Protein AF-A0A0P0F645-F1 (afdb_monomer_lite)

Foldseek 3Di:
DDDDDPVRLVVLCVLCVVVVVVLLVPLLVVLLLLLLLLLLLLDDQVQQVVCLPFLSSVCLCVRRVVDPDRSNPDHPVNSVVSNVSSVSNNLVCLLVVSDALLSLLLSLQSLLFFQDPDPVSNVVSNVVSVLSVVSSVVQLVPDDDDDLCPQLVVCLVCLLVVLLLVQADLLLSLLQLLQVLCVSRPQHDRPVSLVSSCSSCVSSPHHQQDWAFLLNNLLSVLVRCVVNPPVSLVVSLQLDPPLRQALVLLRRRGNGLSLNLSSVLVCCVPPVVPVLVVCCVVVVDDSSVSSSVVSVVVSVSSRTRRGRIDRNSSVSSNNNNSSSSSVVVSVVVVVVVVDDDDPPDDDDDDDDDDDDDDDDDDDDDDDDDDDDDDDDPPVVVVVLVVLLVLLQVLQVVLDDFQKAFDPRPPPQLVVLLCVLQVPDPPKAFGMWRAQPLSSNNSFGWTQTSQFIFGDDPPDPDPDRTDGLVLQLVQVVQQDQDPQWGGSDPPDIGHSHNTPDTSRSVSVSSSVSSVSVVVD

Structure (mmCIF, N/CA/C/O backbone):
data_AF-A0A0P0F645-F1
#
_entry.id   AF-A0A0P0F645-F1
#
loop_
_atom_site.group_PDB
_atom_site.id
_atom_site.type_symbol
_atom_site.label_atom_id
_atom_site.label_alt_id
_atom_site.label_comp_id
_atom_site.label_asym_id
_atom_site.label_entity_id
_atom_site.label_seq_id
_atom_site.pdbx_PDB_ins_code
_atom_site.Cartn_x
_atom_site.Cartn_y
_atom_site.Cartn_z
_atom_site.occupancy
_atom_site.B_iso_or_equiv
_atom_site.auth_seq_id
_atom_site.auth_comp_id
_atom_site.auth_asym_id
_atom_site.auth_atom_id
_atom_site.pdbx_PDB_model_num
ATOM 1 N N . MET A 1 1 ? 17.741 1.800 -3.996 1.00 58.31 1 MET A N 1
ATOM 2 C CA . MET A 1 1 ? 17.990 0.996 -2.767 1.00 58.31 1 MET A CA 1
ATOM 3 C C . MET A 1 1 ? 19.167 0.040 -2.944 1.00 58.31 1 MET A C 1
ATOM 5 O O . MET A 1 1 ? 20.043 0.055 -2.097 1.00 58.31 1 MET A O 1
ATOM 9 N N . PHE A 1 2 ? 19.221 -0.751 -4.021 1.00 73.31 2 PHE A N 1
ATOM 10 C CA . PHE A 1 2 ? 20.375 -1.598 -4.345 1.00 73.31 2 PHE A CA 1
ATOM 11 C C . PHE A 1 2 ? 20.928 -1.229 -5.722 1.00 73.31 2 PHE A C 1
ATOM 13 O O . PHE A 1 2 ? 20.145 -1.059 -6.659 1.00 73.31 2 PHE A O 1
ATOM 20 N N . ASP A 1 3 ? 22.250 -1.121 -5.836 1.00 69.31 3 ASP A N 1
ATOM 21 C CA . ASP A 1 3 ? 22.939 -0.997 -7.119 1.00 69.31 3 ASP A CA 1
ATOM 22 C C . ASP A 1 3 ? 23.279 -2.399 -7.621 1.00 69.31 3 ASP A C 1
ATOM 24 O O . ASP A 1 3 ? 24.102 -3.100 -7.034 1.00 69.31 3 ASP A O 1
ATOM 28 N N . PHE A 1 4 ? 22.610 -2.825 -8.691 1.00 76.19 4 PHE A N 1
ATOM 29 C CA . PHE A 1 4 ? 22.810 -4.148 -9.271 1.00 76.19 4 PHE A CA 1
ATOM 30 C C . PHE A 1 4 ? 23.891 -4.107 -10.346 1.00 76.19 4 PHE A C 1
ATOM 32 O O . PHE A 1 4 ? 23.826 -3.298 -11.277 1.00 76.19 4 PHE A O 1
ATOM 39 N N . ALA A 1 5 ? 24.837 -5.044 -10.292 1.00 78.81 5 ALA A N 1
ATOM 40 C CA . ALA A 1 5 ? 25.633 -5.348 -11.475 1.00 78.81 5 ALA A CA 1
ATOM 41 C C . ALA A 1 5 ? 24.724 -5.952 -12.562 1.00 78.81 5 ALA A C 1
ATOM 43 O O . ALA A 1 5 ? 23.806 -6.712 -12.256 1.00 78.81 5 ALA A O 1
ATOM 44 N N . ALA A 1 6 ? 24.986 -5.677 -13.845 1.00 72.62 6 ALA A N 1
ATOM 45 C CA . ALA A 1 6 ? 24.138 -6.170 -14.942 1.00 72.62 6 ALA A CA 1
ATOM 46 C C . ALA A 1 6 ? 23.947 -7.703 -14.915 1.00 72.62 6 ALA A C 1
ATOM 48 O O . ALA A 1 6 ? 22.848 -8.205 -15.130 1.00 72.62 6 ALA A O 1
ATOM 49 N N . THR A 1 7 ? 25.004 -8.442 -14.572 1.00 78.50 7 THR A N 1
ATOM 50 C CA . THR A 1 7 ? 24.984 -9.907 -14.431 1.00 78.50 7 THR A CA 1
ATOM 51 C C . THR A 1 7 ? 24.202 -10.392 -13.210 1.00 78.50 7 THR A C 1
ATOM 53 O O . THR A 1 7 ? 23.656 -11.490 -13.218 1.00 78.50 7 THR A O 1
ATOM 56 N N . GLU A 1 8 ? 24.168 -9.598 -12.141 1.00 81.75 8 GLU A N 1
ATOM 57 C CA . GLU A 1 8 ? 23.414 -9.903 -10.923 1.00 81.75 8 GLU A CA 1
ATOM 58 C C . GLU A 1 8 ? 21.918 -9.687 -11.153 1.00 81.75 8 GLU A C 1
ATOM 60 O O . GLU A 1 8 ? 21.120 -10.558 -10.821 1.00 81.75 8 GLU A O 1
ATOM 65 N N . LEU A 1 9 ? 21.550 -8.577 -11.801 1.00 83.44 9 LEU A N 1
ATOM 66 C CA . LEU A 1 9 ? 20.165 -8.289 -12.166 1.00 83.44 9 LEU A CA 1
ATOM 67 C C . LEU A 1 9 ? 19.586 -9.387 -13.062 1.00 83.44 9 LEU A C 1
ATOM 69 O O . LEU A 1 9 ? 18.495 -9.877 -12.793 1.00 83.44 9 LEU A O 1
ATOM 73 N N . GLN A 1 10 ? 20.346 -9.820 -14.073 1.00 84.25 10 GLN A N 1
ATOM 74 C CA . GLN A 1 10 ? 19.930 -10.905 -14.959 1.00 84.25 10 GLN A CA 1
ATOM 75 C C . GLN A 1 10 ? 19.678 -12.210 -14.188 1.00 84.25 10 GLN A C 1
ATOM 77 O O . GLN A 1 10 ? 18.662 -12.863 -14.406 1.00 84.25 10 GLN A O 1
ATOM 82 N N . ARG A 1 11 ? 20.557 -12.567 -13.242 1.00 85.56 11 ARG A N 1
ATOM 83 C CA . ARG A 1 11 ? 20.382 -13.763 -12.405 1.00 85.56 11 ARG A CA 1
ATOM 84 C C . ARG A 1 11 ? 19.127 -13.672 -11.533 1.00 85.56 11 ARG A C 1
ATOM 86 O O . ARG A 1 11 ? 18.408 -14.658 -11.394 1.00 85.56 11 ARG A O 1
ATOM 93 N N . ILE A 1 12 ? 18.878 -12.511 -10.927 1.00 86.12 12 ILE A N 1
ATOM 94 C CA . ILE A 1 12 ? 17.677 -12.290 -10.112 1.00 86.12 12 ILE A CA 1
ATOM 95 C C . ILE A 1 12 ? 16.428 -12.409 -10.993 1.00 86.12 12 ILE A C 1
ATOM 97 O O . ILE A 1 12 ? 15.485 -13.100 -10.613 1.00 86.12 12 ILE A O 1
ATOM 101 N N . ASP A 1 13 ? 16.435 -11.805 -12.181 1.00 87.00 13 ASP A N 1
ATOM 102 C CA . ASP A 1 13 ? 15.313 -11.872 -13.119 1.00 87.00 13 ASP A CA 1
ATOM 103 C C . ASP A 1 13 ? 15.030 -13.321 -13.550 1.00 87.00 13 ASP A C 1
ATOM 105 O O . ASP A 1 13 ? 13.885 -13.758 -13.471 1.00 87.00 13 ASP A O 1
ATOM 109 N N . GLU A 1 14 ? 16.057 -14.117 -13.871 1.00 86.94 14 GLU A N 1
ATOM 110 C CA . GLU A 1 14 ? 15.920 -15.550 -14.192 1.00 86.94 14 GLU A CA 1
ATOM 111 C C . GLU A 1 14 ? 15.243 -16.354 -13.065 1.00 86.94 14 GLU A C 1
ATOM 113 O O . GLU A 1 14 ? 14.412 -17.226 -13.328 1.00 86.94 14 GLU A O 1
ATOM 118 N N . VAL A 1 15 ? 15.545 -16.039 -11.800 1.00 85.94 15 VAL A N 1
ATOM 119 C CA . VAL A 1 15 ? 14.908 -16.664 -10.628 1.00 85.94 15 VAL A CA 1
ATOM 120 C C . VAL A 1 15 ? 13.458 -16.197 -10.447 1.00 85.94 15 VAL A C 1
ATOM 122 O O . VAL A 1 15 ? 12.618 -16.955 -9.947 1.00 85.94 15 VAL A O 1
ATOM 125 N N . LEU A 1 16 ? 13.146 -14.953 -10.812 1.00 88.56 16 LEU A N 1
ATOM 126 C CA . LEU A 1 16 ? 11.822 -14.356 -10.630 1.00 88.56 16 LEU A CA 1
ATOM 127 C C . LEU A 1 16 ? 10.855 -14.659 -11.783 1.00 88.56 16 LEU A C 1
ATOM 129 O O . LEU A 1 16 ? 9.653 -14.728 -11.530 1.00 88.56 16 LEU A O 1
ATOM 133 N N . GLU A 1 17 ? 11.327 -14.896 -13.010 1.00 87.94 17 GLU A N 1
ATOM 134 C CA . GLU A 1 17 ? 10.466 -15.147 -14.179 1.00 87.94 17 GLU A CA 1
ATOM 135 C C . GLU A 1 17 ? 9.429 -16.263 -13.960 1.00 87.94 17 GLU A C 1
ATOM 137 O O . GLU A 1 17 ? 8.233 -16.008 -14.155 1.00 87.94 17 GLU A O 1
ATOM 142 N N . PRO A 1 18 ? 9.804 -17.469 -13.480 1.00 86.19 18 PRO A N 1
ATOM 143 C CA . PRO A 1 18 ? 8.824 -18.522 -13.219 1.00 86.19 18 PRO A CA 1
ATOM 144 C C . PRO A 1 18 ? 7.793 -18.111 -12.160 1.00 86.19 18 PRO A C 1
ATOM 146 O O . PRO A 1 18 ? 6.628 -18.499 -12.230 1.00 86.19 18 PRO A O 1
ATOM 149 N N . LYS A 1 19 ? 8.202 -17.289 -11.186 1.00 85.69 19 LYS A N 1
ATOM 150 C CA . LYS A 1 19 ? 7.345 -16.818 -10.087 1.00 85.69 19 LYS A CA 1
ATOM 151 C C . LYS A 1 19 ? 6.356 -15.768 -10.574 1.00 85.69 19 LYS A C 1
ATOM 153 O O . LYS A 1 19 ? 5.204 -15.786 -10.159 1.00 85.69 19 LYS A O 1
ATOM 158 N N . LEU A 1 20 ? 6.770 -14.901 -11.496 1.00 85.19 20 LEU A N 1
ATOM 159 C CA . LEU A 1 20 ? 5.894 -13.928 -12.151 1.00 85.19 20 LEU A CA 1
ATOM 160 C C . LEU A 1 20 ? 4.876 -14.615 -13.068 1.00 85.19 20 LEU A C 1
ATOM 162 O O . LEU A 1 20 ? 3.718 -14.204 -13.111 1.00 85.19 20 LEU A O 1
ATOM 166 N N . ALA A 1 21 ? 5.281 -15.678 -13.768 1.00 84.44 21 ALA A N 1
ATOM 167 C CA . ALA A 1 21 ? 4.356 -16.508 -14.536 1.00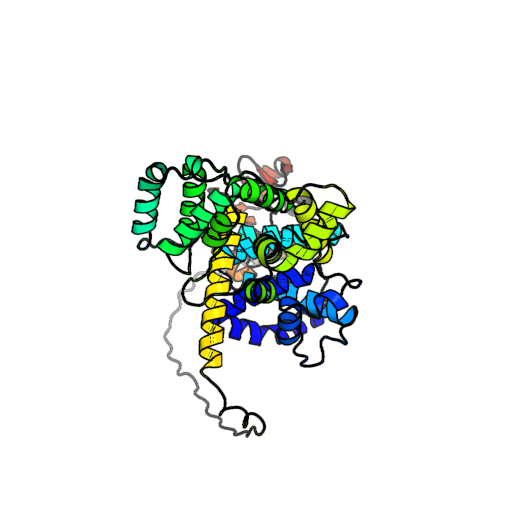 84.44 21 ALA A CA 1
ATOM 168 C C . ALA A 1 21 ? 3.319 -17.179 -13.619 1.00 84.44 21 ALA A C 1
ATOM 170 O O . ALA A 1 21 ? 2.123 -17.101 -13.880 1.00 84.44 21 ALA A O 1
ATOM 171 N N . TRP A 1 22 ? 3.760 -17.747 -12.494 1.00 83.44 22 TRP A N 1
ATOM 172 C CA . TRP A 1 22 ? 2.874 -18.331 -11.484 1.00 83.44 22 TRP A CA 1
ATOM 173 C C . TRP A 1 22 ? 1.929 -17.298 -10.845 1.00 83.44 22 TRP A C 1
ATOM 175 O O . TRP A 1 22 ? 0.756 -17.590 -10.609 1.00 83.44 22 TRP A O 1
ATOM 185 N N . ALA A 1 23 ? 2.423 -16.081 -10.601 1.00 81.12 23 ALA A N 1
ATOM 186 C CA . ALA A 1 23 ? 1.668 -14.973 -10.022 1.00 81.12 23 ALA A CA 1
ATOM 187 C C . ALA A 1 23 ? 0.514 -14.503 -10.924 1.00 81.12 23 ALA A C 1
ATOM 189 O O . ALA A 1 23 ? -0.552 -14.169 -10.407 1.00 81.12 23 ALA A O 1
ATOM 190 N N . ARG A 1 24 ? 0.682 -14.551 -12.256 1.00 79.00 24 ARG A N 1
ATOM 191 C CA . ARG A 1 24 ? -0.381 -14.227 -13.231 1.00 79.00 24 ARG A CA 1
ATOM 192 C C . ARG A 1 24 ? -1.623 -15.097 -13.072 1.00 79.00 24 ARG A C 1
ATOM 194 O O . ARG A 1 24 ? -2.733 -14.615 -13.251 1.00 79.00 24 ARG A O 1
ATOM 201 N N . GLU A 1 25 ? -1.438 -16.367 -12.734 1.00 82.19 25 GLU A N 1
ATOM 202 C CA . GLU A 1 25 ? -2.535 -17.330 -12.590 1.00 82.19 25 GLU A CA 1
ATOM 203 C C . GLU A 1 25 ? -3.118 -17.355 -11.168 1.00 82.19 25 GLU A C 1
ATOM 205 O O . GLU A 1 25 ? -4.172 -17.945 -10.933 1.00 82.19 25 GLU A O 1
ATOM 210 N N . ARG A 1 26 ? -2.430 -16.743 -10.194 1.00 86.25 26 ARG A N 1
ATOM 211 C CA . ARG A 1 26 ? -2.758 -16.823 -8.762 1.00 86.25 26 ARG A CA 1
ATOM 212 C C . ARG A 1 26 ? -2.704 -15.455 -8.098 1.00 86.25 26 ARG A C 1
ATOM 214 O O . ARG A 1 26 ? -1.874 -15.191 -7.228 1.00 86.25 26 ARG A O 1
ATOM 221 N N . GLN A 1 27 ? -3.668 -14.621 -8.459 1.00 84.69 27 GLN A N 1
ATOM 222 C CA . GLN A 1 27 ? -3.787 -13.241 -7.993 1.00 84.69 27 GLN A CA 1
ATOM 223 C C . GLN A 1 27 ? -3.729 -13.091 -6.462 1.00 84.69 27 GLN A C 1
ATOM 225 O O . GLN A 1 27 ? -2.959 -12.282 -5.960 1.00 84.69 27 GLN A O 1
ATOM 230 N N . THR A 1 28 ? -4.451 -13.922 -5.702 1.00 88.00 28 THR A N 1
ATOM 231 C CA . THR A 1 28 ? -4.440 -13.877 -4.225 1.00 88.00 28 THR A CA 1
ATOM 232 C C . THR A 1 28 ? -3.042 -14.068 -3.633 1.00 88.00 28 THR A C 1
ATOM 234 O O . THR A 1 28 ? -2.638 -13.333 -2.737 1.00 88.00 28 THR A O 1
ATOM 237 N N . HIS A 1 29 ? -2.270 -15.022 -4.152 1.00 88.94 29 HIS A N 1
ATOM 238 C CA . HIS A 1 29 ? -0.915 -15.267 -3.658 1.00 88.94 29 HIS A CA 1
ATOM 239 C C . HIS A 1 29 ? 0.080 -14.225 -4.178 1.00 88.94 29 HIS A C 1
ATOM 241 O O . HIS A 1 29 ? 1.023 -13.881 -3.472 1.00 88.94 29 HIS A O 1
ATOM 247 N N . CYS A 1 30 ? -0.138 -13.697 -5.386 1.00 89.56 30 CYS A N 1
ATOM 248 C CA . CYS A 1 30 ? 0.625 -12.569 -5.914 1.00 89.56 30 CYS A CA 1
ATOM 249 C C . CYS A 1 30 ? 0.508 -11.347 -4.994 1.00 89.56 30 CYS A C 1
ATOM 251 O O . CYS A 1 30 ? 1.521 -10.763 -4.613 1.00 89.56 30 CYS A O 1
ATOM 253 N N . GLU A 1 31 ? -0.717 -11.001 -4.594 1.00 90.19 31 GLU A N 1
ATOM 254 C CA . GLU A 1 31 ? -0.992 -9.898 -3.673 1.00 90.19 31 GLU A CA 1
ATOM 255 C C . GLU A 1 31 ? -0.357 -10.138 -2.300 1.00 90.19 31 GLU A C 1
ATOM 257 O O . GLU A 1 31 ? 0.356 -9.264 -1.812 1.00 90.19 31 GLU A O 1
ATOM 262 N N . GLN A 1 32 ? -0.525 -11.330 -1.712 1.00 93.62 32 GLN A N 1
ATOM 263 C CA . GLN A 1 32 ? 0.118 -11.682 -0.440 1.00 93.62 32 GLN A CA 1
ATOM 264 C C . GLN A 1 32 ? 1.644 -11.540 -0.515 1.00 93.62 32 GLN A C 1
ATOM 266 O O . GLN A 1 32 ? 2.247 -10.879 0.328 1.00 93.62 32 GLN A O 1
ATOM 271 N N . MET A 1 33 ? 2.262 -12.092 -1.561 1.00 92.19 33 MET A N 1
ATOM 272 C CA . MET A 1 33 ? 3.709 -12.025 -1.756 1.00 92.19 33 MET A CA 1
ATOM 273 C C . MET A 1 33 ? 4.196 -10.589 -1.973 1.00 92.19 33 MET A C 1
ATOM 275 O O . MET A 1 33 ? 5.294 -10.249 -1.548 1.00 92.19 33 MET A O 1
ATOM 279 N N . ALA A 1 34 ? 3.401 -9.724 -2.608 1.00 91.81 34 ALA A N 1
ATOM 280 C CA . ALA A 1 34 ? 3.742 -8.311 -2.761 1.00 91.81 34 ALA A CA 1
ATOM 281 C C . ALA A 1 34 ? 3.764 -7.581 -1.409 1.00 91.81 34 ALA A C 1
ATOM 283 O O . ALA A 1 34 ? 4.684 -6.800 -1.147 1.00 91.81 34 ALA A O 1
ATOM 284 N N . LEU A 1 35 ? 2.798 -7.872 -0.530 1.00 92.00 35 LEU A N 1
ATOM 285 C CA . LEU A 1 35 ? 2.789 -7.338 0.833 1.00 92.00 35 LEU A CA 1
ATOM 286 C C . LEU A 1 35 ? 3.983 -7.865 1.636 1.00 92.00 35 LEU A C 1
ATOM 288 O O . LEU A 1 35 ? 4.727 -7.071 2.211 1.00 92.00 35 LEU A O 1
ATOM 292 N N . ASP A 1 36 ? 4.228 -9.175 1.602 1.00 92.19 36 ASP A N 1
ATOM 293 C CA . ASP A 1 36 ? 5.347 -9.802 2.309 1.00 92.19 36 ASP A CA 1
ATOM 294 C C . ASP A 1 36 ? 6.704 -9.255 1.830 1.00 92.19 36 ASP A C 1
ATOM 296 O O . ASP A 1 36 ? 7.570 -8.917 2.643 1.00 92.19 36 ASP A O 1
ATOM 300 N N . ALA A 1 37 ? 6.882 -9.105 0.513 1.00 91.19 37 ALA A N 1
ATOM 301 C CA . ALA A 1 37 ? 8.085 -8.537 -0.087 1.00 91.19 37 ALA A CA 1
ATOM 302 C C . ALA A 1 37 ? 8.285 -7.078 0.339 1.00 91.19 37 ALA A C 1
ATOM 304 O O . ALA A 1 37 ? 9.403 -6.687 0.669 1.00 91.19 37 ALA A O 1
ATOM 305 N N . SER A 1 38 ? 7.212 -6.276 0.388 1.00 89.25 38 SER A N 1
ATOM 306 C CA . SER A 1 38 ? 7.302 -4.880 0.840 1.00 89.25 38 SER A CA 1
ATOM 307 C C . SER A 1 38 ? 7.729 -4.788 2.304 1.00 89.25 38 SER A C 1
ATOM 309 O O . SER A 1 38 ? 8.501 -3.906 2.675 1.00 89.25 38 SER A O 1
ATOM 311 N N . ARG A 1 39 ? 7.288 -5.746 3.128 1.00 86.19 39 ARG A N 1
ATOM 312 C CA . ARG A 1 39 ? 7.628 -5.818 4.544 1.00 86.19 39 ARG A CA 1
ATOM 313 C C . ARG A 1 39 ? 9.070 -6.249 4.779 1.00 86.19 39 ARG A C 1
ATOM 315 O O . ARG A 1 39 ? 9.744 -5.672 5.628 1.00 86.19 39 ARG A O 1
ATOM 322 N N . LEU A 1 40 ? 9.553 -7.208 3.996 1.00 88.12 40 LEU A N 1
ATOM 323 C CA . LEU A 1 40 ? 10.930 -7.697 4.048 1.00 88.12 40 LEU A CA 1
ATOM 324 C C . LEU A 1 40 ? 11.968 -6.579 3.844 1.00 88.12 40 LEU A C 1
ATOM 326 O O . LEU A 1 40 ? 13.050 -6.630 4.429 1.00 88.12 40 LEU A O 1
ATOM 330 N N . LEU A 1 41 ? 11.632 -5.535 3.079 1.00 84.56 41 LEU A N 1
ATOM 331 C CA . LEU A 1 41 ? 12.501 -4.371 2.872 1.00 84.56 41 LEU A CA 1
ATOM 332 C C . LEU A 1 41 ? 12.739 -3.530 4.142 1.00 84.56 41 LEU A C 1
ATOM 334 O O . LEU A 1 41 ? 13.701 -2.769 4.172 1.00 84.56 41 LEU A O 1
ATOM 338 N N . ALA A 1 42 ? 11.908 -3.662 5.186 1.00 77.38 42 ALA A N 1
ATOM 339 C CA . ALA A 1 42 ? 12.132 -3.020 6.491 1.00 77.38 42 ALA A CA 1
ATOM 340 C C . ALA A 1 42 ? 12.939 -3.865 7.478 1.00 77.38 42 ALA A C 1
ATOM 342 O O . ALA A 1 42 ? 13.273 -3.377 8.558 1.00 77.38 42 ALA A O 1
ATOM 343 N N . CYS A 1 43 ? 13.210 -5.132 7.167 1.00 80.38 43 CYS A N 1
ATOM 344 C CA . CYS A 1 43 ? 13.926 -5.993 8.094 1.00 80.38 43 CYS A CA 1
ATOM 345 C C . CYS A 1 43 ? 15.360 -5.487 8.303 1.00 80.38 43 CYS A C 1
ATOM 347 O O . CYS A 1 43 ? 16.077 -5.179 7.350 1.00 80.38 43 CYS A O 1
ATOM 349 N N . VAL A 1 44 ? 15.773 -5.436 9.566 1.00 78.56 44 VAL A N 1
ATOM 350 C CA . VAL A 1 44 ? 17.142 -5.122 9.991 1.00 78.56 44 VAL A CA 1
ATOM 351 C C . VAL A 1 44 ? 17.833 -6.381 10.502 1.00 78.56 44 VAL A C 1
ATOM 353 O O . VAL A 1 44 ? 17.173 -7.278 11.029 1.00 78.56 44 VAL A O 1
ATOM 356 N N . GLU A 1 45 ? 19.155 -6.432 10.364 1.00 78.56 45 GLU A N 1
ATOM 357 C CA . GLU A 1 45 ? 19.979 -7.578 10.769 1.00 78.56 45 GLU A CA 1
ATOM 358 C C . GLU A 1 45 ? 19.801 -7.933 12.252 1.00 78.56 45 GLU A C 1
ATOM 360 O O . GLU A 1 45 ? 19.571 -9.095 12.578 1.00 78.56 45 GLU A O 1
ATOM 365 N N . ASP A 1 46 ? 19.791 -6.928 13.133 1.00 78.62 46 ASP A N 1
ATOM 366 C CA . ASP A 1 46 ? 19.725 -7.103 14.593 1.00 78.62 46 ASP A CA 1
ATOM 367 C C . ASP A 1 46 ? 18.473 -7.846 15.092 1.00 78.62 46 ASP A C 1
ATOM 369 O O . ASP A 1 46 ? 18.431 -8.284 16.239 1.00 78.62 46 ASP A O 1
ATOM 373 N N . ARG A 1 47 ? 17.439 -7.974 14.252 1.00 76.12 47 ARG A N 1
ATOM 374 C CA . ARG A 1 47 ? 16.146 -8.595 14.593 1.00 76.12 47 ARG A CA 1
ATOM 375 C C . ARG A 1 47 ? 15.800 -9.796 13.724 1.00 76.12 47 ARG A C 1
ATOM 377 O O . ARG A 1 47 ? 14.646 -10.213 13.649 1.00 76.12 47 ARG A O 1
ATOM 384 N N . LEU A 1 48 ? 16.790 -10.364 13.042 1.00 80.75 48 LEU A N 1
ATOM 385 C CA . LEU A 1 48 ? 16.580 -11.483 12.129 1.00 80.75 48 LEU A CA 1
ATOM 386 C C . LEU A 1 48 ? 15.894 -12.685 12.805 1.00 80.75 48 LEU A C 1
ATOM 388 O O . LEU A 1 48 ? 15.011 -13.299 12.207 1.00 80.75 48 LEU A O 1
ATOM 392 N N . SER A 1 49 ? 16.255 -12.982 14.059 1.00 79.00 49 SER A N 1
ATOM 393 C CA . SER A 1 49 ? 15.639 -14.049 14.862 1.00 79.00 49 SER A CA 1
ATOM 394 C C . SER A 1 49 ? 14.138 -13.850 15.052 1.00 79.00 49 SER A C 1
ATOM 396 O O . SER A 1 49 ? 13.371 -14.811 15.004 1.00 79.00 49 SER A O 1
ATOM 398 N N . ASP A 1 50 ? 13.716 -12.600 15.221 1.00 79.75 50 ASP A N 1
ATOM 399 C CA . ASP A 1 50 ? 12.329 -12.247 15.503 1.00 79.75 50 ASP A CA 1
ATOM 400 C C . ASP A 1 50 ? 11.488 -12.391 14.232 1.00 79.75 50 ASP A C 1
ATOM 402 O O . ASP A 1 50 ? 10.348 -12.859 14.275 1.00 79.75 50 ASP A O 1
ATOM 406 N N . TYR A 1 51 ? 12.070 -12.052 13.075 1.00 81.50 51 TYR A N 1
ATOM 407 C CA . TYR A 1 51 ? 11.420 -12.194 11.773 1.00 81.50 51 TYR A CA 1
ATOM 408 C C . TYR A 1 51 ? 11.339 -13.645 11.303 1.00 81.50 51 TYR A C 1
ATOM 410 O O . TYR A 1 51 ? 10.351 -14.004 10.669 1.00 81.50 51 TYR A O 1
ATOM 418 N N . ALA A 1 52 ? 12.323 -14.490 11.626 1.00 80.44 52 ALA A N 1
ATOM 419 C CA . ALA A 1 52 ? 12.405 -15.876 11.151 1.00 80.44 52 ALA A CA 1
ATOM 420 C C . ALA A 1 52 ? 11.140 -16.707 11.442 1.00 80.44 52 ALA A C 1
ATOM 422 O O . ALA A 1 52 ? 10.755 -17.571 10.650 1.00 80.44 52 ALA A O 1
ATOM 423 N N . SER A 1 53 ? 10.467 -16.419 12.559 1.00 79.75 53 SER A N 1
ATOM 424 C CA . SER A 1 53 ? 9.223 -17.085 12.960 1.00 79.75 53 SER A CA 1
ATOM 425 C C . SER A 1 53 ? 7.973 -16.571 12.226 1.00 79.75 53 SER A C 1
ATOM 427 O O . SER A 1 53 ? 6.956 -17.266 12.172 1.00 79.75 53 SER A O 1
ATOM 429 N N . GLN A 1 54 ? 8.035 -15.385 11.618 1.00 84.44 54 GLN A N 1
ATOM 430 C CA . GLN A 1 54 ? 6.873 -14.700 11.054 1.00 84.44 54 GLN A CA 1
ATOM 431 C C . GLN A 1 54 ? 6.496 -15.253 9.675 1.00 84.44 54 GLN A C 1
ATOM 433 O O . GLN A 1 54 ? 7.353 -15.576 8.846 1.00 84.44 54 GLN A O 1
ATOM 438 N N . GLY A 1 55 ? 5.191 -15.338 9.403 1.00 87.62 55 GLY A N 1
ATOM 439 C CA . GLY A 1 55 ? 4.655 -15.871 8.150 1.00 87.62 55 GLY A CA 1
ATOM 440 C C . GLY A 1 55 ? 5.211 -15.184 6.904 1.00 87.62 55 GLY A C 1
ATOM 441 O O . GLY A 1 55 ? 5.656 -15.872 5.985 1.00 87.62 55 GLY A O 1
ATOM 442 N N . PHE A 1 56 ? 5.269 -13.846 6.898 1.00 89.56 56 PHE A N 1
ATOM 443 C CA . PHE A 1 56 ? 5.782 -13.079 5.755 1.00 89.56 56 PHE A CA 1
ATOM 444 C C . PHE A 1 56 ? 7.231 -13.455 5.421 1.00 89.56 56 PHE A C 1
ATOM 446 O O . PHE A 1 56 ? 7.581 -13.640 4.256 1.00 89.56 56 PHE A O 1
ATOM 453 N N . PHE A 1 57 ? 8.073 -13.628 6.446 1.00 88.75 57 PHE A N 1
ATOM 454 C CA . PHE A 1 57 ? 9.485 -13.933 6.268 1.00 88.75 57 PHE A CA 1
ATOM 455 C C . PHE A 1 57 ? 9.666 -15.355 5.742 1.00 88.75 57 PHE A C 1
ATOM 457 O O . PHE A 1 57 ? 10.390 -15.557 4.773 1.00 88.75 57 PHE A O 1
ATOM 464 N N . ARG A 1 58 ? 8.943 -16.335 6.304 1.00 87.75 58 ARG A N 1
ATOM 465 C CA . ARG A 1 58 ? 8.964 -17.733 5.837 1.00 87.75 58 ARG A CA 1
ATOM 466 C C . ARG A 1 58 ? 8.458 -17.871 4.398 1.00 87.75 58 ARG A C 1
ATOM 468 O O . ARG A 1 58 ? 9.041 -18.619 3.605 1.00 87.75 58 ARG A O 1
ATOM 475 N N . ARG A 1 59 ? 7.399 -17.141 4.031 1.00 89.88 59 ARG A N 1
ATOM 476 C CA . ARG A 1 59 ? 6.860 -17.116 2.660 1.00 89.88 59 ARG A CA 1
ATOM 477 C C . ARG A 1 59 ? 7.832 -16.465 1.683 1.00 89.88 59 ARG A C 1
ATOM 479 O O . ARG A 1 59 ? 8.122 -17.067 0.650 1.00 89.88 59 ARG A O 1
ATOM 486 N N . CYS A 1 60 ? 8.406 -15.313 2.025 1.00 89.06 60 CYS A N 1
ATOM 487 C CA . CYS A 1 60 ? 9.453 -14.682 1.221 1.00 89.06 60 CYS A CA 1
ATOM 488 C C . CYS A 1 60 ? 10.695 -15.569 1.100 1.00 89.06 60 CYS A C 1
ATOM 490 O O . CYS A 1 60 ? 11.241 -15.699 0.010 1.00 89.06 60 CYS A O 1
ATOM 492 N N . TRP A 1 61 ? 11.128 -16.216 2.181 1.00 86.25 61 TRP A N 1
ATOM 493 C CA . TRP A 1 61 ? 12.293 -17.098 2.178 1.00 86.25 61 TRP A CA 1
ATOM 494 C C . TRP A 1 61 ? 12.079 -18.274 1.229 1.00 86.25 61 TRP A C 1
ATOM 496 O O . TRP A 1 61 ? 12.846 -18.458 0.286 1.00 86.25 61 TRP A O 1
ATOM 506 N N . SER A 1 62 ? 10.992 -19.023 1.418 1.00 83.31 62 SER A N 1
ATOM 507 C CA . SER A 1 62 ? 10.659 -20.176 0.573 1.00 83.31 62 SER A CA 1
ATOM 508 C C . SER A 1 62 ? 10.414 -19.789 -0.886 1.00 83.31 62 SER A C 1
ATOM 510 O O . SER A 1 62 ? 10.863 -20.489 -1.793 1.00 83.31 62 SER A O 1
ATOM 512 N N . THR A 1 63 ? 9.745 -18.658 -1.124 1.00 82.19 63 THR A N 1
ATOM 513 C CA . THR A 1 63 ? 9.333 -18.260 -2.471 1.00 82.19 63 THR A CA 1
ATOM 514 C C . THR A 1 63 ? 10.435 -17.533 -3.213 1.00 82.19 63 THR A C 1
ATOM 516 O O . THR A 1 63 ? 10.687 -17.869 -4.359 1.00 82.19 63 THR A O 1
ATOM 519 N N . LEU A 1 64 ? 11.112 -16.548 -2.618 1.00 79.38 64 LEU A N 1
ATOM 520 C CA . LEU A 1 64 ? 12.067 -15.678 -3.313 1.00 79.38 64 LEU A CA 1
ATOM 521 C C . LEU A 1 64 ? 13.479 -16.266 -3.364 1.00 79.38 64 LEU A C 1
ATOM 523 O O . LEU A 1 64 ? 14.103 -16.169 -4.417 1.00 79.38 64 LEU A O 1
ATOM 527 N N . SER A 1 65 ? 13.947 -16.939 -2.308 1.00 71.06 65 SER A N 1
ATOM 528 C CA . SER A 1 65 ? 15.316 -17.482 -2.283 1.00 71.06 65 SER A CA 1
ATOM 529 C C . SER A 1 65 ? 15.473 -18.795 -3.061 1.00 71.06 65 SER A C 1
ATOM 531 O O . SER A 1 65 ? 16.580 -19.149 -3.456 1.00 71.06 65 SER A O 1
ATOM 533 N N . GLY A 1 66 ? 14.382 -19.552 -3.253 1.00 61.97 66 GLY A N 1
ATOM 534 C CA . GLY A 1 66 ? 14.423 -20.904 -3.827 1.00 61.97 66 GLY A CA 1
ATOM 535 C C . GLY A 1 66 ? 15.127 -21.948 -2.944 1.00 61.97 66 GLY A C 1
ATOM 536 O O . GLY A 1 66 ? 15.140 -23.127 -3.295 1.00 61.97 66 GLY A O 1
ATOM 537 N N . LYS A 1 67 ? 15.687 -21.548 -1.792 1.00 65.19 67 LYS A N 1
ATOM 538 C CA . LYS A 1 67 ? 16.299 -22.438 -0.804 1.00 65.19 67 LYS A CA 1
ATOM 539 C C . LYS A 1 67 ? 15.208 -22.948 0.142 1.00 65.19 67 LYS A C 1
ATOM 541 O O . LYS A 1 67 ? 14.624 -22.187 0.906 1.00 65.19 67 LYS A O 1
ATOM 546 N N . SER A 1 68 ? 14.975 -24.255 0.150 1.00 52.09 68 SER A N 1
ATOM 547 C CA . SER A 1 68 ? 14.067 -24.946 1.081 1.00 52.09 68 SER A CA 1
ATOM 548 C C . SER A 1 68 ? 14.739 -25.342 2.412 1.00 52.09 68 SER A C 1
ATOM 550 O O . SER A 1 68 ? 14.299 -26.274 3.080 1.00 52.09 68 SER A O 1
ATOM 552 N N . GLY A 1 69 ? 15.814 -24.642 2.801 1.00 57.59 69 GLY A N 1
ATOM 553 C CA . GLY A 1 69 ? 16.534 -24.852 4.064 1.00 57.59 69 GLY A CA 1
ATOM 554 C C . GLY A 1 69 ? 15.931 -24.096 5.255 1.00 57.59 69 GLY A C 1
ATOM 555 O O . GLY A 1 69 ? 15.173 -23.145 5.071 1.00 57.59 69 GLY A O 1
ATOM 556 N N . GLU A 1 70 ? 16.293 -24.527 6.469 1.00 62.38 70 GLU A N 1
ATOM 557 C CA . GLU A 1 70 ? 15.852 -23.963 7.755 1.00 62.38 70 GLU A CA 1
ATOM 558 C C . GLU A 1 70 ? 16.097 -22.446 7.822 1.00 62.38 70 GLU A C 1
ATOM 560 O O . GLU A 1 70 ? 17.241 -21.992 7.881 1.00 62.38 70 GLU A O 1
ATOM 565 N N . VAL A 1 71 ? 15.006 -21.672 7.862 1.00 67.62 71 VAL A N 1
ATOM 566 C CA . VAL A 1 71 ? 14.982 -20.208 8.069 1.00 67.62 71 VAL A CA 1
ATOM 567 C C . VAL A 1 71 ? 15.804 -19.793 9.303 1.00 67.62 71 VAL A C 1
ATOM 569 O O . VAL A 1 71 ? 16.350 -18.697 9.353 1.00 67.62 71 VAL A O 1
ATOM 572 N N . GLU A 1 72 ? 15.964 -20.709 10.263 1.00 63.75 72 GLU A N 1
ATOM 573 C CA . GLU A 1 72 ? 16.747 -20.566 11.497 1.00 63.75 72 GLU A CA 1
ATOM 574 C C . GLU A 1 72 ? 18.249 -20.316 11.276 1.00 63.75 72 GLU A C 1
ATOM 576 O O . GLU A 1 72 ? 18.924 -19.845 12.188 1.00 63.75 72 GLU A O 1
ATOM 581 N N . ARG A 1 73 ? 18.788 -20.597 10.079 1.00 66.50 73 ARG A N 1
ATOM 582 C CA . ARG A 1 73 ? 20.199 -20.326 9.733 1.00 66.50 73 ARG A CA 1
ATOM 583 C C . ARG A 1 73 ? 20.393 -19.083 8.869 1.00 66.50 73 ARG A C 1
ATOM 585 O O . ARG A 1 73 ? 21.492 -18.881 8.348 1.00 66.50 73 ARG A O 1
ATOM 592 N N . ALA A 1 74 ? 19.344 -18.283 8.675 1.00 72.06 74 ALA A N 1
ATOM 593 C CA . ALA A 1 74 ? 19.464 -17.024 7.960 1.00 72.06 74 ALA A CA 1
ATOM 594 C C . ALA A 1 74 ? 20.537 -16.145 8.624 1.00 72.06 74 ALA A C 1
ATOM 596 O O . ALA A 1 74 ? 20.681 -16.116 9.845 1.00 72.06 74 ALA A O 1
ATOM 597 N N . ASN A 1 75 ? 21.295 -15.422 7.809 1.00 80.50 75 ASN A N 1
ATOM 598 C CA . ASN A 1 75 ? 22.279 -14.442 8.257 1.00 80.50 75 ASN A CA 1
ATOM 599 C C . ASN A 1 75 ? 22.062 -13.115 7.511 1.00 80.50 75 ASN A C 1
ATOM 601 O O . ASN A 1 75 ? 21.211 -13.013 6.625 1.00 80.50 75 ASN A O 1
ATOM 605 N N . ALA A 1 76 ? 22.854 -12.101 7.854 1.00 81.00 76 ALA A N 1
ATOM 606 C CA . ALA A 1 76 ? 22.796 -10.775 7.244 1.00 81.00 76 ALA A CA 1
ATOM 607 C C . ALA A 1 76 ? 22.935 -10.790 5.716 1.00 81.00 76 ALA A C 1
ATOM 609 O O . ALA A 1 76 ? 22.244 -10.057 5.011 1.00 81.00 76 ALA A O 1
ATOM 610 N N . HIS A 1 77 ? 23.815 -11.647 5.193 1.00 82.81 77 HIS A N 1
ATOM 611 C CA . HIS A 1 77 ? 24.041 -11.756 3.759 1.00 82.81 77 HIS A CA 1
ATOM 612 C C . HIS A 1 77 ? 22.813 -12.333 3.047 1.00 82.81 77 HIS A C 1
ATOM 614 O O . HIS A 1 77 ? 22.358 -11.757 2.060 1.00 82.81 77 HIS A O 1
ATOM 620 N N . ASP A 1 78 ? 22.226 -13.410 3.577 1.00 83.50 78 ASP A N 1
ATOM 621 C CA . ASP A 1 78 ? 20.991 -13.974 3.026 1.00 83.50 78 ASP A CA 1
ATOM 622 C C . ASP A 1 78 ? 19.814 -12.981 3.121 1.00 83.50 78 ASP A C 1
ATOM 624 O O . ASP A 1 78 ? 19.003 -12.909 2.197 1.00 83.50 78 ASP A O 1
ATOM 628 N N . LEU A 1 79 ? 19.739 -12.175 4.191 1.00 85.12 79 LEU A N 1
ATOM 629 C CA . LEU A 1 79 ? 18.735 -11.114 4.323 1.00 85.12 79 LEU A CA 1
ATOM 630 C C . LEU A 1 79 ? 18.865 -10.071 3.206 1.00 85.12 79 LEU A C 1
ATOM 632 O O . LEU A 1 79 ? 17.871 -9.747 2.558 1.00 85.12 79 LEU A O 1
ATOM 636 N N . ILE A 1 80 ? 20.079 -9.569 2.959 1.00 85.25 80 ILE A N 1
ATOM 637 C CA . ILE A 1 80 ? 20.342 -8.582 1.901 1.00 85.25 80 ILE A CA 1
ATOM 638 C C . ILE A 1 80 ? 19.989 -9.162 0.530 1.00 85.25 80 ILE A C 1
ATOM 640 O O . ILE A 1 80 ? 19.318 -8.505 -0.268 1.00 85.25 80 ILE A O 1
ATOM 644 N N . GLU A 1 81 ? 20.391 -10.403 0.253 1.00 86.00 81 GLU A N 1
ATOM 645 C CA . GLU A 1 81 ? 20.047 -11.076 -1.000 1.00 86.00 81 GLU A CA 1
ATOM 646 C C . GLU A 1 81 ? 18.529 -11.218 -1.156 1.00 86.00 81 GLU A C 1
ATOM 648 O O . GLU A 1 81 ? 17.977 -10.913 -2.213 1.00 86.00 81 GLU A O 1
ATOM 653 N N . MET A 1 82 ? 17.808 -11.590 -0.102 1.00 88.00 82 MET A N 1
ATOM 654 C CA . MET A 1 82 ? 16.349 -11.636 -0.148 1.00 88.00 82 MET A CA 1
ATOM 655 C C . MET A 1 82 ? 15.709 -10.266 -0.362 1.00 88.00 82 MET A C 1
ATOM 657 O O . MET A 1 82 ? 14.755 -10.160 -1.133 1.00 88.00 82 MET A O 1
ATOM 661 N N . GLN A 1 83 ? 16.227 -9.214 0.268 1.00 87.81 83 GLN A N 1
ATOM 662 C CA . GLN A 1 83 ? 15.742 -7.850 0.067 1.00 87.81 83 GLN A CA 1
ATOM 663 C C . GLN A 1 83 ? 15.973 -7.369 -1.368 1.00 87.81 83 GLN A C 1
ATOM 665 O O . GLN A 1 83 ? 15.094 -6.725 -1.939 1.00 87.81 83 GLN A O 1
ATOM 670 N N . LYS A 1 84 ? 17.093 -7.743 -1.996 1.00 88.06 84 LYS A N 1
ATOM 671 C CA . LYS A 1 84 ? 17.342 -7.511 -3.427 1.00 88.06 84 LYS A CA 1
ATOM 672 C C . LYS A 1 84 ? 16.295 -8.190 -4.311 1.00 88.06 84 LYS A C 1
ATOM 674 O O . LYS A 1 84 ? 15.729 -7.543 -5.194 1.00 88.06 84 LYS A O 1
ATOM 679 N N . HIS A 1 85 ? 15.993 -9.464 -4.046 1.00 89.50 85 HIS A N 1
ATOM 680 C CA . HIS A 1 85 ? 14.958 -10.201 -4.777 1.00 89.50 85 HIS A CA 1
ATOM 681 C C . HIS A 1 85 ? 13.573 -9.583 -4.559 1.00 89.50 85 HIS A C 1
ATOM 683 O O . HIS A 1 85 ? 12.838 -9.392 -5.521 1.00 89.50 85 HIS A O 1
ATOM 689 N N . ALA A 1 86 ? 13.228 -9.222 -3.321 1.00 90.00 86 ALA A N 1
ATOM 690 C CA . ALA A 1 86 ? 11.965 -8.573 -2.980 1.00 90.00 86 ALA A CA 1
ATOM 691 C C . ALA A 1 86 ? 11.816 -7.214 -3.673 1.00 90.00 86 ALA A C 1
ATOM 693 O O . ALA A 1 86 ? 10.779 -6.931 -4.271 1.00 90.00 86 ALA A O 1
ATOM 694 N N . TRP A 1 87 ? 12.878 -6.403 -3.662 1.00 87.06 87 TRP A N 1
ATOM 695 C CA . TRP A 1 87 ? 12.925 -5.126 -4.362 1.00 87.06 87 TRP A CA 1
ATOM 696 C C . TRP A 1 87 ? 12.673 -5.318 -5.856 1.00 87.06 87 TRP A C 1
ATOM 698 O O . TRP A 1 87 ? 11.774 -4.688 -6.418 1.00 87.06 87 TRP A O 1
ATOM 708 N N . ARG A 1 88 ? 13.425 -6.210 -6.512 1.00 88.88 88 ARG A N 1
ATOM 709 C CA . ARG A 1 88 ? 13.261 -6.460 -7.948 1.00 88.88 88 ARG A CA 1
ATOM 710 C C . ARG A 1 88 ? 11.889 -7.050 -8.272 1.00 88.88 88 ARG A C 1
ATOM 712 O O . ARG A 1 88 ? 11.271 -6.618 -9.239 1.00 88.88 88 ARG A O 1
ATOM 719 N N . TYR A 1 89 ? 11.374 -7.942 -7.430 1.00 90.56 89 TYR A N 1
ATOM 720 C CA . TYR A 1 89 ? 10.048 -8.538 -7.574 1.00 90.56 89 TYR A CA 1
ATOM 721 C C . TYR A 1 89 ? 8.929 -7.491 -7.540 1.00 90.56 89 TYR A C 1
ATOM 723 O O . TYR A 1 89 ? 8.096 -7.487 -8.441 1.00 90.56 89 TYR A O 1
ATOM 731 N N . ILE A 1 90 ? 8.935 -6.558 -6.578 1.00 88.12 90 ILE A N 1
ATOM 732 C CA . ILE A 1 90 ? 7.938 -5.472 -6.521 1.00 88.12 90 ILE A CA 1
ATOM 733 C C . ILE A 1 90 ? 8.004 -4.601 -7.780 1.00 88.12 90 ILE A C 1
ATOM 735 O O . ILE A 1 90 ? 6.958 -4.281 -8.343 1.00 88.12 90 ILE A O 1
ATOM 739 N N . ASN A 1 91 ? 9.211 -4.256 -8.253 1.00 83.31 91 ASN A N 1
ATOM 740 C CA . ASN A 1 91 ? 9.365 -3.496 -9.500 1.00 83.31 91 ASN A CA 1
ATOM 741 C C . ASN A 1 91 ? 8.797 -4.289 -10.693 1.00 83.31 91 ASN A C 1
ATOM 743 O O . ASN A 1 91 ? 8.008 -3.741 -11.448 1.00 83.31 91 ASN A O 1
ATOM 747 N N . LEU A 1 92 ? 9.094 -5.587 -10.825 1.00 86.69 92 LEU A N 1
ATOM 748 C CA . LEU A 1 92 ? 8.592 -6.422 -11.927 1.00 86.69 92 LEU A CA 1
ATOM 749 C C . LEU A 1 92 ? 7.071 -6.633 -11.892 1.00 86.69 92 LEU A C 1
ATOM 751 O O . LEU A 1 92 ? 6.424 -6.608 -12.939 1.00 86.69 92 LEU A O 1
ATOM 755 N N . LEU A 1 93 ? 6.484 -6.835 -10.707 1.00 85.12 93 LEU A N 1
ATOM 756 C CA . LEU A 1 93 ? 5.029 -6.921 -10.543 1.00 85.12 93 LEU A CA 1
ATOM 757 C C . LEU A 1 93 ? 4.341 -5.650 -11.035 1.00 85.12 93 LEU A C 1
ATOM 759 O O . LEU A 1 93 ? 3.301 -5.705 -11.693 1.00 85.12 93 LEU A O 1
ATOM 763 N N . GLN A 1 94 ? 4.947 -4.512 -10.720 1.00 73.62 94 GLN A N 1
ATOM 764 C CA . GLN A 1 94 ? 4.450 -3.208 -11.098 1.00 73.62 94 GLN A CA 1
ATOM 765 C C . GLN A 1 94 ? 4.708 -2.911 -12.592 1.00 73.62 94 GLN A C 1
ATOM 767 O O . GLN A 1 94 ? 3.813 -2.383 -13.249 1.00 73.62 94 GLN A O 1
ATOM 772 N N . GLU A 1 95 ? 5.861 -3.289 -13.155 1.00 75.88 95 GLU A N 1
ATOM 773 C CA . GLU A 1 95 ? 6.195 -3.164 -14.589 1.00 75.88 95 GLU A CA 1
ATOM 774 C C . GLU A 1 95 ? 5.251 -3.991 -15.483 1.00 75.88 95 GLU A C 1
ATOM 776 O O . GLU A 1 95 ? 5.013 -3.638 -16.637 1.00 75.88 95 GLU A O 1
ATOM 781 N N . ARG A 1 96 ? 4.705 -5.096 -14.956 1.00 79.31 96 ARG A N 1
ATOM 782 C CA . ARG A 1 96 ? 3.860 -6.055 -15.692 1.00 79.31 96 ARG A CA 1
ATOM 783 C C . ARG A 1 96 ? 2.363 -5.937 -15.409 1.00 79.31 96 ARG A C 1
ATOM 785 O O . ARG A 1 96 ? 1.620 -6.814 -15.847 1.00 79.31 96 ARG A O 1
ATOM 792 N N . ASP A 1 97 ? 1.936 -4.912 -14.672 1.00 74.62 97 ASP A N 1
ATOM 793 C CA . ASP A 1 97 ? 0.535 -4.693 -14.277 1.00 74.62 97 ASP A CA 1
ATOM 794 C C . ASP A 1 97 ? -0.107 -5.900 -13.571 1.00 74.62 97 ASP A C 1
ATOM 796 O O . ASP A 1 97 ? -1.267 -6.237 -13.797 1.00 74.62 97 ASP A O 1
ATOM 800 N N . LEU A 1 98 ? 0.656 -6.575 -12.705 1.00 80.38 98 LEU A N 1
ATOM 801 C CA . LEU A 1 98 ? 0.189 -7.765 -11.982 1.00 80.38 98 LEU A CA 1
ATOM 802 C C . LEU A 1 98 ? -0.503 -7.442 -10.651 1.00 80.38 98 LEU A C 1
ATOM 804 O O . LEU A 1 98 ? -1.031 -8.344 -10.003 1.00 80.38 98 LEU A O 1
ATOM 808 N N . LEU A 1 99 ? -0.500 -6.174 -10.230 1.00 78.56 99 LEU A N 1
ATOM 809 C CA . LEU A 1 99 ? -1.132 -5.723 -8.992 1.00 78.56 99 LEU A CA 1
ATOM 810 C C . LEU A 1 99 ? -2.416 -4.948 -9.263 1.00 78.56 99 LEU A C 1
ATOM 812 O O . LEU A 1 99 ? -2.466 -4.066 -10.118 1.00 78.56 99 LEU A O 1
ATOM 816 N N . MET A 1 100 ? -3.436 -5.232 -8.455 1.00 77.12 100 MET A N 1
ATOM 817 C CA . MET A 1 100 ? -4.672 -4.460 -8.455 1.00 77.12 100 MET A CA 1
ATOM 818 C C . MET A 1 100 ? -4.470 -3.101 -7.794 1.00 77.12 100 MET A C 1
ATOM 820 O O . MET A 1 100 ? -3.602 -2.913 -6.942 1.00 77.12 100 MET A O 1
ATOM 824 N N . ALA A 1 101 ? -5.358 -2.169 -8.130 1.00 73.25 101 ALA A N 1
ATOM 825 C CA . ALA A 1 101 ? -5.335 -0.794 -7.646 1.00 73.25 101 ALA A CA 1
ATOM 826 C C . ALA A 1 101 ? -5.233 -0.683 -6.108 1.00 73.25 101 ALA A C 1
ATOM 828 O O . ALA A 1 101 ? -4.433 0.090 -5.584 1.00 73.25 101 ALA A O 1
ATOM 829 N N . HIS A 1 102 ? -5.997 -1.499 -5.377 1.00 77.81 102 HIS A N 1
ATOM 830 C CA . HIS A 1 102 ? -5.950 -1.522 -3.915 1.00 77.81 102 HIS A CA 1
ATOM 831 C C . HIS A 1 102 ? -4.630 -2.105 -3.379 1.00 77.81 102 HIS A C 1
ATOM 833 O O . HIS A 1 102 ? -4.078 -1.571 -2.423 1.00 77.81 102 HIS A O 1
ATOM 839 N N . SER A 1 103 ? -4.079 -3.145 -4.018 1.00 84.19 103 SER A N 1
ATOM 840 C CA . SER A 1 103 ? -2.817 -3.781 -3.615 1.00 84.19 103 SER A CA 1
ATOM 841 C C . SER A 1 103 ? -1.631 -2.836 -3.804 1.00 84.19 103 SER A C 1
ATOM 843 O O . SER A 1 103 ? -0.748 -2.776 -2.955 1.00 84.19 103 SER A O 1
ATOM 845 N N . VAL A 1 104 ? -1.639 -2.051 -4.884 1.00 80.06 104 VAL A N 1
ATOM 846 C CA . VAL A 1 104 ? -0.667 -0.979 -5.148 1.00 80.06 104 VAL A CA 1
ATOM 847 C C . VAL A 1 104 ? -0.680 0.054 -4.013 1.00 80.06 104 VAL A C 1
ATOM 849 O O . VAL A 1 104 ? 0.374 0.412 -3.487 1.00 80.06 104 VAL A O 1
ATOM 852 N N . ILE A 1 105 ? -1.867 0.484 -3.570 1.00 78.94 105 ILE A N 1
ATOM 853 C CA . ILE A 1 105 ? -2.011 1.420 -2.444 1.00 78.94 105 ILE A CA 1
ATOM 854 C C . ILE A 1 105 ? -1.512 0.799 -1.131 1.00 78.94 105 ILE A C 1
ATOM 856 O O . ILE A 1 105 ? -0.780 1.461 -0.397 1.00 78.94 105 ILE A O 1
ATOM 860 N N . THR A 1 106 ? -1.829 -0.467 -0.851 1.00 87.06 106 THR A N 1
ATOM 861 C CA . THR A 1 106 ? -1.318 -1.150 0.347 1.00 87.06 106 THR A CA 1
ATOM 862 C C . THR A 1 106 ? 0.206 -1.273 0.324 1.00 87.06 106 THR A C 1
ATOM 864 O O . THR A 1 106 ? 0.859 -0.939 1.306 1.00 87.06 106 THR A O 1
ATOM 867 N N . VAL A 1 107 ? 0.804 -1.679 -0.803 1.00 86.44 107 VAL A N 1
ATOM 868 C CA . VAL A 1 107 ? 2.269 -1.754 -0.945 1.00 86.44 107 VAL A CA 1
ATOM 869 C C . VAL A 1 107 ? 2.901 -0.380 -0.722 1.00 86.44 107 VAL A C 1
ATOM 871 O O . VAL A 1 107 ? 3.883 -0.271 0.008 1.00 86.44 107 VAL A O 1
ATOM 874 N N . LYS A 1 108 ? 2.321 0.687 -1.283 1.00 84.44 108 LYS A N 1
ATOM 875 C CA . LYS A 1 108 ? 2.771 2.063 -1.031 1.00 84.44 108 LYS A CA 1
ATOM 876 C C . LYS A 1 108 ? 2.746 2.400 0.461 1.00 84.44 108 LYS A C 1
ATOM 878 O O . LYS A 1 108 ? 3.734 2.910 0.983 1.00 84.44 108 LYS A O 1
ATOM 883 N N . ASN A 1 109 ? 1.629 2.151 1.138 1.00 84.44 109 ASN A N 1
ATOM 884 C CA . ASN A 1 109 ? 1.477 2.455 2.559 1.00 84.44 109 ASN A CA 1
ATOM 885 C C . ASN A 1 109 ? 2.477 1.670 3.416 1.00 84.44 109 ASN A C 1
ATOM 887 O O . ASN A 1 109 ? 3.114 2.247 4.301 1.00 84.44 109 ASN A O 1
ATOM 891 N N . ASN A 1 110 ? 2.675 0.385 3.109 1.00 86.69 110 ASN A N 1
ATOM 892 C CA . ASN A 1 110 ? 3.691 -0.451 3.739 1.00 86.69 110 ASN A CA 1
ATOM 893 C C . ASN A 1 110 ? 5.078 0.174 3.586 1.00 86.69 110 ASN A C 1
ATOM 895 O O . ASN A 1 110 ? 5.764 0.375 4.581 1.00 86.69 110 ASN A O 1
ATOM 899 N N . LEU A 1 111 ? 5.462 0.539 2.358 1.00 83.00 111 LEU A N 1
ATOM 900 C CA . LEU A 1 111 ? 6.748 1.171 2.059 1.00 83.00 111 LEU A CA 1
ATOM 901 C C . LEU A 1 111 ? 6.929 2.495 2.825 1.00 83.00 111 LEU A C 1
ATOM 903 O O . LEU A 1 111 ? 7.983 2.733 3.410 1.00 83.00 111 LEU A O 1
ATOM 907 N N . LEU A 1 112 ? 5.898 3.340 2.889 1.00 80.06 112 LEU A N 1
ATOM 908 C CA . LEU A 1 112 ? 5.954 4.610 3.625 1.00 80.06 112 LEU A CA 1
ATOM 909 C C . LEU A 1 112 ? 6.066 4.433 5.143 1.00 80.06 112 LEU A C 1
ATOM 911 O O . LEU A 1 112 ? 6.596 5.314 5.816 1.00 80.06 112 LEU A O 1
ATOM 915 N N . THR A 1 113 ? 5.571 3.317 5.679 1.00 78.44 113 THR A N 1
ATOM 916 C CA . THR A 1 113 ? 5.581 3.010 7.117 1.00 78.44 113 THR A CA 1
ATOM 917 C C . THR A 1 113 ? 6.779 2.172 7.549 1.00 78.44 113 THR A C 1
ATOM 919 O O . THR A 1 113 ? 6.864 1.793 8.716 1.00 78.44 113 THR A O 1
ATOM 922 N N . LEU A 1 114 ? 7.739 1.898 6.664 1.00 76.62 114 LEU A N 1
ATOM 923 C CA . LEU A 1 114 ? 8.967 1.198 7.036 1.00 76.62 114 LEU A CA 1
ATOM 924 C C . LEU A 1 114 ? 9.833 2.073 7.959 1.00 76.62 114 LEU A C 1
ATOM 926 O O . LEU A 1 114 ? 10.090 3.248 7.685 1.00 76.62 114 LEU A O 1
ATOM 930 N N . SER A 1 115 ? 10.312 1.492 9.063 1.00 61.75 115 SER A N 1
ATOM 931 C CA . SER A 1 115 ? 11.284 2.144 9.944 1.00 61.75 115 SER A CA 1
ATOM 932 C C . SER A 1 115 ? 12.693 1.970 9.384 1.00 61.75 115 SER A C 1
ATOM 934 O O . SER A 1 115 ? 13.343 0.951 9.598 1.00 61.75 115 SER A O 1
ATOM 936 N N . VAL A 1 116 ? 13.156 2.957 8.616 1.00 64.56 116 VAL A N 1
ATOM 937 C CA . VAL A 1 116 ? 14.457 2.918 7.936 1.00 64.56 116 VAL A CA 1
ATOM 938 C C . VAL A 1 116 ? 15.381 3.949 8.568 1.00 64.56 116 VAL A C 1
ATOM 940 O O . VAL A 1 116 ? 15.115 5.150 8.510 1.00 64.56 116 VAL A O 1
ATOM 943 N N . GLN A 1 117 ? 16.477 3.476 9.165 1.00 59.59 117 GLN A N 1
ATOM 944 C CA . GLN A 1 117 ? 17.431 4.325 9.888 1.00 59.59 117 GLN A CA 1
ATOM 945 C C . GLN A 1 117 ? 18.297 5.187 8.950 1.00 59.59 117 GLN A C 1
ATOM 947 O O . GLN A 1 117 ? 18.711 6.282 9.321 1.00 59.59 117 GLN A O 1
ATOM 952 N N . GLN A 1 118 ? 18.563 4.717 7.727 1.00 61.94 118 GLN A N 1
ATOM 953 C CA . GLN A 1 118 ? 19.404 5.413 6.748 1.00 61.94 118 GLN A CA 1
ATOM 954 C C . GLN A 1 118 ? 18.581 6.338 5.840 1.00 61.94 118 GLN A C 1
ATOM 956 O O . GLN A 1 118 ? 17.655 5.899 5.155 1.00 61.94 118 GLN A O 1
ATOM 961 N N . ASN A 1 119 ? 18.957 7.620 5.777 1.00 60.75 119 ASN A N 1
ATOM 962 C CA . ASN A 1 119 ? 18.236 8.631 4.990 1.00 60.75 119 ASN A CA 1
ATOM 963 C C . ASN A 1 119 ? 18.203 8.337 3.478 1.00 60.75 119 ASN A C 1
ATOM 965 O O . ASN A 1 119 ? 17.187 8.592 2.833 1.00 60.75 119 ASN A O 1
ATOM 969 N N . GLU A 1 120 ? 19.276 7.783 2.908 1.00 59.56 120 GLU A N 1
ATOM 970 C CA . GLU A 1 120 ? 19.346 7.446 1.477 1.00 59.56 120 GLU A CA 1
ATOM 971 C C . GLU A 1 120 ? 18.378 6.312 1.130 1.00 59.56 120 GLU A C 1
ATOM 973 O O . GLU A 1 120 ? 17.531 6.461 0.248 1.00 59.56 120 GLU A O 1
ATOM 978 N N . THR A 1 121 ? 18.407 5.229 1.908 1.00 65.06 121 THR A N 1
ATOM 979 C CA . THR A 1 121 ? 17.483 4.093 1.799 1.00 65.06 121 THR A CA 1
ATOM 980 C C . THR A 1 121 ? 16.028 4.538 1.949 1.00 65.06 121 THR A C 1
ATOM 982 O O . THR A 1 121 ? 15.165 4.122 1.177 1.00 65.06 121 THR A O 1
ATOM 985 N N . ARG A 1 122 ? 15.758 5.463 2.878 1.00 66.44 122 ARG A N 1
ATOM 986 C CA . ARG A 1 122 ? 14.432 6.066 3.049 1.00 66.44 122 ARG A CA 1
ATOM 987 C C . ARG A 1 122 ? 13.990 6.851 1.814 1.00 66.44 122 ARG A C 1
ATOM 989 O O . ARG A 1 122 ? 12.847 6.708 1.399 1.00 66.44 122 ARG A O 1
ATOM 996 N N . SER A 1 123 ? 14.875 7.643 1.206 1.00 69.31 123 SER A N 1
ATOM 997 C CA . SER A 1 123 ? 14.544 8.414 -0.001 1.00 69.31 123 SER A CA 1
ATOM 998 C C . SER A 1 123 ? 14.201 7.510 -1.189 1.00 69.31 123 SER A C 1
ATOM 1000 O O . SER A 1 123 ? 13.275 7.794 -1.941 1.00 69.31 123 SER A O 1
ATOM 1002 N N . GLU A 1 124 ? 14.886 6.374 -1.306 1.00 68.75 124 GLU A N 1
ATOM 1003 C CA . GLU A 1 124 ? 14.641 5.369 -2.337 1.00 68.75 124 GLU A CA 1
ATOM 1004 C C . GLU A 1 124 ? 13.316 4.629 -2.127 1.00 68.75 124 GLU A C 1
ATOM 1006 O O . GLU A 1 124 ? 12.588 4.381 -3.088 1.00 68.75 124 GLU A O 1
ATOM 1011 N N . ILE A 1 125 ? 12.974 4.316 -0.877 1.00 69.12 125 ILE A N 1
ATOM 1012 C CA . ILE A 1 125 ? 11.680 3.726 -0.516 1.00 69.12 125 ILE A CA 1
ATOM 1013 C C . ILE A 1 125 ? 10.544 4.718 -0.774 1.00 69.12 125 ILE A C 1
ATOM 1015 O O . ILE A 1 125 ? 9.532 4.328 -1.354 1.00 69.12 125 ILE A O 1
ATOM 1019 N N . THR A 1 126 ? 10.721 5.999 -0.432 1.00 71.50 126 THR A N 1
ATOM 1020 C CA . THR A 1 126 ? 9.752 7.052 -0.765 1.00 71.50 126 THR A CA 1
ATOM 1021 C C . THR A 1 126 ? 9.570 7.162 -2.270 1.00 71.50 126 THR A C 1
ATOM 1023 O O . THR A 1 126 ? 8.434 7.130 -2.733 1.00 71.50 126 THR A O 1
ATOM 1026 N N . ARG A 1 127 ? 10.667 7.197 -3.040 1.00 73.94 127 ARG A N 1
ATOM 1027 C CA . ARG A 1 127 ? 10.603 7.191 -4.505 1.00 73.94 127 ARG A CA 1
ATOM 1028 C C . ARG A 1 127 ? 9.819 5.989 -4.990 1.00 73.94 127 ARG A C 1
ATOM 1030 O O . ARG A 1 127 ? 8.870 6.177 -5.724 1.00 73.94 127 ARG A O 1
ATOM 1037 N N . LEU A 1 128 ? 10.152 4.765 -4.568 1.00 71.00 128 LEU A N 1
ATOM 1038 C CA . LEU A 1 128 ? 9.405 3.564 -4.962 1.00 71.00 128 LEU A CA 1
ATOM 1039 C C . LEU A 1 128 ? 7.915 3.658 -4.599 1.00 71.00 128 LEU A C 1
ATOM 1041 O O . LEU A 1 128 ? 7.085 3.284 -5.418 1.00 71.00 128 LEU A O 1
ATOM 1045 N N . ALA A 1 129 ? 7.570 4.166 -3.418 1.00 67.00 129 ALA A N 1
ATOM 1046 C CA . ALA A 1 129 ? 6.185 4.344 -2.993 1.00 67.00 129 ALA A CA 1
ATOM 1047 C C . ALA A 1 129 ? 5.438 5.366 -3.869 1.00 67.00 129 ALA A C 1
ATOM 1049 O O . ALA A 1 129 ? 4.307 5.111 -4.288 1.00 67.00 129 ALA A O 1
ATOM 1050 N N . GLU A 1 130 ? 6.073 6.495 -4.191 1.00 73.19 130 GLU A N 1
ATOM 1051 C CA . GLU A 1 130 ? 5.593 7.435 -5.210 1.00 73.19 130 GLU A CA 1
ATOM 1052 C C . GLU A 1 130 ? 5.458 6.716 -6.551 1.00 73.19 130 GLU A C 1
ATOM 1054 O O . GLU A 1 130 ? 4.434 6.870 -7.213 1.00 73.19 130 GLU A O 1
ATOM 1059 N N . ARG A 1 131 ? 6.395 5.813 -6.892 1.00 69.31 131 ARG A N 1
ATOM 1060 C CA . ARG A 1 131 ? 6.332 5.112 -8.171 1.00 69.31 131 ARG A CA 1
ATOM 1061 C C . ARG A 1 131 ? 5.164 4.172 -8.344 1.00 69.31 131 ARG A C 1
ATOM 1063 O O . ARG A 1 131 ? 4.453 4.175 -9.348 1.00 69.31 131 ARG A O 1
ATOM 1070 N N . VAL A 1 132 ? 4.959 3.382 -7.313 1.00 67.06 132 VAL A N 1
ATOM 1071 C CA . VAL A 1 132 ? 3.812 2.503 -7.173 1.00 67.06 132 VAL A CA 1
ATOM 1072 C C . VAL A 1 132 ? 2.523 3.338 -7.254 1.00 67.06 132 VAL A C 1
ATOM 1074 O O . VAL A 1 132 ? 1.590 2.961 -7.958 1.00 67.06 132 VAL A O 1
ATOM 1077 N N . TYR A 1 133 ? 2.489 4.524 -6.639 1.00 65.12 133 TYR A N 1
ATOM 1078 C CA . TYR A 1 133 ? 1.325 5.409 -6.676 1.00 65.12 133 TYR A CA 1
ATOM 1079 C C . TYR A 1 133 ? 1.043 6.054 -8.038 1.00 65.12 133 TYR A C 1
ATOM 1081 O O . TYR A 1 133 ? -0.102 6.038 -8.480 1.00 65.12 133 TYR A O 1
ATOM 1089 N N . ASP A 1 134 ? 2.041 6.606 -8.724 1.00 68.25 134 ASP A N 1
ATOM 1090 C CA . ASP A 1 134 ? 1.802 7.267 -10.013 1.00 68.25 134 ASP A CA 1
ATOM 1091 C C . ASP A 1 134 ? 1.314 6.254 -11.061 1.00 68.25 134 ASP A C 1
ATOM 1093 O O . ASP A 1 134 ? 0.496 6.587 -11.918 1.00 68.25 134 ASP A O 1
ATOM 1097 N N . ARG A 1 135 ? 1.701 4.972 -10.940 1.00 65.25 135 ARG A N 1
ATOM 1098 C CA . ARG A 1 135 ? 1.111 3.892 -11.751 1.00 65.25 135 ARG A CA 1
ATOM 1099 C C . ARG A 1 135 ? -0.375 3.692 -11.466 1.00 65.25 135 ARG A C 1
ATOM 1101 O O . ARG A 1 135 ? -1.128 3.461 -12.408 1.00 65.25 135 ARG A O 1
ATOM 1108 N N . PHE A 1 136 ? -0.806 3.791 -10.208 1.00 64.81 136 PHE A N 1
ATOM 1109 C CA . PHE A 1 136 ? -2.233 3.777 -9.876 1.00 64.81 136 PHE A CA 1
ATOM 1110 C C . PHE A 1 136 ? -2.969 4.927 -10.579 1.00 64.81 136 PHE A C 1
ATOM 1112 O O . PHE A 1 136 ? -3.992 4.680 -11.216 1.00 64.81 136 PHE A O 1
ATOM 1119 N N . VAL A 1 137 ? -2.413 6.143 -10.550 1.00 62.91 137 VAL A N 1
ATOM 1120 C CA . VAL A 1 137 ? -2.991 7.310 -11.244 1.00 62.91 137 VAL A CA 1
ATOM 1121 C C . VAL A 1 137 ? -3.024 7.092 -12.764 1.00 62.91 137 VAL A C 1
ATOM 1123 O O . VAL A 1 137 ? -4.008 7.410 -13.426 1.00 62.91 137 VAL A O 1
ATOM 1126 N N . ALA A 1 138 ? -1.990 6.478 -13.343 1.00 62.44 138 ALA A N 1
ATOM 1127 C CA . ALA A 1 138 ? -1.965 6.154 -14.769 1.00 62.44 138 ALA A CA 1
ATOM 1128 C C . ALA A 1 138 ? -3.010 5.085 -15.153 1.00 62.44 138 ALA A C 1
ATOM 1130 O O . ALA A 1 138 ? -3.665 5.208 -16.191 1.00 62.44 138 ALA A O 1
ATOM 1131 N N . LEU A 1 139 ? -3.204 4.058 -14.318 1.00 55.09 139 LEU A N 1
ATOM 1132 C CA . LEU A 1 139 ? -4.233 3.023 -14.500 1.00 55.09 139 LEU A CA 1
ATOM 1133 C C . LEU A 1 139 ? -5.659 3.591 -14.384 1.00 55.09 139 LEU A C 1
ATOM 1135 O O . LEU A 1 139 ? -6.548 3.142 -15.106 1.00 55.09 139 LEU A O 1
ATOM 1139 N N . GLU A 1 140 ? -5.865 4.610 -13.543 1.00 53.09 140 GLU A N 1
ATOM 1140 C CA . GLU A 1 140 ? -7.130 5.349 -13.391 1.00 53.09 140 GLU A CA 1
ATOM 1141 C C . GLU A 1 140 ? -7.619 5.970 -14.712 1.00 53.09 140 GLU A C 1
ATOM 1143 O O . GLU A 1 140 ? -8.819 6.054 -14.950 1.00 53.09 140 GLU A O 1
ATOM 1148 N N . SER A 1 141 ? -6.703 6.359 -15.605 1.00 47.84 141 SER A N 1
ATOM 1149 C CA . SER A 1 141 ? -7.047 7.033 -16.866 1.00 47.84 141 SER A CA 1
ATOM 1150 C C . SER A 1 141 ? -7.571 6.109 -17.977 1.00 47.84 141 SER A C 1
ATOM 1152 O O . SER A 1 141 ? -7.985 6.597 -19.029 1.00 47.84 141 SER A O 1
ATOM 1154 N N . ARG A 1 142 ? -7.533 4.778 -17.790 1.00 49.19 142 ARG A N 1
ATOM 1155 C CA . ARG A 1 142 ? -7.656 3.807 -18.897 1.00 49.19 142 ARG A CA 1
ATOM 1156 C C . ARG A 1 142 ? -8.852 2.851 -18.855 1.00 49.19 142 ARG A C 1
ATOM 1158 O O . ARG A 1 142 ? -8.901 1.970 -19.712 1.00 49.19 142 ARG A O 1
ATOM 1165 N N . VAL A 1 143 ? -9.813 2.982 -17.939 1.00 48.09 143 VAL A N 1
ATOM 1166 C CA . VAL A 1 143 ? -10.908 1.995 -17.834 1.00 48.09 143 VAL A CA 1
ATOM 1167 C C . VAL A 1 143 ? -12.280 2.652 -17.689 1.00 48.09 143 VAL A C 1
ATOM 1169 O O . VAL A 1 143 ? -12.688 3.001 -16.591 1.00 48.09 143 VAL A O 1
ATOM 1172 N N . ASP A 1 144 ? -13.022 2.709 -18.797 1.00 44.56 144 ASP A N 1
ATOM 1173 C CA . ASP A 1 144 ? -14.487 2.749 -18.795 1.00 44.56 144 ASP A CA 1
ATOM 1174 C C . ASP A 1 144 ? -15.000 1.309 -18.890 1.00 44.56 144 ASP A C 1
ATOM 1176 O O . ASP A 1 144 ? -14.688 0.653 -19.880 1.00 44.56 144 ASP A O 1
ATOM 1180 N N . GLN A 1 145 ? -15.792 0.841 -17.915 1.00 51.47 145 GLN A N 1
ATOM 1181 C CA . GLN A 1 145 ? -17.030 0.066 -18.133 1.00 51.47 145 GLN A CA 1
ATOM 1182 C C . GLN A 1 145 ? -17.913 0.099 -16.870 1.00 51.47 145 GLN A C 1
ATOM 1184 O O . GLN A 1 145 ? -17.492 -0.213 -15.755 1.00 51.47 145 GLN A O 1
ATOM 1189 N N . ILE A 1 146 ? -19.163 0.504 -17.093 1.00 54.41 146 ILE A N 1
ATOM 1190 C CA . ILE A 1 146 ? -20.239 0.749 -16.134 1.00 54.41 146 ILE A CA 1
ATOM 1191 C C . ILE A 1 146 ? -21.081 -0.522 -16.047 1.00 54.41 146 ILE A C 1
ATOM 1193 O O . ILE A 1 146 ? -21.760 -0.816 -17.020 1.00 54.41 146 ILE A O 1
ATOM 1197 N N . GLU A 1 147 ? -21.090 -1.238 -14.913 1.00 51.06 147 GLU A N 1
ATOM 1198 C CA . GLU A 1 147 ? -22.268 -2.062 -14.546 1.00 51.06 147 GLU A CA 1
ATOM 1199 C C . GLU A 1 147 ? -22.353 -2.553 -13.081 1.00 51.06 147 GLU A C 1
ATOM 1201 O O . GLU A 1 147 ? -23.406 -3.023 -12.664 1.00 51.06 147 GLU A O 1
ATOM 1206 N N . VAL A 1 148 ? -21.347 -2.336 -12.219 1.00 51.88 148 VAL A N 1
ATOM 1207 C CA . VAL A 1 148 ? -21.439 -2.660 -10.765 1.00 51.88 148 VAL A CA 1
ATOM 1208 C C . VAL A 1 148 ? -21.800 -1.438 -9.889 1.00 51.88 148 VAL A C 1
ATOM 1210 O O . VAL A 1 148 ? -21.997 -1.524 -8.676 1.00 51.88 148 VAL A O 1
ATOM 1213 N N . ALA A 1 149 ? -21.984 -0.274 -10.513 1.00 59.50 149 ALA A N 1
ATOM 1214 C CA . ALA A 1 149 ? -22.186 1.006 -9.840 1.00 59.50 149 ALA A CA 1
ATOM 1215 C C . ALA A 1 149 ? -23.516 1.132 -9.064 1.00 59.50 149 ALA A C 1
ATOM 1217 O O . ALA A 1 149 ? -23.607 1.991 -8.191 1.00 59.50 149 ALA A O 1
ATOM 1218 N N . SER A 1 150 ? -24.537 0.306 -9.336 1.00 67.69 150 SER A N 1
ATOM 1219 C CA . SER A 1 150 ? -25.913 0.544 -8.852 1.00 67.69 150 SER A CA 1
ATOM 1220 C C . SER A 1 150 ? -26.097 0.350 -7.336 1.00 67.69 150 SER A C 1
ATOM 1222 O O . SER A 1 150 ? -26.681 1.208 -6.673 1.00 67.69 150 SER A O 1
ATOM 1224 N N . ASN A 1 151 ? -25.536 -0.715 -6.745 1.00 77.44 151 ASN A N 1
ATOM 1225 C CA . ASN A 1 151 ? -25.638 -0.957 -5.294 1.00 77.44 151 ASN A CA 1
ATOM 1226 C C . ASN A 1 151 ? -24.839 0.071 -4.486 1.00 77.44 151 ASN A C 1
ATOM 1228 O O . ASN A 1 151 ? -25.333 0.593 -3.487 1.00 77.44 151 ASN A O 1
ATOM 1232 N N . ILE A 1 152 ? -23.630 0.399 -4.953 1.00 81.81 152 ILE A N 1
ATOM 1233 C CA . ILE A 1 152 ? -22.784 1.427 -4.341 1.00 81.81 152 ILE A CA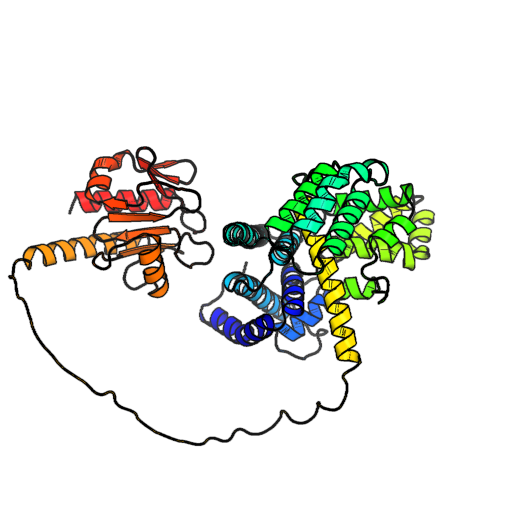 1
ATOM 1234 C C . ILE A 1 152 ? -23.458 2.800 -4.463 1.00 81.81 152 ILE A C 1
ATOM 1236 O O . ILE A 1 152 ? -23.513 3.530 -3.480 1.00 81.81 152 ILE A O 1
ATOM 1240 N N . HIS A 1 153 ? -24.043 3.135 -5.620 1.00 82.12 153 HIS A N 1
ATOM 1241 C CA . HIS A 1 153 ? -24.800 4.378 -5.789 1.00 82.12 153 HIS A CA 1
ATOM 1242 C C . HIS A 1 153 ? -26.006 4.444 -4.861 1.00 82.12 153 HIS A C 1
ATOM 1244 O O . HIS A 1 153 ? -26.210 5.464 -4.210 1.00 82.12 153 HIS A O 1
ATOM 1250 N N . ARG A 1 154 ? -26.797 3.371 -4.756 1.00 83.62 154 ARG A N 1
ATOM 1251 C CA . ARG A 1 154 ? -27.949 3.338 -3.847 1.00 83.62 154 ARG A CA 1
ATOM 1252 C C . ARG A 1 154 ? -27.523 3.498 -2.389 1.00 83.62 154 ARG A C 1
ATOM 1254 O O . ARG A 1 154 ? -28.183 4.213 -1.636 1.00 83.62 154 ARG A O 1
ATOM 1261 N N . TRP A 1 155 ? -26.431 2.850 -1.992 1.00 90.06 155 TRP A N 1
ATOM 1262 C CA . TRP A 1 155 ? -25.864 3.023 -0.659 1.00 90.06 155 TRP A CA 1
ATOM 1263 C C . TRP A 1 155 ? -25.396 4.461 -0.432 1.00 90.06 155 TRP A C 1
ATOM 1265 O O . TRP A 1 155 ? -25.806 5.059 0.553 1.00 90.06 155 TRP A O 1
ATOM 1275 N N . LEU A 1 156 ? -24.659 5.057 -1.373 1.00 88.50 156 LEU A N 1
ATOM 1276 C CA . LEU A 1 156 ? -24.241 6.461 -1.307 1.00 88.50 156 LEU A CA 1
ATOM 1277 C C . LEU A 1 156 ? -25.427 7.430 -1.217 1.00 88.50 156 LEU A C 1
ATOM 1279 O O . LEU A 1 156 ? -25.366 8.391 -0.466 1.00 88.50 156 LEU A O 1
ATOM 1283 N N . LEU A 1 157 ? -26.516 7.180 -1.947 1.00 87.81 157 LEU A N 1
ATOM 1284 C CA . LEU A 1 157 ? -27.732 8.002 -1.887 1.00 87.81 157 LEU A CA 1
ATOM 1285 C C . LEU A 1 157 ? -28.461 7.904 -0.539 1.00 87.81 157 LEU A C 1
ATOM 1287 O O . LEU A 1 157 ? -29.263 8.771 -0.216 1.00 87.81 157 LEU A O 1
ATOM 1291 N N . THR A 1 158 ? -28.215 6.842 0.228 1.00 88.81 158 THR A N 1
ATOM 1292 C CA . THR A 1 158 ? -28.856 6.596 1.529 1.00 88.81 158 THR A CA 1
ATOM 1293 C C . THR A 1 158 ? -27.869 6.670 2.691 1.00 88.81 158 THR A C 1
ATOM 1295 O O . THR A 1 158 ? -28.240 6.366 3.822 1.00 88.81 158 THR A O 1
ATOM 1298 N N . ILE A 1 159 ? -26.619 7.073 2.448 1.00 88.44 159 ILE A N 1
ATOM 1299 C CA . ILE A 1 159 ? -25.549 6.992 3.446 1.00 88.44 159 ILE A CA 1
ATOM 1300 C C . ILE A 1 159 ? -25.794 7.943 4.621 1.00 88.44 159 ILE A C 1
ATOM 1302 O O . ILE A 1 159 ? -25.625 7.541 5.769 1.00 88.44 159 ILE A O 1
ATOM 1306 N N . GLU A 1 160 ? -26.294 9.148 4.339 1.00 83.12 160 GLU A N 1
ATOM 1307 C CA . GLU A 1 160 ? -26.647 10.159 5.342 1.00 83.12 160 GLU A CA 1
ATOM 1308 C C . GLU A 1 160 ? -27.760 9.651 6.270 1.00 83.12 160 GLU A C 1
ATOM 1310 O O . GLU A 1 160 ? -27.691 9.813 7.482 1.00 83.12 160 GLU A O 1
ATOM 1315 N N . THR A 1 161 ? -28.735 8.910 5.727 1.00 84.25 161 THR A N 1
ATOM 1316 C CA . THR A 1 161 ? -29.852 8.342 6.512 1.00 84.25 161 THR A CA 1
ATOM 1317 C C . THR A 1 161 ? -29.431 7.239 7.486 1.00 84.25 161 THR A C 1
ATOM 1319 O O . THR A 1 161 ? -30.244 6.759 8.272 1.00 84.25 161 THR A O 1
ATOM 1322 N N . ARG A 1 162 ? -28.173 6.786 7.422 1.00 85.25 162 ARG A N 1
ATOM 1323 C CA . ARG A 1 162 ? -27.643 5.760 8.327 1.00 85.25 162 ARG A CA 1
ATOM 1324 C C . ARG A 1 162 ? -27.039 6.346 9.600 1.00 85.25 162 ARG A C 1
ATOM 1326 O O . ARG A 1 162 ? -26.827 5.567 10.532 1.00 85.25 162 ARG A O 1
ATOM 1333 N N . GLU A 1 163 ? -26.812 7.662 9.658 1.00 86.94 163 GLU A N 1
ATOM 1334 C CA . GLU A 1 163 ? -26.306 8.387 10.840 1.00 86.94 163 GLU A CA 1
ATOM 1335 C C . GLU A 1 163 ? -25.019 7.745 11.389 1.00 86.94 163 GLU A C 1
ATOM 1337 O O . GLU A 1 163 ? -24.863 7.495 12.587 1.00 86.94 163 GLU A O 1
ATOM 1342 N N . TYR A 1 164 ? -24.101 7.376 10.487 1.00 88.88 164 TYR A N 1
ATOM 1343 C CA . TYR A 1 164 ? -22.818 6.782 10.879 1.00 88.88 164 TYR A CA 1
ATOM 1344 C C . TYR A 1 164 ? -22.032 7.695 11.814 1.00 88.88 164 TYR A C 1
ATOM 1346 O O . TYR A 1 164 ? -21.260 7.219 12.645 1.00 88.88 164 TYR A O 1
ATOM 1354 N N . ASP A 1 165 ? -22.213 8.998 11.647 1.00 85.88 165 ASP A N 1
ATOM 1355 C CA . ASP A 1 165 ? -21.547 10.028 12.405 1.00 85.88 165 ASP A CA 1
ATOM 1356 C C . ASP A 1 165 ? -22.063 10.211 13.826 1.00 85.88 165 ASP A C 1
ATOM 1358 O O . ASP A 1 165 ? -21.273 10.530 14.715 1.00 85.88 165 ASP A O 1
ATOM 1362 N N . GLU A 1 166 ? -23.336 9.913 14.051 1.00 86.69 166 GLU A N 1
ATOM 1363 C CA . GLU A 1 166 ? -23.933 9.889 15.383 1.00 86.69 166 GLU A CA 1
ATOM 1364 C C . GLU A 1 166 ? -23.656 8.565 16.108 1.00 86.69 166 GLU A C 1
ATOM 1366 O O . GLU A 1 166 ? -23.468 8.541 17.324 1.00 86.69 166 GLU A O 1
ATOM 1371 N N . LYS A 1 167 ? -23.613 7.450 15.364 1.00 87.56 167 LYS A N 1
ATOM 1372 C CA . LYS A 1 167 ? -23.502 6.092 15.930 1.00 87.56 167 LYS A CA 1
ATOM 1373 C C . LYS A 1 167 ? -22.077 5.657 16.239 1.00 87.56 167 LYS A C 1
ATOM 1375 O O . LYS A 1 167 ? -21.885 4.786 17.086 1.00 87.56 167 LYS A O 1
ATOM 1380 N N . TYR A 1 168 ? -21.095 6.201 15.525 1.00 91.31 168 TYR A N 1
ATOM 1381 C CA . TYR A 1 168 ? -19.710 5.758 15.623 1.00 91.31 168 TYR A CA 1
ATOM 1382 C C . TYR A 1 168 ? -18.740 6.936 15.694 1.00 91.31 168 TYR A C 1
ATOM 1384 O O . TYR A 1 168 ? -18.781 7.870 14.881 1.00 91.31 168 TYR A O 1
ATOM 1392 N N . ALA A 1 169 ? -17.796 6.831 16.627 1.00 93.38 169 ALA A N 1
ATOM 1393 C CA . ALA A 1 169 ? -16.610 7.673 16.663 1.00 93.38 169 ALA A CA 1
ATOM 1394 C C . ALA A 1 169 ? -15.698 7.432 15.434 1.00 93.38 169 ALA A C 1
ATOM 1396 O O . ALA A 1 169 ? -15.879 6.438 14.726 1.00 93.38 169 ALA A O 1
ATOM 1397 N N . PRO A 1 170 ? -14.778 8.358 15.102 1.00 93.25 170 PRO A N 1
ATOM 1398 C CA . PRO A 1 170 ? -14.103 8.395 13.801 1.00 93.25 170 PRO A CA 1
ATOM 1399 C C . PRO A 1 170 ? -13.409 7.100 13.341 1.00 93.25 170 PRO A C 1
ATOM 1401 O O . PRO A 1 170 ? -13.542 6.734 12.169 1.00 93.25 170 PRO A O 1
ATOM 1404 N N . CYS A 1 171 ? -12.697 6.387 14.215 1.00 93.62 171 CYS A N 1
ATOM 1405 C CA . CYS A 1 171 ? -11.992 5.151 13.863 1.00 93.62 171 CYS A CA 1
ATOM 1406 C C . CYS A 1 171 ? -12.970 3.986 13.657 1.00 93.62 171 CYS A C 1
ATOM 1408 O O . CYS A 1 171 ? -12.880 3.266 12.662 1.00 93.62 171 CYS A O 1
ATOM 1410 N N . LEU A 1 172 ? -13.952 3.818 14.546 1.00 94.62 172 LEU A N 1
ATOM 1411 C CA . LEU A 1 172 ? -15.014 2.816 14.394 1.00 94.62 172 LEU A CA 1
ATOM 1412 C C . LEU A 1 172 ? -15.887 3.107 13.165 1.00 94.62 172 LEU A C 1
ATOM 1414 O O . LEU A 1 172 ? -16.293 2.189 12.450 1.00 94.62 172 LEU A O 1
ATOM 1418 N N . ARG A 1 173 ? -16.120 4.388 12.866 1.00 95.31 173 ARG A N 1
ATOM 1419 C CA . ARG A 1 173 ? -16.840 4.855 11.677 1.00 95.31 173 ARG A CA 1
ATOM 1420 C C . ARG A 1 173 ? -16.100 4.485 10.398 1.00 95.31 173 ARG A C 1
ATOM 1422 O O . ARG A 1 173 ? -16.728 3.989 9.466 1.00 95.31 173 ARG A O 1
ATOM 1429 N N . LEU A 1 174 ? -14.776 4.665 10.365 1.00 95.25 174 LEU A N 1
ATOM 1430 C CA . LEU A 1 174 ? -13.933 4.216 9.256 1.00 95.25 174 LEU A CA 1
ATOM 1431 C C . LEU A 1 174 ? -14.103 2.709 9.013 1.00 95.25 174 LEU A C 1
ATOM 1433 O O . LEU A 1 174 ? -14.394 2.307 7.886 1.00 95.25 174 LEU A O 1
ATOM 1437 N N . LEU A 1 175 ? -13.979 1.887 10.064 1.00 94.94 175 LEU A N 1
ATOM 1438 C CA . LEU A 1 175 ? -14.147 0.431 9.964 1.00 94.94 175 LEU A CA 1
ATOM 1439 C C . LEU A 1 175 ? -15.538 0.057 9.451 1.00 94.94 175 LEU A C 1
ATOM 1441 O O . LEU A 1 175 ? -15.670 -0.798 8.576 1.00 94.94 175 LEU A O 1
ATOM 1445 N N . ARG A 1 176 ? -16.575 0.736 9.950 1.00 94.56 176 ARG A N 1
ATOM 1446 C CA . ARG A 1 176 ? -17.956 0.501 9.534 1.00 94.56 176 ARG A CA 1
ATOM 1447 C C . ARG A 1 176 ? -18.176 0.804 8.053 1.00 94.56 176 ARG A C 1
ATOM 1449 O O . ARG A 1 176 ? -18.776 -0.014 7.360 1.00 94.56 176 ARG A O 1
ATOM 1456 N N . VAL A 1 177 ? -17.695 1.948 7.568 1.00 93.81 177 VAL A N 1
ATOM 1457 C CA . VAL A 1 177 ? -17.835 2.345 6.158 1.00 93.81 177 VAL A CA 1
ATOM 1458 C C . VAL A 1 177 ? -17.077 1.388 5.242 1.00 93.81 177 VAL A C 1
ATOM 1460 O O . VAL A 1 177 ? -17.625 0.962 4.227 1.00 93.81 177 VAL A O 1
ATOM 1463 N N . VAL A 1 178 ? -15.849 1.009 5.610 1.00 92.81 178 VAL A N 1
ATOM 1464 C CA . VAL A 1 178 ? -15.043 0.038 4.852 1.00 92.81 178 VAL A CA 1
ATOM 1465 C C . VAL A 1 178 ? -15.725 -1.333 4.809 1.00 92.81 178 VAL A C 1
ATOM 1467 O O . VAL A 1 178 ? -15.840 -1.921 3.733 1.00 92.81 178 VAL A O 1
ATOM 1470 N N . GLY A 1 179 ? -16.225 -1.819 5.949 1.00 90.31 179 GLY A N 1
ATOM 1471 C CA . GLY A 1 179 ? -16.936 -3.093 6.040 1.00 90.31 179 GLY A CA 1
ATOM 1472 C C . GLY A 1 179 ? -18.222 -3.108 5.211 1.00 90.31 179 GLY A C 1
ATOM 1473 O O . GLY A 1 179 ? -18.431 -4.020 4.412 1.00 90.31 179 GLY A O 1
ATOM 1474 N N . ASP A 1 180 ? -19.054 -2.068 5.319 1.00 90.69 180 ASP A N 1
ATOM 1475 C CA . ASP A 1 180 ? -20.273 -1.956 4.511 1.00 90.69 180 ASP A CA 1
ATOM 1476 C C . ASP A 1 180 ? -19.940 -1.898 3.012 1.00 90.69 180 ASP A C 1
ATOM 1478 O O . ASP A 1 180 ? -20.547 -2.621 2.221 1.00 90.69 180 ASP A O 1
ATOM 1482 N N . PHE A 1 181 ? -18.921 -1.130 2.613 1.00 89.94 181 PHE A N 1
ATOM 1483 C CA . PHE A 1 181 ? -18.468 -1.073 1.222 1.00 89.94 181 PHE A CA 1
ATOM 1484 C C . PHE A 1 181 ? -18.009 -2.442 0.691 1.00 89.94 181 PHE A C 1
ATOM 1486 O O . PHE A 1 181 ? -18.379 -2.826 -0.421 1.00 89.94 181 PHE A O 1
ATOM 1493 N N . HIS A 1 182 ? -17.263 -3.209 1.493 1.00 88.06 182 HIS A N 1
ATOM 1494 C CA . HIS A 1 182 ? -16.850 -4.573 1.152 1.00 88.06 182 HIS A CA 1
ATOM 1495 C C . HIS A 1 182 ? -18.063 -5.483 0.896 1.00 88.06 182 HIS A C 1
ATOM 1497 O O . HIS A 1 182 ? -18.130 -6.158 -0.134 1.00 88.06 182 HIS A O 1
ATOM 1503 N N . THR A 1 183 ? -19.067 -5.454 1.782 1.00 85.56 183 THR A N 1
ATOM 1504 C CA . THR A 1 183 ? -20.268 -6.305 1.654 1.00 85.56 183 THR A CA 1
ATOM 1505 C C . THR A 1 183 ? -21.110 -6.008 0.413 1.00 85.56 183 THR A C 1
ATOM 1507 O O . THR A 1 183 ? -21.779 -6.903 -0.099 1.00 85.56 183 THR A O 1
ATOM 1510 N N . LEU A 1 184 ? -21.072 -4.775 -0.099 1.00 82.19 184 LEU A N 1
ATOM 1511 C CA . LEU A 1 184 ? -21.869 -4.365 -1.258 1.00 82.19 184 LEU A CA 1
ATOM 1512 C C . LEU A 1 184 ? -21.331 -4.893 -2.588 1.00 82.19 184 LEU A C 1
ATOM 1514 O O . LEU A 1 184 ? -22.108 -5.011 -3.539 1.00 82.19 184 LEU A O 1
ATOM 1518 N N . LYS A 1 185 ? -20.021 -5.158 -2.677 1.00 71.69 185 LYS A N 1
ATOM 1519 C CA . LYS A 1 185 ? -19.355 -5.438 -3.956 1.00 71.69 185 LYS A CA 1
ATOM 1520 C C . LYS A 1 185 ? -18.564 -6.749 -4.013 1.00 71.69 185 LYS A C 1
ATOM 1522 O O . LYS A 1 185 ? -18.380 -7.279 -5.106 1.00 71.69 185 LYS A O 1
ATOM 1527 N N . GLY A 1 186 ? -18.098 -7.282 -2.884 1.00 70.94 186 GLY A N 1
ATOM 1528 C CA . GLY A 1 186 ? -17.236 -8.467 -2.864 1.00 70.94 186 GLY A CA 1
ATOM 1529 C C . GLY A 1 186 ? -15.751 -8.112 -2.981 1.00 70.94 186 GLY A C 1
ATOM 1530 O O . GLY A 1 186 ? -15.289 -7.214 -2.293 1.00 70.94 186 GLY A O 1
ATOM 1531 N N . GLU A 1 187 ? -14.989 -8.829 -3.814 1.00 68.56 187 GLU A N 1
ATOM 1532 C CA . GLU A 1 187 ? -13.534 -8.986 -3.607 1.00 68.56 187 GLU A CA 1
ATOM 1533 C C . GLU A 1 187 ? -12.622 -8.228 -4.591 1.00 68.56 187 GLU A C 1
ATOM 1535 O O . GLU A 1 187 ? -11.408 -8.204 -4.384 1.00 68.56 187 GLU A O 1
ATOM 1540 N N . SER A 1 188 ? -13.171 -7.594 -5.635 1.00 66.25 188 SER A N 1
ATOM 1541 C CA . SER A 1 188 ? -12.392 -6.885 -6.665 1.00 66.25 188 SER A CA 1
ATOM 1542 C C . SER A 1 188 ? -12.936 -5.483 -6.941 1.00 66.25 188 SER A C 1
ATOM 1544 O O . SER A 1 188 ? -14.109 -5.348 -7.292 1.00 66.25 188 SER A O 1
ATOM 1546 N N . TRP A 1 189 ? -12.083 -4.456 -6.870 1.00 75.50 189 TRP A N 1
ATOM 1547 C CA . TRP A 1 189 ? -12.455 -3.048 -7.080 1.00 75.50 189 TRP A CA 1
ATOM 1548 C C . TRP A 1 189 ? -11.571 -2.368 -8.123 1.00 75.50 189 TRP A C 1
ATOM 1550 O O . TRP A 1 189 ? -10.352 -2.561 -8.128 1.00 75.50 189 TRP A O 1
ATOM 1560 N N . ASN A 1 190 ? -12.188 -1.553 -8.975 1.00 68.62 190 ASN A N 1
ATOM 1561 C CA . ASN A 1 190 ? -11.494 -0.647 -9.884 1.00 68.62 190 ASN A CA 1
ATOM 1562 C C . ASN A 1 190 ? -11.273 0.729 -9.224 1.00 68.62 190 ASN A C 1
ATOM 1564 O O . ASN A 1 190 ? -11.771 1.002 -8.131 1.00 68.62 190 ASN A O 1
ATOM 1568 N N . ALA A 1 191 ? -10.510 1.603 -9.880 1.00 67.94 191 ALA A N 1
ATOM 1569 C CA . ALA A 1 191 ? -10.144 2.904 -9.324 1.00 67.94 191 ALA A CA 1
ATOM 1570 C C . ALA A 1 191 ? -11.355 3.825 -9.067 1.00 67.94 191 ALA A C 1
ATOM 1572 O O . ALA A 1 191 ? -11.405 4.481 -8.026 1.00 67.94 191 ALA A O 1
ATOM 1573 N N . ASP A 1 192 ? -12.354 3.845 -9.954 1.00 69.44 192 ASP A N 1
ATOM 1574 C CA . ASP A 1 192 ? -13.554 4.676 -9.783 1.00 69.44 192 ASP A CA 1
ATOM 1575 C C . ASP A 1 192 ? -14.418 4.227 -8.606 1.00 69.44 192 ASP A C 1
ATOM 1577 O O . ASP A 1 192 ? -14.981 5.042 -7.876 1.00 69.44 192 ASP A O 1
ATOM 1581 N N . GLU A 1 193 ? -14.461 2.931 -8.339 1.00 76.06 193 GLU A N 1
ATOM 1582 C CA . GLU A 1 193 ? -15.153 2.407 -7.169 1.00 76.06 193 GLU A CA 1
ATOM 1583 C C . GLU A 1 193 ? -14.452 2.791 -5.873 1.00 76.06 193 GLU A C 1
ATOM 1585 O O . GLU A 1 193 ? -15.112 3.127 -4.888 1.00 76.06 193 GLU A O 1
ATOM 1590 N N . LEU A 1 194 ? -13.120 2.843 -5.876 1.00 78.81 194 LEU A N 1
ATOM 1591 C CA . LEU A 1 194 ? -12.381 3.390 -4.741 1.00 78.81 194 LEU A CA 1
ATOM 1592 C C . LEU A 1 194 ? -12.670 4.893 -4.551 1.00 78.81 194 LEU A C 1
ATOM 1594 O O . LEU A 1 194 ? -12.651 5.370 -3.414 1.00 78.81 194 LEU A O 1
ATOM 1598 N N . LYS A 1 195 ? -13.034 5.646 -5.604 1.00 78.06 195 LYS A N 1
ATOM 1599 C CA . LYS A 1 195 ? -13.542 7.027 -5.453 1.00 78.06 195 LYS A CA 1
ATOM 1600 C C . LYS A 1 195 ? -14.912 7.067 -4.783 1.00 78.06 195 LYS A C 1
ATOM 1602 O O . LYS A 1 195 ? -15.179 8.003 -4.029 1.00 78.06 195 LYS A O 1
ATOM 1607 N N . TYR A 1 196 ? -15.772 6.071 -5.003 1.00 83.75 196 TYR A N 1
ATOM 1608 C CA . TYR A 1 196 ? -17.033 5.966 -4.263 1.00 83.75 196 TYR A CA 1
ATOM 1609 C C . TYR A 1 196 ? -16.796 5.729 -2.774 1.00 83.75 196 TYR A C 1
ATOM 1611 O O . TYR A 1 196 ? -17.477 6.353 -1.964 1.00 83.75 196 TYR A O 1
ATOM 1619 N N . LEU A 1 197 ? -15.788 4.934 -2.401 1.00 86.75 197 LEU A N 1
ATOM 1620 C CA . LEU A 1 197 ? -15.367 4.823 -1.002 1.00 86.75 197 LEU A CA 1
ATOM 1621 C C . LEU A 1 197 ? -14.890 6.178 -0.454 1.00 86.75 197 LEU A C 1
ATOM 1623 O O . LEU A 1 197 ? -15.318 6.593 0.617 1.00 86.75 197 LEU A O 1
ATOM 1627 N N . GLN A 1 198 ? -14.069 6.923 -1.202 1.00 84.38 198 GLN A N 1
ATOM 1628 C CA . GLN A 1 198 ? -13.638 8.268 -0.789 1.00 84.38 198 GLN A CA 1
ATOM 1629 C C . GLN A 1 198 ? -14.805 9.244 -0.623 1.00 84.38 198 GLN A C 1
ATOM 1631 O O . GLN A 1 198 ? -14.777 10.096 0.266 1.00 84.38 198 GLN A O 1
ATOM 1636 N N . LYS A 1 199 ? -15.815 9.152 -1.494 1.00 83.94 199 LYS A N 1
ATOM 1637 C CA . LYS A 1 199 ? -17.039 9.938 -1.369 1.00 83.94 199 LYS A CA 1
ATOM 1638 C C . LYS A 1 199 ? -17.797 9.540 -0.103 1.00 83.94 199 LYS A C 1
ATOM 1640 O O . LYS A 1 199 ? -18.095 10.418 0.691 1.00 83.94 199 LYS A O 1
ATOM 1645 N N . ALA A 1 200 ? -18.002 8.244 0.127 1.00 88.69 200 ALA A N 1
ATOM 1646 C CA . ALA A 1 200 ? -18.663 7.740 1.325 1.00 88.69 200 ALA A CA 1
ATOM 1647 C C . ALA A 1 200 ? -17.991 8.233 2.613 1.00 88.69 200 ALA A C 1
ATOM 1649 O O . ALA A 1 200 ? -18.680 8.668 3.525 1.00 88.69 200 ALA A O 1
ATOM 1650 N N . LEU A 1 201 ? -16.653 8.237 2.665 1.00 89.31 201 LEU A N 1
ATOM 1651 C CA . LEU A 1 201 ? -15.907 8.793 3.798 1.00 89.31 201 LEU A CA 1
ATOM 1652 C C . LEU A 1 201 ? -16.263 10.269 4.049 1.00 89.31 201 LEU A C 1
ATOM 1654 O O . LEU A 1 201 ? -16.519 10.633 5.194 1.00 89.31 201 LEU A O 1
ATOM 1658 N N . ARG A 1 202 ? -16.338 11.100 2.998 1.00 89.06 202 ARG A N 1
ATOM 1659 C CA . ARG A 1 202 ? -16.766 12.508 3.132 1.00 89.06 202 ARG A CA 1
ATOM 1660 C C . ARG A 1 202 ? -18.194 12.627 3.634 1.00 89.06 202 ARG A C 1
ATOM 1662 O O . ARG A 1 202 ? -18.440 13.418 4.538 1.00 89.06 202 ARG A O 1
ATOM 1669 N N . ASP A 1 203 ? -19.096 11.845 3.053 1.00 88.75 203 ASP A N 1
ATOM 1670 C CA . ASP A 1 203 ? -20.528 11.909 3.344 1.00 88.75 203 ASP A CA 1
ATOM 1671 C C . ASP A 1 203 ? -20.822 11.482 4.802 1.00 88.75 203 ASP A C 1
ATOM 1673 O O . ASP A 1 203 ? -21.800 11.932 5.385 1.00 88.75 203 ASP A O 1
ATOM 1677 N N . VAL A 1 204 ? -19.941 10.693 5.440 1.00 91.62 204 VAL A N 1
ATOM 1678 C CA . VAL A 1 204 ? -20.020 10.357 6.880 1.00 91.62 204 VAL A CA 1
ATOM 1679 C C . VAL A 1 204 ? -19.190 11.276 7.790 1.00 91.62 204 VAL A C 1
ATOM 1681 O O . VAL A 1 204 ? -18.901 10.930 8.938 1.00 91.62 204 VAL A O 1
ATOM 1684 N N . GLY A 1 205 ? -18.726 12.422 7.291 1.00 88.00 205 GLY A N 1
ATOM 1685 C CA . GLY A 1 205 ? -17.978 13.407 8.079 1.00 88.00 205 GLY A CA 1
ATOM 1686 C C . GLY A 1 205 ? -16.507 13.061 8.345 1.00 88.00 205 GLY A C 1
ATOM 1687 O O . GLY A 1 205 ? -15.887 13.677 9.209 1.00 88.00 205 GLY A O 1
ATOM 1688 N N . LEU A 1 206 ? -15.923 12.100 7.622 1.00 90.38 206 LEU A N 1
ATOM 1689 C CA . LEU A 1 206 ? -14.482 11.835 7.645 1.00 90.38 206 LEU A CA 1
ATOM 1690 C C . LEU A 1 206 ? -13.790 12.595 6.508 1.00 90.38 206 LEU A C 1
ATOM 1692 O O . LEU A 1 206 ? -14.292 12.658 5.389 1.00 90.38 206 LEU A O 1
ATOM 1696 N N . ASN A 1 207 ? -12.603 13.152 6.754 1.00 87.81 207 ASN A N 1
ATOM 1697 C CA . ASN A 1 207 ? -11.839 13.844 5.714 1.00 87.81 207 ASN A CA 1
ATOM 1698 C C . ASN A 1 207 ? -10.860 12.873 5.021 1.00 87.81 207 ASN A C 1
ATOM 1700 O O . ASN A 1 207 ? -9.828 12.546 5.606 1.00 87.81 207 ASN A O 1
ATOM 1704 N N . PRO A 1 208 ? -11.088 12.461 3.755 1.00 80.31 208 PRO A N 1
ATOM 1705 C CA . PRO A 1 208 ? -10.244 11.464 3.093 1.00 80.31 208 PRO A CA 1
ATOM 1706 C C . PRO A 1 208 ? -8.803 11.940 2.865 1.00 80.31 208 PRO A C 1
ATOM 1708 O O . PRO A 1 208 ? -7.897 11.118 2.740 1.00 80.31 208 PRO A O 1
ATOM 1711 N N . LYS A 1 209 ? -8.585 13.262 2.806 1.00 79.69 209 LYS A N 1
ATOM 1712 C CA . LYS A 1 209 ? -7.261 13.874 2.619 1.00 79.69 209 LYS A CA 1
ATOM 1713 C C . LYS A 1 209 ? -6.519 14.103 3.932 1.00 79.69 209 LYS A C 1
ATOM 1715 O O . LYS A 1 209 ? -5.340 14.444 3.895 1.00 79.69 209 LYS A O 1
ATOM 1720 N N . GLN A 1 210 ? -7.194 13.966 5.074 1.00 86.75 210 GLN A N 1
ATOM 1721 C CA . GLN A 1 210 ? -6.542 14.093 6.368 1.00 86.75 210 GLN A CA 1
ATOM 1722 C C . GLN A 1 210 ? -5.511 12.980 6.508 1.00 86.75 210 GLN A C 1
ATOM 1724 O O . GLN A 1 210 ? -5.797 11.818 6.228 1.00 86.75 210 GLN A O 1
ATOM 1729 N N . ALA A 1 211 ? -4.307 13.355 6.910 1.00 86.25 211 ALA A N 1
ATOM 1730 C CA . ALA A 1 211 ? -3.213 12.424 7.067 1.00 86.25 211 ALA A CA 1
ATOM 1731 C C . ALA A 1 211 ? -3.206 11.907 8.512 1.00 86.25 211 ALA A C 1
ATOM 1733 O O . ALA A 1 211 ? -3.254 12.701 9.450 1.00 86.25 211 ALA A O 1
ATOM 1734 N N . TRP A 1 212 ? -3.230 10.588 8.675 1.00 86.25 212 TRP A N 1
ATOM 1735 C CA . TRP A 1 212 ? -3.209 9.893 9.960 1.00 86.25 212 TRP A CA 1
ATOM 1736 C C . TRP A 1 212 ? -1.902 9.130 10.087 1.00 86.25 212 TRP A C 1
ATOM 1738 O O . TRP A 1 212 ? -1.410 8.552 9.116 1.00 86.25 212 TRP A O 1
ATOM 1748 N N . THR A 1 213 ? -1.336 9.122 11.282 1.00 89.06 213 THR A N 1
ATOM 1749 C CA . THR A 1 213 ? -0.254 8.207 11.625 1.00 89.06 213 THR A CA 1
ATOM 1750 C C . THR A 1 213 ? -0.820 6.880 12.121 1.00 89.06 213 THR A C 1
ATOM 1752 O O . THR A 1 213 ? -1.992 6.781 12.495 1.00 89.06 213 THR A O 1
ATOM 1755 N N . LEU A 1 214 ? 0.008 5.834 12.148 1.00 85.69 214 LEU A N 1
ATOM 1756 C CA . LEU A 1 214 ? -0.418 4.565 12.739 1.00 85.69 214 LEU A CA 1
ATOM 1757 C C . LEU A 1 214 ? -0.708 4.724 14.240 1.00 85.69 214 LEU A C 1
ATOM 1759 O O . LEU A 1 214 ? -1.630 4.093 14.750 1.00 85.69 214 LEU A O 1
ATOM 1763 N N . ASN A 1 215 ? 0.026 5.605 14.929 1.00 86.69 215 ASN A N 1
ATOM 1764 C CA . ASN A 1 215 ? -0.264 5.961 16.318 1.00 86.69 215 ASN A CA 1
ATOM 1765 C C . ASN A 1 215 ? -1.642 6.607 16.472 1.00 86.69 215 ASN A C 1
ATOM 1767 O O . ASN A 1 215 ? -2.357 6.254 17.404 1.00 86.69 215 ASN A O 1
ATOM 1771 N N . ASP A 1 216 ? -2.030 7.512 15.569 1.00 90.12 216 ASP A N 1
ATOM 1772 C CA . ASP A 1 216 ? -3.354 8.144 15.623 1.00 90.12 216 ASP A CA 1
ATOM 1773 C C . ASP A 1 216 ? -4.461 7.094 15.497 1.00 90.12 216 ASP A C 1
ATOM 1775 O O . ASP A 1 216 ? -5.412 7.104 16.277 1.00 90.12 216 ASP A O 1
ATOM 1779 N N . LEU A 1 217 ? -4.297 6.137 14.575 1.00 88.94 217 LEU A N 1
ATOM 1780 C CA . LEU A 1 217 ? -5.243 5.035 14.400 1.00 88.94 217 LEU A CA 1
ATOM 1781 C C . LEU A 1 217 ? -5.310 4.135 15.640 1.00 88.94 217 LEU A C 1
ATOM 1783 O O . LEU A 1 217 ? -6.399 3.838 16.118 1.00 88.94 217 LEU A O 1
ATOM 1787 N N . VAL A 1 218 ? -4.165 3.683 16.158 1.00 88.38 218 VAL A N 1
ATOM 1788 C CA . VAL A 1 218 ? -4.117 2.753 17.298 1.00 88.38 218 VAL A CA 1
ATOM 1789 C C . VAL A 1 218 ? -4.646 3.414 18.567 1.00 88.38 218 VAL A C 1
ATOM 1791 O O . VAL A 1 218 ? -5.504 2.844 19.239 1.00 88.38 218 VAL A O 1
ATOM 1794 N N . ASN A 1 219 ? -4.173 4.620 18.881 1.00 90.38 219 ASN A N 1
ATOM 1795 C CA . ASN A 1 219 ? -4.607 5.347 20.068 1.00 90.38 219 ASN A CA 1
ATOM 1796 C C . ASN A 1 219 ? -6.092 5.703 19.976 1.00 90.38 219 ASN A C 1
ATOM 1798 O O . ASN A 1 219 ? -6.821 5.462 20.935 1.00 90.38 219 ASN A O 1
ATOM 1802 N N . GLY A 1 220 ? -6.536 6.197 18.815 1.00 91.62 220 GLY A N 1
ATOM 1803 C CA . GLY A 1 220 ? -7.938 6.508 18.561 1.00 91.62 220 GLY A CA 1
ATOM 1804 C C . GLY A 1 220 ? -8.834 5.280 18.702 1.00 91.62 220 GLY A C 1
ATOM 1805 O O . GLY A 1 220 ? -9.847 5.347 19.386 1.00 91.62 220 GLY A O 1
ATOM 1806 N N . LEU A 1 221 ? -8.436 4.127 18.153 1.00 92.12 221 LEU A N 1
ATOM 1807 C CA . LEU A 1 221 ? -9.189 2.881 18.316 1.00 92.12 221 LEU A CA 1
ATOM 1808 C C . LEU A 1 221 ? -9.309 2.460 19.780 1.00 92.12 221 LEU A C 1
ATOM 1810 O O . LEU A 1 221 ? -10.400 2.101 20.206 1.00 92.12 221 LEU A O 1
ATOM 1814 N N . ILE A 1 222 ? -8.218 2.503 20.547 1.00 90.94 222 ILE A N 1
ATOM 1815 C CA . ILE A 1 222 ? -8.238 2.140 21.972 1.00 90.94 222 ILE A CA 1
ATOM 1816 C C . ILE A 1 222 ? -9.189 3.065 22.736 1.00 90.94 222 ILE A C 1
ATOM 1818 O O . ILE A 1 222 ? -10.063 2.581 23.450 1.00 90.94 222 ILE A O 1
ATOM 1822 N N . ASP A 1 223 ? -9.073 4.378 22.536 1.00 92.19 223 ASP A N 1
ATOM 1823 C CA . ASP A 1 223 ? -9.921 5.361 23.216 1.00 92.19 223 ASP A CA 1
ATOM 1824 C C . ASP A 1 223 ? -11.403 5.193 22.837 1.00 92.19 223 ASP A C 1
ATOM 1826 O O . ASP A 1 223 ? -12.289 5.240 23.693 1.00 92.19 223 ASP A O 1
ATOM 1830 N N . GLU A 1 224 ? -11.691 4.928 21.561 1.00 94.00 224 GLU A N 1
ATOM 1831 C CA . GLU A 1 224 ? -13.051 4.693 21.080 1.00 94.00 224 GLU A CA 1
ATOM 1832 C C . GLU A 1 224 ? -13.641 3.367 21.581 1.00 94.00 224 GLU A C 1
ATOM 1834 O O . GLU A 1 224 ? -14.841 3.319 21.867 1.00 94.00 224 GLU A O 1
ATOM 1839 N N . ILE A 1 225 ? -12.823 2.316 21.733 1.00 92.19 225 ILE A N 1
ATOM 1840 C CA . ILE A 1 225 ? -13.222 1.021 22.311 1.00 92.19 225 ILE A CA 1
ATOM 1841 C C . ILE A 1 225 ? -13.621 1.180 23.778 1.00 92.19 225 ILE A C 1
ATOM 1843 O O . ILE A 1 225 ? -14.631 0.610 24.188 1.00 92.19 225 ILE A O 1
ATOM 1847 N N . GLU A 1 226 ? -12.881 1.963 24.565 1.00 88.56 226 GLU A N 1
ATOM 1848 C CA . GLU A 1 226 ? -13.254 2.225 25.962 1.00 88.56 226 GLU A CA 1
ATOM 1849 C C . GLU A 1 226 ? -14.603 2.961 26.065 1.00 88.56 226 GLU A C 1
ATOM 1851 O O . GLU A 1 226 ? -15.362 2.731 27.006 1.00 88.56 226 GLU A O 1
ATOM 1856 N N . GLY A 1 227 ? -14.939 3.803 25.080 1.00 88.12 227 GLY A N 1
ATOM 1857 C CA . GLY A 1 227 ? -16.221 4.515 25.026 1.00 88.12 227 GLY A CA 1
ATOM 1858 C C . GLY A 1 227 ? -17.403 3.700 24.477 1.00 88.12 227 GLY A C 1
ATOM 1859 O O . GLY A 1 227 ? -18.518 3.840 24.974 1.00 88.12 227 GLY A O 1
ATOM 1860 N N . HIS A 1 228 ? -17.186 2.862 23.456 1.00 88.00 228 HIS A N 1
ATOM 1861 C CA . HIS A 1 228 ? -18.253 2.162 22.707 1.00 88.00 228 HIS A CA 1
ATOM 1862 C C . HIS A 1 228 ? -18.322 0.652 22.978 1.00 88.00 228 HIS A C 1
ATOM 1864 O O . HIS A 1 228 ? -19.204 -0.039 22.456 1.00 88.00 228 HIS A O 1
ATOM 1870 N N . GLY A 1 229 ? -17.394 0.132 23.777 1.00 88.12 229 GLY A N 1
ATOM 1871 C CA . GLY A 1 229 ? -17.277 -1.278 24.115 1.00 88.12 229 GLY A CA 1
ATOM 1872 C C . GLY A 1 229 ? -16.522 -2.102 23.069 1.00 88.12 229 GLY A C 1
ATOM 1873 O O . GLY A 1 229 ? -16.627 -1.899 21.856 1.00 88.12 229 GLY A O 1
ATOM 1874 N N . PHE A 1 230 ? -15.790 -3.104 23.561 1.00 89.50 230 PHE A N 1
ATOM 1875 C CA . PHE A 1 230 ? -15.024 -4.032 22.728 1.00 89.50 230 PHE A CA 1
ATOM 1876 C C . PHE A 1 230 ? -15.904 -4.848 21.772 1.00 89.50 230 PHE A C 1
ATOM 1878 O O . PHE A 1 230 ? -15.489 -5.103 20.645 1.00 89.50 230 PHE A O 1
ATOM 1885 N N . ASP A 1 231 ? -17.127 -5.208 22.169 1.00 90.06 231 ASP A N 1
ATOM 1886 C CA . ASP A 1 231 ? -18.030 -6.010 21.332 1.00 90.06 231 ASP A CA 1
ATOM 1887 C C . ASP A 1 231 ? -18.395 -5.295 20.023 1.00 90.06 231 ASP A C 1
ATOM 1889 O O . ASP A 1 231 ? -18.438 -5.918 18.959 1.00 90.06 231 ASP A O 1
ATOM 1893 N N . THR A 1 232 ? -18.577 -3.971 20.074 1.00 91.50 232 THR A N 1
ATOM 1894 C CA . THR A 1 232 ? -18.810 -3.136 18.888 1.00 91.50 232 THR A CA 1
ATOM 1895 C C . THR A 1 232 ? -17.628 -3.232 17.929 1.00 91.50 232 THR A C 1
ATOM 1897 O O . THR A 1 232 ? -17.797 -3.502 16.741 1.00 91.50 232 THR A O 1
ATOM 1900 N N . PHE A 1 233 ? -16.411 -3.072 18.445 1.00 92.81 233 PHE A N 1
ATOM 1901 C CA . PHE A 1 233 ? -15.185 -3.183 17.660 1.00 92.81 233 PHE A CA 1
ATOM 1902 C C . PHE A 1 233 ? -14.962 -4.599 17.105 1.00 92.81 233 PHE A C 1
ATOM 1904 O O . PHE A 1 233 ? -14.611 -4.769 15.934 1.00 92.81 233 PHE A O 1
ATOM 1911 N N . ALA A 1 234 ? -15.205 -5.633 17.912 1.00 90.31 234 ALA A N 1
ATOM 1912 C CA . ALA A 1 234 ? -15.076 -7.024 17.501 1.00 90.31 234 ALA A CA 1
ATOM 1913 C C . ALA A 1 234 ? -16.028 -7.359 16.342 1.00 90.31 234 ALA A C 1
ATOM 1915 O O . ALA A 1 234 ? -15.604 -8.005 15.381 1.00 90.31 234 ALA A O 1
ATOM 1916 N N . ALA A 1 235 ? -17.269 -6.858 16.391 1.00 90.50 235 ALA A N 1
ATOM 1917 C CA . ALA A 1 235 ? -18.255 -7.019 15.325 1.00 90.50 235 ALA A CA 1
ATOM 1918 C C . ALA A 1 235 ? -17.872 -6.267 14.037 1.00 90.50 235 ALA A C 1
ATOM 1920 O O . ALA A 1 235 ? -18.128 -6.757 12.939 1.00 90.50 235 ALA A O 1
ATOM 1921 N N . LEU A 1 236 ? -17.244 -5.090 14.153 1.00 91.31 236 LEU A N 1
ATOM 1922 C CA . LEU A 1 236 ? -16.776 -4.293 13.009 1.00 91.31 236 LEU A CA 1
ATOM 1923 C C . LEU A 1 236 ? -15.496 -4.829 12.355 1.00 91.31 236 LEU A C 1
ATOM 1925 O O . LEU A 1 236 ? -15.121 -4.351 11.291 1.00 91.31 236 LEU A O 1
ATOM 1929 N N . THR A 1 237 ? -14.819 -5.793 12.977 1.00 90.44 237 THR A N 1
ATOM 1930 C CA . THR A 1 237 ? -13.567 -6.401 12.488 1.00 90.44 237 THR A CA 1
ATOM 1931 C C . THR A 1 237 ? -13.727 -7.893 12.193 1.00 90.44 237 THR A C 1
ATOM 1933 O O . THR A 1 237 ? -12.754 -8.645 12.154 1.00 90.44 237 THR A O 1
ATOM 1936 N N . GLU A 1 238 ? -14.960 -8.377 12.085 1.00 87.62 238 GLU A N 1
ATOM 1937 C CA . GLU A 1 238 ? -15.256 -9.779 11.805 1.00 87.62 238 GLU A CA 1
ATOM 1938 C C . GLU A 1 238 ? -15.220 -10.035 10.293 1.00 87.62 238 GLU A C 1
ATOM 1940 O O . GLU A 1 238 ? -16.115 -9.597 9.577 1.00 87.62 238 GLU A O 1
ATOM 1945 N N . ILE A 1 239 ? -14.185 -10.733 9.806 1.00 83.19 239 ILE A N 1
ATOM 1946 C CA . ILE A 1 239 ? -13.953 -10.906 8.360 1.00 83.19 239 ILE A CA 1
ATOM 1947 C C . ILE A 1 239 ? -15.042 -11.745 7.700 1.00 83.19 239 ILE A C 1
ATOM 1949 O O . ILE A 1 239 ? -15.559 -11.376 6.644 1.00 83.19 239 ILE A O 1
ATOM 1953 N N . ASP A 1 240 ? -15.347 -12.883 8.317 1.00 76.25 240 ASP A N 1
ATOM 1954 C CA . ASP A 1 240 ? -16.341 -13.834 7.851 1.00 76.25 240 ASP A CA 1
ATOM 1955 C C . ASP A 1 240 ? -16.963 -14.543 9.063 1.00 76.25 240 ASP A C 1
ATOM 1957 O O . ASP A 1 240 ? -16.262 -15.167 9.868 1.00 76.25 240 ASP A O 1
ATOM 1961 N N . ARG A 1 241 ? -18.286 -14.413 9.203 1.00 67.69 241 ARG A N 1
ATOM 1962 C CA . ARG A 1 241 ? -19.063 -14.994 10.309 1.00 67.69 241 ARG A CA 1
ATOM 1963 C C . ARG A 1 241 ? -19.141 -16.512 10.240 1.00 67.69 241 ARG A C 1
ATOM 1965 O O . ARG A 1 241 ? -19.334 -17.155 11.270 1.00 67.69 241 ARG A O 1
ATOM 1972 N N . GLU A 1 242 ? -19.016 -17.078 9.045 1.00 68.88 242 GLU A N 1
ATOM 1973 C CA . GLU A 1 242 ? -19.178 -18.510 8.814 1.00 68.88 242 GLU A CA 1
ATOM 1974 C C . GLU A 1 242 ? -17.863 -19.254 9.047 1.00 68.88 242 GLU A C 1
ATOM 1976 O O . GLU A 1 242 ? -17.856 -20.289 9.711 1.00 68.88 242 GLU A O 1
ATOM 1981 N N . GLN A 1 243 ? -16.741 -18.705 8.570 1.00 67.12 243 GLN A N 1
ATOM 1982 C CA . GLN A 1 243 ? -15.431 -19.366 8.662 1.00 67.12 243 GLN A CA 1
ATOM 1983 C C . GLN A 1 243 ? -14.642 -19.070 9.944 1.00 67.12 243 GLN A C 1
ATOM 1985 O O . GLN A 1 243 ? -13.628 -19.720 10.180 1.00 67.12 243 GLN A O 1
ATOM 1990 N N . ARG A 1 244 ? -15.091 -18.127 10.791 1.00 68.69 244 ARG A N 1
ATOM 1991 C CA . ARG A 1 244 ? -14.417 -17.743 12.052 1.00 68.69 244 ARG A CA 1
ATOM 1992 C C . ARG A 1 244 ? -12.894 -17.616 11.891 1.00 68.69 244 ARG A C 1
ATOM 1994 O O . ARG A 1 244 ? -12.121 -18.296 12.561 1.00 68.69 244 ARG A O 1
ATOM 2001 N N . ILE A 1 245 ? -12.479 -16.721 10.998 1.00 82.62 245 ILE A N 1
ATOM 2002 C CA . ILE A 1 245 ? -11.065 -16.406 10.771 1.00 82.62 245 ILE A CA 1
ATOM 2003 C C . ILE A 1 245 ? -10.488 -15.768 12.044 1.00 82.62 245 ILE A C 1
ATOM 2005 O O . ILE A 1 245 ? -10.954 -14.711 12.479 1.00 82.62 245 ILE A O 1
ATOM 2009 N N . ASP A 1 246 ? -9.493 -16.416 12.654 1.00 84.38 246 ASP A N 1
ATOM 2010 C CA . ASP A 1 246 ? -8.891 -15.956 13.904 1.00 84.38 246 ASP A CA 1
ATOM 2011 C C . ASP A 1 246 ? -7.839 -14.853 13.679 1.00 84.38 246 ASP A C 1
ATOM 2013 O O . ASP A 1 246 ? -7.234 -14.734 12.611 1.00 84.38 246 ASP A O 1
ATOM 2017 N N . SER A 1 247 ? -7.606 -14.028 14.705 1.00 86.06 247 SER A N 1
ATOM 2018 C CA . SER A 1 247 ? -6.643 -12.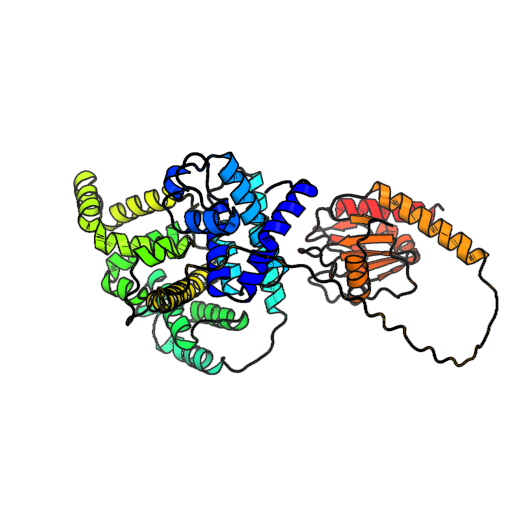922 14.625 1.00 86.06 247 SER A CA 1
ATOM 2019 C C . SER A 1 247 ? -5.210 -13.399 14.367 1.00 86.06 247 SER A C 1
ATOM 2021 O O . SER A 1 247 ? -4.464 -12.713 13.679 1.00 86.06 247 SER A O 1
ATOM 2023 N N . GLY A 1 248 ? -4.818 -14.561 14.891 1.00 86.00 248 GLY A N 1
ATOM 2024 C CA . GLY A 1 248 ? -3.507 -15.166 14.670 1.00 86.00 248 GLY A CA 1
ATOM 2025 C C . GLY A 1 248 ? -3.283 -15.547 13.209 1.00 86.00 248 GLY A C 1
ATOM 2026 O O . GLY A 1 248 ? -2.227 -15.222 12.666 1.00 86.00 248 GLY A O 1
ATOM 2027 N N . PHE A 1 249 ? -4.284 -16.132 12.539 1.00 90.12 249 PHE A N 1
ATOM 2028 C CA . PHE A 1 249 ? -4.229 -16.346 11.089 1.00 90.12 249 PHE A CA 1
ATOM 2029 C C . PHE A 1 249 ? -3.999 -15.033 10.339 1.00 90.12 249 PHE A C 1
ATOM 2031 O O . PHE A 1 249 ? -3.109 -14.961 9.496 1.00 90.12 249 PHE A O 1
ATOM 2038 N N . VAL A 1 250 ? -4.765 -13.982 10.652 1.00 90.44 250 VAL A N 1
ATOM 2039 C CA . VAL A 1 250 ? -4.639 -12.684 9.968 1.00 90.44 250 VAL A CA 1
ATOM 2040 C C . VAL A 1 250 ? -3.237 -12.100 10.135 1.00 90.44 250 VAL A C 1
ATOM 2042 O O . VAL A 1 250 ? -2.646 -11.635 9.161 1.00 90.44 250 VAL A O 1
ATOM 2045 N N . LEU A 1 251 ? -2.697 -12.159 11.352 1.00 87.75 251 LEU A N 1
ATOM 2046 C CA . LEU A 1 251 ? -1.370 -11.644 11.682 1.00 87.75 251 LEU A CA 1
ATOM 2047 C C . LEU A 1 251 ? -0.239 -12.433 11.008 1.00 87.75 251 LEU A C 1
ATOM 2049 O O . LEU A 1 251 ? 0.778 -11.840 10.655 1.00 87.75 251 LEU A O 1
ATOM 2053 N N . ASP A 1 252 ? -0.406 -13.741 10.792 1.00 88.88 252 ASP A N 1
ATOM 2054 C CA . ASP A 1 252 ? 0.558 -14.541 10.027 1.00 88.88 252 ASP A CA 1
ATOM 2055 C C . ASP A 1 252 ? 0.405 -14.319 8.512 1.00 88.88 252 ASP A C 1
ATOM 2057 O O . ASP A 1 252 ? 1.401 -14.254 7.786 1.00 88.88 252 ASP A O 1
ATOM 2061 N N . ALA A 1 253 ? -0.827 -14.176 8.019 1.00 89.88 253 ALA A N 1
ATOM 2062 C CA . ALA A 1 253 ? -1.148 -14.160 6.595 1.00 89.88 253 ALA A CA 1
ATOM 2063 C C . ALA A 1 253 ? -0.990 -12.788 5.921 1.00 89.88 253 ALA A C 1
ATOM 2065 O O . ALA A 1 253 ? -0.680 -12.755 4.729 1.00 89.88 253 ALA A O 1
ATOM 2066 N N . ILE A 1 254 ? -1.205 -11.678 6.635 1.00 92.44 254 ILE A N 1
ATOM 2067 C CA . ILE A 1 254 ? -1.268 -10.330 6.051 1.00 92.44 254 ILE A CA 1
ATOM 2068 C C . ILE A 1 254 ? -0.150 -9.435 6.587 1.00 92.44 254 ILE A C 1
ATOM 2070 O O . ILE A 1 254 ? -0.191 -8.950 7.716 1.00 92.44 254 ILE A O 1
ATOM 2074 N N . ALA A 1 255 ? 0.821 -9.128 5.728 1.00 89.88 255 ALA A N 1
ATOM 2075 C CA . ALA A 1 255 ? 1.927 -8.230 6.043 1.00 89.88 255 ALA A CA 1
ATOM 2076 C C . ALA A 1 255 ? 1.598 -6.757 5.726 1.00 89.88 255 ALA A C 1
ATOM 2078 O O . ALA A 1 255 ? 2.254 -6.141 4.890 1.00 89.88 255 ALA A O 1
ATOM 2079 N N . ALA A 1 256 ? 0.582 -6.182 6.376 1.00 89.75 256 ALA A N 1
ATOM 2080 C CA . ALA A 1 256 ? 0.223 -4.762 6.248 1.00 89.75 256 ALA A CA 1
ATOM 2081 C C . ALA A 1 256 ? 0.177 -4.090 7.632 1.00 89.75 256 ALA A C 1
ATOM 2083 O O . ALA A 1 256 ? -0.572 -4.564 8.486 1.00 89.75 256 ALA A O 1
ATOM 2084 N N . PRO A 1 257 ? 0.958 -3.026 7.911 1.00 86.38 257 PRO A N 1
ATOM 2085 C CA . PRO A 1 257 ? 1.087 -2.488 9.262 1.00 86.38 257 PRO A CA 1
ATOM 2086 C C . PRO A 1 257 ? -0.205 -1.971 9.892 1.00 86.38 257 PRO A C 1
ATOM 2088 O O . PRO A 1 257 ? -0.434 -2.253 11.068 1.00 86.38 257 PRO A O 1
ATOM 2091 N N . ALA A 1 258 ? -1.061 -1.250 9.158 1.00 88.69 258 ALA A N 1
ATOM 2092 C CA . ALA A 1 258 ? -2.275 -0.704 9.762 1.00 88.69 258 ALA A CA 1
ATOM 2093 C C . ALA A 1 258 ? -3.312 -1.797 10.031 1.00 88.69 258 ALA A C 1
ATOM 2095 O O . ALA A 1 258 ? -3.925 -1.833 11.101 1.00 88.69 258 ALA A O 1
ATOM 2096 N N . PHE A 1 259 ? -3.448 -2.742 9.098 1.00 91.19 259 PHE A N 1
ATOM 2097 C CA . PHE A 1 259 ? -4.297 -3.915 9.291 1.00 91.19 259 PHE A CA 1
ATOM 2098 C C . PHE A 1 259 ? -3.758 -4.834 10.399 1.00 91.19 259 PHE A C 1
ATOM 2100 O O . PHE A 1 259 ? -4.508 -5.274 11.261 1.00 91.19 259 PHE A O 1
ATOM 2107 N N . GLY A 1 260 ? -2.448 -5.071 10.450 1.00 89.12 260 GLY A N 1
ATOM 2108 C CA . GLY A 1 260 ? -1.811 -5.843 11.515 1.00 89.12 260 GLY A CA 1
ATOM 2109 C C . GLY A 1 260 ? -2.033 -5.213 12.890 1.00 89.12 260 GLY A C 1
ATOM 2110 O O . GLY A 1 260 ? -2.444 -5.903 13.820 1.00 89.12 260 GLY A O 1
ATOM 2111 N N . ALA A 1 261 ? -1.856 -3.895 13.018 1.00 87.19 261 ALA A N 1
ATOM 2112 C CA . ALA A 1 261 ? -2.109 -3.179 14.268 1.00 87.19 261 ALA A CA 1
ATOM 2113 C C . ALA A 1 261 ? -3.571 -3.309 14.732 1.00 87.19 261 ALA A C 1
ATOM 2115 O O . ALA A 1 261 ? -3.818 -3.564 15.910 1.00 87.19 261 ALA A O 1
ATOM 2116 N N . LEU A 1 262 ? -4.534 -3.223 13.807 1.00 90.44 262 LEU A N 1
ATOM 2117 C CA . LEU A 1 262 ? -5.956 -3.444 14.088 1.00 90.44 262 LEU A CA 1
ATOM 2118 C C . LEU A 1 262 ? -6.212 -4.826 14.720 1.00 90.44 262 LEU A C 1
ATOM 2120 O O . LEU A 1 262 ? -6.905 -4.934 15.735 1.00 90.44 262 LEU A O 1
ATOM 2124 N N . TYR A 1 263 ? -5.628 -5.889 14.161 1.00 90.06 263 TYR A N 1
ATOM 2125 C CA . TYR A 1 263 ? -5.806 -7.246 14.692 1.00 90.06 263 TYR A CA 1
ATOM 2126 C C . TYR A 1 263 ? -4.975 -7.518 15.944 1.00 90.06 263 TYR A C 1
ATOM 2128 O O . TYR A 1 263 ? -5.371 -8.353 16.756 1.00 90.06 263 TYR A O 1
ATOM 2136 N N . GLN A 1 264 ? -3.891 -6.777 16.169 1.00 86.06 264 GLN A N 1
ATOM 2137 C CA . GLN A 1 264 ? -3.186 -6.802 17.448 1.00 86.06 264 GLN A CA 1
ATOM 2138 C C . GLN A 1 264 ? -3.991 -6.157 18.567 1.00 86.06 264 GLN A C 1
ATOM 2140 O O . GLN A 1 264 ? -4.028 -6.707 19.668 1.00 86.06 264 GLN A O 1
ATOM 2145 N N . VAL A 1 265 ? -4.681 -5.042 18.304 1.00 88.06 265 VAL A N 1
ATOM 2146 C CA . VAL A 1 265 ? -5.648 -4.473 19.257 1.00 88.06 265 VAL A CA 1
ATOM 2147 C C . VAL A 1 265 ? -6.678 -5.547 19.607 1.00 88.06 265 VAL A C 1
ATOM 2149 O O . VAL A 1 265 ? -6.822 -5.905 20.776 1.00 88.06 265 VAL A O 1
ATOM 2152 N N . LYS A 1 266 ? -7.309 -6.157 18.594 1.00 88.31 266 LYS A N 1
ATOM 2153 C CA . LYS A 1 266 ? -8.292 -7.234 18.786 1.00 88.31 266 LYS A CA 1
ATOM 2154 C C . LYS A 1 266 ? -7.747 -8.387 19.628 1.00 88.31 266 LYS A C 1
ATOM 2156 O O . LYS A 1 266 ? -8.379 -8.786 20.602 1.00 88.31 266 LYS A O 1
ATOM 2161 N N . ASN A 1 267 ? -6.566 -8.891 19.281 1.00 85.56 267 ASN A N 1
ATOM 2162 C CA . ASN A 1 267 ? -5.933 -10.002 19.978 1.00 85.56 267 ASN A CA 1
ATOM 2163 C C . ASN A 1 267 ? -5.645 -9.661 21.450 1.00 85.56 267 ASN A C 1
ATOM 2165 O O . ASN A 1 267 ? -5.986 -10.442 22.337 1.00 85.56 267 ASN A O 1
ATOM 2169 N N . ASN A 1 268 ? -5.105 -8.474 21.736 1.00 82.81 268 ASN A N 1
ATOM 2170 C CA . ASN A 1 268 ? -4.747 -8.072 23.098 1.00 82.81 268 ASN A CA 1
ATOM 2171 C C . ASN A 1 268 ? -5.962 -7.864 24.014 1.00 82.81 268 ASN A C 1
ATOM 2173 O O . ASN A 1 268 ? -5.904 -8.269 25.176 1.00 82.81 268 ASN A O 1
ATOM 2177 N N . TYR A 1 269 ? -7.077 -7.342 23.493 1.00 81.81 269 TYR A N 1
ATOM 2178 C CA . TYR A 1 269 ? -8.335 -7.269 24.248 1.00 81.81 269 TYR A CA 1
ATOM 2179 C C . TYR A 1 269 ? -8.919 -8.662 24.560 1.00 81.81 269 TYR A C 1
ATOM 2181 O O . TYR A 1 269 ? -9.581 -8.833 25.583 1.00 81.81 269 TYR A O 1
ATOM 2189 N N . THR A 1 270 ? -8.639 -9.679 23.734 1.00 77.06 270 THR A N 1
ATOM 2190 C CA . THR A 1 270 ? -9.125 -11.058 23.954 1.00 77.06 270 THR A CA 1
ATOM 2191 C C . THR A 1 270 ? -8.198 -11.943 24.799 1.00 77.06 270 THR A C 1
ATOM 2193 O O . THR A 1 270 ? -8.673 -12.662 25.676 1.00 77.06 270 THR A O 1
ATOM 2196 N N . VAL A 1 271 ? -6.883 -11.910 24.557 1.00 64.19 271 VAL A N 1
ATOM 2197 C CA . VAL A 1 271 ? -5.905 -12.886 25.083 1.00 64.19 271 VAL A CA 1
ATOM 2198 C C . VAL A 1 271 ? -5.080 -12.315 26.243 1.00 64.19 271 VAL A C 1
ATOM 2200 O O . VAL A 1 271 ? -4.774 -13.026 27.203 1.00 64.19 271 VAL A O 1
ATOM 2203 N N . SER A 1 272 ? -4.754 -11.020 26.218 1.00 62.44 272 SER A N 1
ATOM 2204 C CA . SER A 1 272 ? -3.713 -10.429 27.080 1.00 62.44 272 SER A CA 1
ATOM 2205 C C . SER A 1 272 ? -4.227 -9.835 28.394 1.00 62.44 272 SER A C 1
ATOM 2207 O O . SER A 1 272 ? -3.474 -9.165 29.107 1.00 62.44 272 SER A O 1
ATOM 2209 N N . SER A 1 273 ? -5.475 -10.133 28.781 1.00 65.62 273 SER A N 1
ATOM 2210 C CA . SER A 1 273 ? -6.127 -9.618 29.998 1.00 65.62 273 SER A CA 1
ATOM 2211 C C . SER A 1 273 ? -5.239 -9.676 31.252 1.00 65.62 273 SER A C 1
ATOM 2213 O O . SER A 1 273 ? -5.312 -8.786 32.097 1.00 65.62 273 SER A O 1
ATOM 2215 N N . ARG A 1 274 ? -4.402 -10.709 31.409 1.00 70.69 274 ARG A N 1
ATOM 2216 C CA . ARG A 1 274 ? -3.532 -10.860 32.588 1.00 70.69 274 ARG A CA 1
ATOM 2217 C C . ARG A 1 274 ? -2.329 -9.919 32.585 1.00 70.69 274 ARG A C 1
ATOM 2219 O O . ARG A 1 274 ? -2.022 -9.356 33.632 1.00 70.69 274 ARG A O 1
ATOM 2226 N N . VAL A 1 275 ? -1.669 -9.751 31.440 1.00 75.12 275 VAL A N 1
ATOM 2227 C CA . VAL A 1 275 ? -0.491 -8.878 31.300 1.00 75.12 275 VAL A CA 1
ATOM 2228 C C . VAL A 1 275 ? -0.908 -7.419 31.449 1.00 75.12 275 VAL A C 1
ATOM 2230 O O . VAL A 1 275 ? -0.300 -6.686 32.224 1.00 75.12 275 VAL A O 1
ATOM 2233 N N . ILE A 1 276 ? -2.012 -7.037 30.802 1.00 78.81 276 ILE A N 1
ATOM 2234 C CA . ILE A 1 276 ? -2.573 -5.686 30.889 1.00 78.81 276 ILE A CA 1
ATOM 2235 C C . ILE A 1 276 ? -2.951 -5.366 32.338 1.00 78.81 276 ILE A C 1
ATOM 2237 O O . ILE A 1 276 ? -2.490 -4.368 32.886 1.00 78.81 276 ILE A O 1
ATOM 2241 N N . ARG A 1 277 ? -3.682 -6.262 33.021 1.00 79.88 277 ARG A N 1
ATOM 2242 C CA . ARG A 1 277 ? -4.028 -6.080 34.444 1.00 79.88 277 ARG A CA 1
ATOM 2243 C C . ARG A 1 277 ? -2.797 -5.973 35.344 1.00 79.88 277 ARG A C 1
ATOM 2245 O O . ARG A 1 277 ? -2.811 -5.206 36.306 1.00 79.88 277 ARG A O 1
ATOM 2252 N N . ALA A 1 278 ? -1.742 -6.740 35.064 1.00 80.69 278 ALA A N 1
ATOM 2253 C CA . ALA A 1 278 ? -0.497 -6.665 35.822 1.00 80.69 278 ALA A CA 1
ATOM 2254 C C . ALA A 1 278 ? 0.210 -5.312 35.627 1.00 80.69 278 ALA A C 1
ATOM 2256 O O . ALA A 1 278 ? 0.675 -4.734 36.609 1.00 80.69 278 ALA A O 1
ATOM 2257 N N . LEU A 1 279 ? 0.243 -4.784 34.398 1.00 82.56 279 LEU A N 1
ATOM 2258 C CA . LEU A 1 279 ? 0.800 -3.463 34.089 1.00 82.56 279 LEU A CA 1
ATOM 2259 C C . LEU A 1 279 ? -0.009 -2.336 34.729 1.00 82.56 279 LEU A C 1
ATOM 2261 O O . LEU A 1 279 ? 0.580 -1.502 35.411 1.00 82.56 279 LEU A O 1
ATOM 2265 N N . GLN A 1 280 ? -1.339 -2.363 34.606 1.00 87.06 280 GLN A N 1
ATOM 2266 C CA . GLN A 1 280 ? -2.231 -1.404 35.269 1.00 87.06 280 GLN A CA 1
ATOM 2267 C C . GLN A 1 280 ? -1.960 -1.340 36.773 1.00 87.06 280 GLN A C 1
ATOM 2269 O O . GLN A 1 280 ? -1.817 -0.263 37.339 1.00 87.06 280 GLN A O 1
ATOM 2274 N N . LYS A 1 281 ? -1.839 -2.505 37.427 1.00 87.06 281 LYS A N 1
ATOM 2275 C CA . LYS A 1 281 ? -1.617 -2.578 38.875 1.00 87.06 281 LYS A CA 1
ATOM 2276 C C . LYS A 1 281 ? -0.213 -2.136 39.288 1.00 87.06 281 LYS A C 1
ATOM 2278 O O . LYS A 1 281 ? -0.047 -1.597 40.373 1.00 87.06 281 LYS A O 1
ATOM 2283 N N . ARG A 1 282 ? 0.799 -2.411 38.462 1.00 88.94 282 ARG A N 1
ATOM 2284 C CA . ARG A 1 282 ? 2.201 -2.100 38.771 1.00 88.94 282 ARG A CA 1
ATOM 2285 C C . ARG A 1 282 ? 2.560 -0.641 38.495 1.00 88.94 282 ARG A C 1
ATOM 2287 O O . ARG A 1 282 ? 3.397 -0.099 39.206 1.00 88.94 282 ARG A O 1
ATOM 2294 N N . LEU A 1 283 ? 1.995 -0.055 37.444 1.00 87.81 283 LEU A N 1
ATOM 2295 C CA . LEU A 1 283 ? 2.303 1.304 36.992 1.00 87.81 283 LEU A CA 1
ATOM 2296 C C . LEU A 1 283 ? 1.214 2.319 37.365 1.00 87.81 283 LEU A C 1
ATOM 2298 O O . LEU A 1 283 ? 1.396 3.499 37.102 1.00 87.81 283 LEU A O 1
ATOM 2302 N N . GLU A 1 284 ? 0.105 1.867 37.959 1.00 87.56 284 GLU A N 1
ATOM 2303 C CA . GLU A 1 284 ? -1.049 2.700 38.336 1.00 87.56 284 GLU A CA 1
ATOM 2304 C C . GLU A 1 284 ? -1.633 3.493 37.151 1.00 87.56 284 GLU A C 1
ATOM 2306 O O . GLU A 1 284 ? -2.083 4.628 37.288 1.00 87.56 284 GLU A O 1
ATOM 2311 N N . VAL A 1 285 ? -1.639 2.872 35.968 1.00 89.06 285 VAL A N 1
ATOM 2312 C CA . VAL A 1 285 ? -2.135 3.464 34.716 1.00 89.06 285 VAL A CA 1
ATOM 2313 C C . VAL A 1 285 ? -3.516 2.929 34.331 1.00 89.06 285 VAL A C 1
ATOM 2315 O O . VAL A 1 285 ? -3.938 1.853 34.775 1.00 89.06 285 VAL A O 1
ATOM 2318 N N . SER A 1 286 ? -4.227 3.667 33.473 1.00 87.25 286 SER A N 1
ATOM 2319 C CA . SER A 1 286 ? -5.525 3.236 32.947 1.00 87.25 286 SER A CA 1
ATOM 2320 C C . SER A 1 286 ? -5.401 1.992 32.049 1.00 87.25 286 SER A C 1
ATOM 2322 O O . SER A 1 286 ? -4.310 1.617 31.615 1.00 87.25 286 SER A O 1
ATOM 2324 N N . HIS A 1 287 ? -6.529 1.325 31.769 1.00 85.19 287 HIS A N 1
ATOM 2325 C CA . HIS A 1 287 ? -6.553 0.195 30.828 1.00 85.19 287 HIS A CA 1
ATOM 2326 C C . HIS A 1 287 ? -6.076 0.621 29.434 1.00 85.19 287 HIS A C 1
ATOM 2328 O O . HIS A 1 287 ? -5.215 -0.039 28.851 1.00 85.19 287 HIS A O 1
ATOM 2334 N N . ALA A 1 288 ? -6.572 1.766 28.957 1.00 85.31 288 ALA A N 1
ATOM 2335 C CA . ALA A 1 288 ? -6.178 2.363 27.689 1.00 85.31 288 ALA A CA 1
ATOM 2336 C C . ALA A 1 288 ? -4.671 2.636 27.627 1.00 85.31 288 ALA A C 1
ATOM 2338 O O . ALA A 1 288 ? -4.021 2.257 26.659 1.00 85.31 288 ALA A O 1
ATOM 2339 N N . ASP A 1 289 ? -4.092 3.227 28.672 1.00 85.62 289 ASP A N 1
ATOM 2340 C CA . ASP A 1 289 ? -2.661 3.548 28.689 1.00 85.62 289 ASP A CA 1
ATOM 2341 C C . ASP A 1 289 ? -1.798 2.283 28.697 1.00 85.62 289 ASP A C 1
ATOM 2343 O O . ASP A 1 289 ? -0.838 2.186 27.935 1.00 85.62 289 ASP A O 1
ATOM 2347 N N . ALA A 1 290 ? -2.174 1.268 29.484 1.00 84.31 290 ALA A N 1
ATOM 2348 C CA . ALA A 1 290 ? -1.487 -0.023 29.472 1.00 84.31 290 ALA A CA 1
ATOM 2349 C C . ALA A 1 290 ? -1.551 -0.699 28.088 1.00 84.31 290 ALA A C 1
ATOM 2351 O O . ALA A 1 290 ? -0.555 -1.261 27.631 1.00 84.31 290 ALA A O 1
ATOM 2352 N N . MET A 1 291 ? -2.696 -0.614 27.402 1.00 82.56 291 MET A N 1
ATOM 2353 C CA . MET A 1 291 ? -2.864 -1.121 26.036 1.00 82.56 291 MET A CA 1
ATOM 2354 C C . MET A 1 291 ? -1.995 -0.369 25.028 1.00 82.56 291 MET A C 1
ATOM 2356 O O . MET A 1 291 ? -1.310 -0.998 24.220 1.00 82.56 291 MET A O 1
ATOM 2360 N N . LYS A 1 292 ? -1.988 0.967 25.097 1.00 85.56 292 LYS A N 1
ATOM 2361 C CA . LYS A 1 292 ? -1.165 1.826 24.236 1.00 85.56 292 LYS A CA 1
ATOM 2362 C C . LYS A 1 292 ? 0.320 1.503 24.393 1.00 85.56 292 LYS A C 1
ATOM 2364 O O . LYS A 1 292 ? 1.016 1.407 23.389 1.00 85.56 292 LYS A O 1
ATOM 2369 N N . MET A 1 293 ? 0.788 1.258 25.620 1.00 80.75 293 MET A N 1
ATOM 2370 C CA . MET A 1 293 ? 2.178 0.866 25.887 1.00 80.75 293 MET A CA 1
ATOM 2371 C C . MET A 1 293 ? 2.548 -0.466 25.217 1.00 80.75 293 MET A C 1
ATOM 2373 O O . MET A 1 293 ? 3.520 -0.514 24.469 1.00 80.75 293 MET A O 1
ATOM 2377 N N . ILE A 1 294 ? 1.748 -1.524 25.415 1.00 78.69 294 ILE A N 1
ATOM 2378 C CA . ILE A 1 294 ? 2.007 -2.843 24.800 1.00 78.69 294 ILE A CA 1
ATOM 2379 C C . ILE A 1 294 ? 2.015 -2.745 23.273 1.00 78.69 294 ILE A C 1
ATOM 2381 O O . ILE A 1 294 ? 2.866 -3.333 22.608 1.00 78.69 294 ILE A O 1
ATOM 2385 N N . LEU A 1 295 ? 1.049 -2.025 22.703 1.00 77.44 295 LEU A N 1
ATOM 2386 C CA . LEU A 1 295 ? 0.922 -1.916 21.254 1.00 77.44 295 LEU A CA 1
ATOM 2387 C C . LEU A 1 295 ? 2.035 -1.062 20.651 1.00 77.44 295 LEU A C 1
ATOM 2389 O O . LEU A 1 295 ? 2.523 -1.392 19.574 1.00 77.44 295 LEU A O 1
ATOM 2393 N N . HIS A 1 296 ? 2.481 -0.015 21.342 1.00 74.12 296 HIS A N 1
ATOM 2394 C CA . HIS A 1 296 ? 3.637 0.758 20.907 1.00 74.12 296 HIS A CA 1
ATOM 2395 C C . HIS A 1 296 ? 4.907 -0.106 20.876 1.00 74.12 296 HIS A C 1
ATOM 2397 O O . HIS A 1 296 ? 5.623 -0.084 19.873 1.00 74.12 296 HIS A O 1
ATOM 2403 N N . ASP A 1 297 ? 5.147 -0.914 21.914 1.00 71.50 297 ASP A N 1
ATOM 2404 C CA . ASP A 1 297 ? 6.288 -1.837 21.965 1.00 71.50 297 ASP A CA 1
ATOM 2405 C C . ASP A 1 297 ? 6.201 -2.890 20.853 1.00 71.50 297 ASP A C 1
ATOM 2407 O O . ASP A 1 297 ? 7.151 -3.054 20.089 1.00 71.50 297 ASP A O 1
ATOM 2411 N N . PHE A 1 298 ? 5.029 -3.503 20.655 1.00 70.19 298 PHE A N 1
ATOM 2412 C CA . PHE A 1 298 ? 4.800 -4.453 19.565 1.00 70.19 298 PHE A CA 1
ATOM 2413 C C . PHE A 1 298 ? 5.110 -3.836 18.192 1.00 70.19 298 PHE A C 1
ATOM 2415 O O . PHE A 1 298 ? 5.814 -4.422 17.366 1.00 70.19 298 PHE A O 1
ATOM 2422 N N . VAL A 1 299 ? 4.580 -2.645 17.912 1.00 68.44 299 VAL A N 1
ATOM 2423 C CA . VAL A 1 299 ? 4.737 -2.017 16.597 1.00 68.44 299 VAL A CA 1
ATOM 2424 C C . VAL A 1 299 ? 6.191 -1.581 16.367 1.00 68.44 299 VAL A C 1
ATOM 2426 O O . VAL A 1 299 ? 6.716 -1.743 15.257 1.00 68.44 299 VAL A O 1
ATOM 2429 N N . ALA A 1 300 ? 6.867 -1.112 17.421 1.00 67.06 300 ALA A N 1
ATOM 2430 C CA . ALA A 1 300 ? 8.291 -0.814 17.396 1.00 67.06 300 ALA A CA 1
ATOM 2431 C C . ALA A 1 300 ? 9.131 -2.074 17.145 1.00 67.06 300 ALA A C 1
ATOM 2433 O O . ALA A 1 300 ? 10.037 -2.022 16.312 1.00 67.06 300 ALA A O 1
ATOM 2434 N N . GLU A 1 301 ? 8.831 -3.202 17.796 1.00 67.44 301 GLU A N 1
ATOM 2435 C CA . GLU A 1 301 ? 9.499 -4.505 17.617 1.00 67.44 301 GLU A CA 1
ATOM 2436 C C . GLU A 1 301 ? 9.403 -5.016 16.175 1.00 67.44 301 GLU A C 1
ATOM 2438 O O . GLU A 1 301 ? 10.374 -5.539 15.629 1.00 67.44 301 GLU A O 1
ATOM 2443 N N . HIS A 1 302 ? 8.292 -4.739 15.495 1.00 66.31 302 HIS A N 1
ATOM 2444 C CA . HIS A 1 302 ? 8.087 -5.164 14.115 1.00 66.31 302 HIS A CA 1
ATOM 2445 C C . HIS A 1 302 ? 8.690 -4.198 13.075 1.00 66.31 302 HIS A C 1
ATOM 2447 O O . HIS A 1 302 ? 8.476 -4.380 11.882 1.00 66.31 302 HIS A O 1
ATOM 2453 N N . GLY A 1 303 ? 9.425 -3.152 13.463 1.00 65.00 303 GLY A N 1
ATOM 2454 C CA . GLY A 1 303 ? 10.097 -2.264 12.500 1.00 65.00 303 GLY A CA 1
ATOM 2455 C C . GLY A 1 303 ? 9.136 -1.390 11.680 1.00 65.00 303 GLY A C 1
ATOM 2456 O O . GLY A 1 303 ? 9.435 -1.020 10.543 1.00 65.00 303 GLY A O 1
ATOM 2457 N N . VAL A 1 304 ? 7.955 -1.073 12.222 1.00 74.62 304 VAL A N 1
ATOM 2458 C CA . VAL A 1 304 ? 7.045 -0.078 11.634 1.00 74.62 304 VAL A CA 1
ATOM 2459 C C . VAL A 1 304 ? 7.356 1.297 12.218 1.00 74.62 304 VAL A C 1
ATOM 2461 O O . VAL A 1 304 ? 7.441 1.462 13.433 1.00 74.62 304 VAL A O 1
ATOM 2464 N N . ASN A 1 305 ? 7.475 2.307 11.364 1.00 74.06 305 ASN A N 1
ATOM 2465 C CA . ASN A 1 305 ? 7.502 3.698 11.782 1.00 74.06 305 ASN A CA 1
ATOM 2466 C C . ASN A 1 305 ? 6.073 4.195 12.022 1.00 74.06 305 ASN A C 1
ATOM 2468 O O . ASN A 1 305 ? 5.360 4.567 11.083 1.00 74.06 305 ASN A O 1
ATOM 2472 N N . THR A 1 306 ? 5.690 4.236 13.296 1.00 73.75 306 THR A N 1
ATOM 2473 C CA . THR A 1 306 ? 4.359 4.641 13.757 1.00 73.75 306 THR A CA 1
ATOM 2474 C C . THR A 1 306 ? 4.010 6.100 13.502 1.00 73.75 306 THR A C 1
ATOM 2476 O O . THR A 1 306 ? 2.828 6.430 13.489 1.00 73.75 306 THR A O 1
ATOM 2479 N N . SER A 1 307 ? 5.010 6.950 13.262 1.00 77.25 307 SER A N 1
ATOM 2480 C CA . SER A 1 307 ? 4.863 8.389 13.009 1.00 77.25 307 SER A CA 1
ATOM 2481 C C . SER A 1 307 ? 4.706 8.726 11.524 1.00 77.25 307 SER A C 1
ATOM 2483 O O . SER A 1 307 ? 4.547 9.893 11.165 1.00 77.25 307 SER A O 1
ATOM 2485 N N . SER A 1 308 ? 4.787 7.730 10.638 1.00 78.50 308 SER A N 1
ATOM 2486 C CA . SER A 1 308 ? 4.599 7.936 9.199 1.00 78.50 308 SER A CA 1
ATOM 2487 C C . SER A 1 308 ? 3.144 8.281 8.915 1.00 78.50 308 SER A C 1
ATOM 2489 O O . SER A 1 308 ? 2.241 7.609 9.405 1.00 78.50 308 SER A O 1
ATOM 2491 N N . SER A 1 309 ? 2.922 9.326 8.123 1.00 81.25 309 SER A N 1
ATOM 2492 C CA . SER A 1 309 ? 1.584 9.847 7.859 1.00 81.25 309 SER A CA 1
ATOM 2493 C C . SER A 1 309 ? 1.029 9.315 6.540 1.00 81.25 309 SER A C 1
ATOM 2495 O O . SER A 1 309 ? 1.688 9.399 5.502 1.00 81.25 309 SER A O 1
ATOM 2497 N N . ILE A 1 310 ? -0.191 8.783 6.577 1.00 84.44 310 ILE A N 1
ATOM 2498 C CA . ILE A 1 310 ? -0.911 8.228 5.430 1.00 84.44 310 ILE A CA 1
ATOM 2499 C C . ILE A 1 310 ? -2.265 8.941 5.309 1.00 84.44 310 ILE A C 1
ATOM 2501 O O . ILE A 1 310 ? -2.983 9.056 6.302 1.00 84.44 310 ILE A O 1
ATOM 2505 N N . PRO A 1 311 ? -2.672 9.400 4.110 1.00 86.38 311 PRO A N 1
ATOM 2506 C CA . PRO A 1 311 ? -4.023 9.908 3.888 1.00 86.38 311 PRO A CA 1
ATOM 2507 C C . PRO A 1 311 ? -5.098 8.877 4.251 1.00 86.38 311 PRO A C 1
ATOM 2509 O O . PRO A 1 311 ? -5.009 7.717 3.843 1.00 86.38 311 PRO A O 1
ATOM 2512 N N . LEU A 1 312 ? -6.159 9.311 4.933 1.00 86.50 312 LEU A N 1
ATOM 2513 C CA . LEU A 1 312 ? -7.247 8.448 5.399 1.00 86.50 312 LEU A CA 1
ATOM 2514 C C . LEU A 1 312 ? -7.873 7.612 4.272 1.00 86.50 312 LEU A C 1
ATOM 2516 O O . LEU A 1 312 ? -8.206 6.448 4.472 1.00 86.50 312 LEU A O 1
ATOM 2520 N N . GLN A 1 313 ? -7.978 8.166 3.062 1.00 83.25 313 GLN A N 1
ATOM 2521 C CA . GLN A 1 313 ? -8.437 7.416 1.890 1.00 83.25 313 GLN A CA 1
ATOM 2522 C C . GLN A 1 313 ? -7.554 6.209 1.550 1.00 83.25 313 GLN A C 1
ATOM 2524 O O . GLN A 1 313 ? -8.073 5.171 1.157 1.00 83.25 313 GLN A O 1
ATOM 2529 N N . HIS A 1 314 ? -6.231 6.324 1.685 1.00 86.50 314 HIS A N 1
ATOM 2530 C CA . HIS A 1 314 ? -5.318 5.219 1.395 1.00 86.50 314 HIS A CA 1
ATOM 2531 C C . HIS A 1 314 ? -5.351 4.189 2.517 1.00 86.50 314 HIS A C 1
ATOM 2533 O O . HIS A 1 314 ? -5.271 2.998 2.235 1.00 86.50 314 HIS A O 1
ATOM 2539 N N . LEU A 1 315 ? -5.521 4.636 3.765 1.00 90.56 315 LEU A N 1
ATOM 2540 C CA . LEU A 1 315 ? -5.747 3.745 4.897 1.00 90.56 315 LEU A CA 1
ATOM 2541 C C . LEU A 1 315 ? -7.040 2.936 4.709 1.00 90.56 315 LEU A C 1
ATOM 2543 O O . LEU A 1 315 ? -7.033 1.721 4.863 1.00 90.56 315 LEU A O 1
ATOM 2547 N N . ALA A 1 316 ? -8.135 3.580 4.296 1.00 90.44 316 ALA A N 1
ATOM 2548 C CA . ALA A 1 316 ? -9.402 2.904 4.017 1.00 90.44 316 ALA A CA 1
ATOM 2549 C C . ALA A 1 316 ? -9.266 1.834 2.920 1.00 90.44 316 ALA A C 1
ATOM 2551 O O . ALA A 1 316 ? -9.794 0.732 3.060 1.00 90.44 316 ALA A O 1
ATOM 2552 N N . VAL A 1 317 ? -8.534 2.145 1.844 1.00 88.62 317 VAL A N 1
ATOM 2553 C CA . VAL A 1 317 ? -8.258 1.195 0.757 1.00 88.62 317 VAL A CA 1
ATOM 2554 C C . VAL A 1 317 ? -7.375 0.038 1.228 1.00 88.62 317 VAL A C 1
ATOM 2556 O O . VAL A 1 317 ? -7.636 -1.103 0.854 1.00 88.62 317 VAL A O 1
ATOM 2559 N N . GLU A 1 318 ? -6.370 0.301 2.066 1.00 91.12 318 GLU A N 1
ATOM 2560 C CA . GLU A 1 318 ? -5.544 -0.750 2.663 1.00 91.12 318 GLU A CA 1
ATOM 2561 C C . GLU A 1 318 ? -6.382 -1.704 3.515 1.00 91.12 318 GLU A C 1
ATOM 2563 O O . GLU A 1 318 ? -6.291 -2.917 3.324 1.00 91.12 318 GLU A O 1
ATOM 2568 N N . LEU A 1 319 ? -7.222 -1.172 4.409 1.00 93.06 319 LEU A N 1
ATOM 2569 C CA . LEU A 1 319 ? -8.104 -1.978 5.254 1.00 93.06 319 LEU A CA 1
ATOM 2570 C C . LEU A 1 319 ? -9.054 -2.830 4.403 1.00 93.06 319 LEU A C 1
ATOM 2572 O O . LEU A 1 319 ? -9.191 -4.026 4.653 1.00 93.06 319 LEU A O 1
ATOM 2576 N N . LEU A 1 320 ? -9.654 -2.236 3.367 1.00 91.38 320 LEU A N 1
ATOM 2577 C CA . LEU A 1 320 ? -10.534 -2.926 2.423 1.00 91.38 320 LEU A CA 1
ATOM 2578 C C . LEU A 1 320 ? -9.814 -4.074 1.695 1.00 91.38 320 LEU A C 1
ATOM 2580 O O . LEU A 1 320 ? -10.316 -5.199 1.637 1.00 91.38 320 LEU A O 1
ATOM 2584 N N . GLY A 1 321 ? -8.631 -3.788 1.146 1.00 89.50 321 GLY A N 1
ATOM 2585 C CA . GLY A 1 321 ? -7.826 -4.749 0.398 1.00 89.50 321 GLY A CA 1
ATOM 2586 C C . GLY A 1 321 ? -7.352 -5.912 1.263 1.00 89.50 321 GLY A C 1
ATOM 2587 O O . GLY A 1 321 ? -7.497 -7.071 0.876 1.00 89.50 321 GLY A O 1
ATOM 2588 N N . CYS A 1 322 ? -6.849 -5.612 2.461 1.00 92.62 322 CYS A N 1
ATOM 2589 C CA . CYS A 1 322 ? -6.380 -6.617 3.412 1.00 92.62 322 CYS A CA 1
ATOM 2590 C C . CYS A 1 322 ? -7.516 -7.503 3.928 1.00 92.62 322 CYS A C 1
ATOM 2592 O O . CYS A 1 322 ? -7.326 -8.708 4.080 1.00 92.62 322 CYS A O 1
ATOM 2594 N N . TRP A 1 323 ? -8.704 -6.931 4.138 1.00 90.81 323 TRP A N 1
ATOM 2595 C CA . TRP A 1 323 ? -9.893 -7.687 4.519 1.00 90.81 323 TRP A CA 1
ATOM 2596 C C . TRP A 1 323 ? -10.275 -8.717 3.449 1.00 90.81 323 TRP A C 1
ATOM 2598 O O . TRP A 1 323 ? -10.406 -9.903 3.759 1.00 90.81 323 TRP A O 1
ATOM 2608 N N . SER A 1 324 ? -10.397 -8.295 2.184 1.00 89.69 324 SER A N 1
ATOM 2609 C CA . SER A 1 324 ? -10.680 -9.212 1.064 1.00 89.69 324 SER A CA 1
ATOM 2610 C C . SER A 1 324 ? -9.585 -10.262 0.899 1.00 89.69 324 SER A C 1
ATOM 2612 O O . SER A 1 324 ? -9.879 -11.443 0.710 1.00 89.69 324 SER A O 1
ATOM 2614 N N . LEU A 1 325 ? -8.315 -9.860 1.008 1.00 91.19 325 LEU A N 1
ATOM 2615 C CA . LEU A 1 325 ? -7.185 -10.773 0.878 1.00 91.19 325 LEU A CA 1
ATOM 2616 C C . LEU A 1 325 ? -7.190 -11.850 1.969 1.00 91.19 325 LEU A C 1
ATOM 2618 O O . LEU A 1 325 ? -7.054 -13.031 1.656 1.00 91.19 325 LEU A O 1
ATOM 2622 N N . ALA A 1 326 ? -7.407 -11.470 3.230 1.00 91.62 326 ALA A N 1
ATOM 2623 C CA . ALA A 1 326 ? -7.482 -12.410 4.345 1.00 91.62 326 ALA A CA 1
ATOM 2624 C C . ALA A 1 326 ? -8.605 -13.439 4.148 1.00 91.62 326 ALA A C 1
ATOM 2626 O O . ALA A 1 326 ? -8.381 -14.637 4.328 1.00 91.62 326 ALA A O 1
ATOM 2627 N N . ARG A 1 327 ? -9.784 -12.989 3.700 1.00 89.31 327 ARG A N 1
ATOM 2628 C CA . ARG A 1 327 ? -10.910 -13.875 3.380 1.00 89.31 327 ARG A CA 1
ATOM 2629 C C . ARG A 1 327 ? -10.573 -14.852 2.25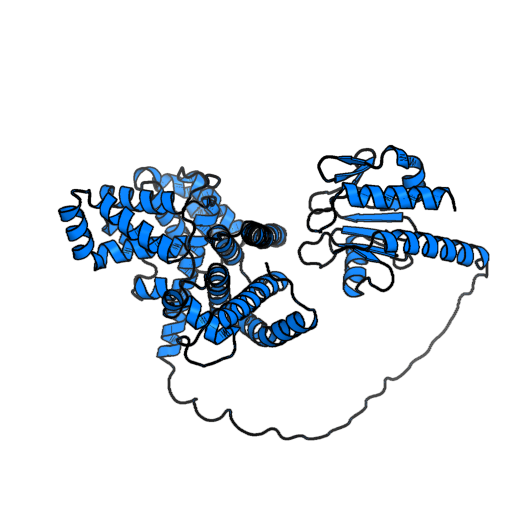2 1.00 89.31 327 ARG A C 1
ATOM 2631 O O . ARG A 1 327 ? -10.766 -16.057 2.400 1.00 89.31 327 ARG A O 1
ATOM 2638 N N . ARG A 1 328 ? -10.018 -14.356 1.141 1.00 89.50 328 ARG A N 1
ATOM 2639 C CA . ARG A 1 328 ? -9.624 -15.194 -0.005 1.00 89.50 328 ARG A CA 1
ATOM 2640 C C . ARG A 1 328 ? -8.561 -16.225 0.359 1.00 89.50 328 ARG A C 1
ATOM 2642 O O . ARG A 1 328 ? -8.619 -17.353 -0.125 1.00 89.50 328 ARG A O 1
ATOM 2649 N N . LEU A 1 329 ? -7.601 -15.858 1.207 1.00 90.12 329 LEU A N 1
ATOM 2650 C CA . LEU A 1 329 ? -6.565 -16.775 1.685 1.00 90.12 329 LEU A CA 1
ATOM 2651 C C . LEU A 1 329 ? -7.145 -17.876 2.581 1.00 90.12 329 LEU A C 1
ATOM 2653 O O . LEU A 1 329 ? -6.768 -19.036 2.419 1.00 90.12 329 LEU A O 1
ATOM 2657 N N . ALA A 1 330 ? -8.087 -17.548 3.469 1.00 87.94 330 ALA A N 1
ATOM 2658 C CA . ALA A 1 330 ? -8.767 -18.543 4.301 1.00 87.94 330 ALA A CA 1
ATOM 2659 C C . ALA A 1 330 ? -9.549 -19.561 3.445 1.00 87.94 330 ALA A C 1
ATOM 2661 O O . ALA A 1 330 ? -9.378 -20.773 3.599 1.00 87.94 330 ALA A O 1
ATOM 2662 N N . LEU A 1 331 ? -10.305 -19.078 2.452 1.00 84.88 331 LEU A N 1
ATOM 2663 C CA . LEU A 1 331 ? -11.041 -19.920 1.498 1.00 84.88 331 LEU A CA 1
ATOM 2664 C C . LEU A 1 331 ? -10.111 -20.821 0.661 1.00 84.88 331 LEU A C 1
ATOM 2666 O O . LEU A 1 331 ? -10.398 -22.001 0.431 1.00 84.88 331 LEU A O 1
ATOM 2670 N N . ALA A 1 332 ? -8.968 -20.290 0.222 1.00 80.94 332 ALA A N 1
ATOM 2671 C CA . ALA A 1 332 ? -7.957 -21.059 -0.501 1.00 80.94 332 ALA A CA 1
ATOM 2672 C C . ALA A 1 332 ? -7.293 -22.135 0.386 1.00 80.94 332 ALA A C 1
ATOM 2674 O O . ALA A 1 332 ? -7.015 -23.241 -0.080 1.00 80.94 332 ALA A O 1
ATOM 2675 N N . GLY A 1 333 ? -7.082 -21.847 1.673 1.00 69.62 333 GLY A N 1
ATOM 2676 C CA . GLY A 1 333 ? -6.531 -22.798 2.642 1.00 69.62 333 GLY A CA 1
ATOM 2677 C C . GLY A 1 333 ? -7.449 -23.996 2.905 1.00 69.62 333 GLY A C 1
ATOM 2678 O O . GLY A 1 333 ? -6.983 -25.134 2.950 1.00 69.62 333 GLY A O 1
ATOM 2679 N N . GLU A 1 334 ? -8.764 -23.782 3.007 1.00 57.38 334 GLU A N 1
ATOM 2680 C CA . GLU A 1 334 ? -9.733 -24.869 3.217 1.00 57.38 334 GLU A CA 1
ATOM 2681 C C . GLU A 1 334 ? -9.888 -25.789 1.999 1.00 57.38 334 GLU A C 1
ATOM 2683 O O . GLU A 1 334 ? -10.035 -27.008 2.142 1.00 57.38 334 GLU A O 1
ATOM 2688 N N . THR A 1 335 ? -9.848 -25.221 0.791 1.00 52.75 335 THR A N 1
ATOM 2689 C CA . THR A 1 335 ? -9.916 -26.002 -0.455 1.00 52.75 335 THR A CA 1
ATOM 2690 C C . THR A 1 335 ? -8.667 -26.865 -0.649 1.00 52.75 335 THR A C 1
ATOM 2692 O O . THR A 1 335 ? -8.786 -28.002 -1.106 1.00 52.75 335 THR A O 1
ATOM 2695 N N . ALA A 1 336 ? -7.498 -26.394 -0.201 1.00 42.47 336 ALA A N 1
ATOM 2696 C CA . ALA A 1 336 ? -6.274 -27.192 -0.125 1.00 42.47 336 ALA A CA 1
ATOM 2697 C C . ALA A 1 336 ? -6.309 -28.239 1.009 1.00 42.47 336 ALA A C 1
ATOM 2699 O O . ALA A 1 336 ? -5.867 -29.369 0.813 1.00 42.47 336 ALA A O 1
ATOM 2700 N N . GLY A 1 337 ? -6.884 -27.916 2.175 1.00 34.66 337 GLY A N 1
ATOM 2701 C CA . GLY A 1 337 ? -7.014 -28.834 3.317 1.00 34.66 337 GLY A CA 1
ATOM 2702 C C . GLY A 1 337 ? -7.969 -30.012 3.078 1.00 34.66 337 GLY A C 1
ATOM 2703 O O . GLY A 1 337 ? -7.750 -31.104 3.599 1.00 34.66 337 GLY A O 1
ATOM 2704 N N . LYS A 1 338 ? -8.989 -29.833 2.228 1.00 34.78 338 LYS A N 1
ATOM 2705 C CA . LYS A 1 338 ? -9.850 -30.927 1.732 1.00 34.78 338 LYS A CA 1
ATOM 2706 C C . LYS A 1 338 ? -9.188 -31.755 0.620 1.00 34.78 338 LYS A C 1
ATOM 2708 O O . LYS A 1 338 ? -9.692 -32.822 0.274 1.00 34.78 338 LYS A O 1
ATOM 2713 N N . ALA A 1 339 ? -8.059 -31.293 0.084 1.00 33.81 339 ALA A N 1
ATOM 2714 C CA . ALA A 1 339 ? -7.300 -31.945 -0.972 1.00 33.81 339 ALA A CA 1
ATOM 2715 C C . ALA A 1 339 ? -5.926 -32.433 -0.464 1.00 33.81 339 ALA A C 1
ATOM 2717 O O . ALA A 1 339 ? -4.885 -31.866 -0.786 1.00 33.81 339 ALA A O 1
ATOM 2718 N N . SER A 1 340 ? -5.884 -33.537 0.291 1.00 26.98 340 SER A N 1
ATOM 2719 C CA . SER A 1 340 ? -4.676 -34.385 0.382 1.00 26.98 340 SER A CA 1
ATOM 2720 C C . SER A 1 340 ? -4.953 -35.765 0.995 1.00 26.98 340 SER A C 1
ATOM 2722 O O . SER A 1 340 ? -5.916 -35.877 1.750 1.00 26.98 340 SER A O 1
ATOM 2724 N N . PRO A 1 341 ? -4.126 -36.814 0.749 1.00 32.59 341 PRO A N 1
ATOM 2725 C CA . PRO A 1 341 ? -2.857 -36.845 0.003 1.00 32.59 341 PRO A CA 1
ATOM 2726 C C . PRO A 1 341 ? -2.771 -38.021 -1.004 1.00 32.59 341 PRO A C 1
ATOM 2728 O O . PRO A 1 341 ? -2.728 -39.183 -0.603 1.00 32.59 341 PRO A O 1
ATOM 2731 N N . LYS A 1 342 ? -2.676 -37.768 -2.318 1.00 26.27 342 LYS A N 1
ATOM 2732 C CA . LYS A 1 342 ? -2.295 -38.827 -3.290 1.00 26.27 342 LYS A CA 1
ATOM 2733 C C . LYS A 1 342 ? -1.365 -38.411 -4.433 1.00 26.27 342 LYS A C 1
ATOM 2735 O O . LYS A 1 342 ? -1.026 -39.252 -5.254 1.00 26.27 342 LYS A O 1
ATOM 2740 N N . ALA A 1 343 ? -0.877 -37.176 -4.461 1.00 28.42 343 ALA A N 1
ATOM 2741 C CA . ALA A 1 343 ? 0.059 -36.721 -5.491 1.00 28.42 343 ALA A CA 1
ATOM 2742 C C . ALA A 1 343 ? 1.304 -36.097 -4.850 1.00 28.42 343 ALA A C 1
ATOM 2744 O O . ALA A 1 343 ? 1.564 -34.906 -4.967 1.00 28.42 343 ALA A O 1
ATOM 2745 N N . ARG A 1 344 ? 2.056 -36.909 -4.102 1.00 27.05 344 ARG A N 1
ATOM 2746 C CA . ARG A 1 344 ? 3.412 -36.558 -3.658 1.00 27.05 344 ARG A CA 1
ATOM 2747 C C . ARG A 1 344 ? 4.362 -37.733 -3.854 1.00 27.05 344 ARG A C 1
ATOM 2749 O O . ARG A 1 344 ? 5.071 -38.111 -2.939 1.00 27.05 344 ARG A O 1
ATOM 2756 N N . VAL A 1 345 ? 4.326 -38.326 -5.042 1.00 29.52 345 VAL A N 1
ATOM 2757 C CA . VAL A 1 345 ? 5.399 -39.134 -5.637 1.00 29.52 345 VAL A CA 1
ATOM 2758 C C . VAL A 1 345 ? 5.231 -38.968 -7.151 1.00 29.52 345 VAL A C 1
ATOM 2760 O O . VAL A 1 345 ? 4.096 -38.922 -7.604 1.00 29.52 345 VAL A O 1
ATOM 2763 N N . THR A 1 346 ? 6.337 -38.878 -7.892 1.00 27.92 346 THR A N 1
ATOM 2764 C CA . THR A 1 346 ? 6.468 -38.691 -9.357 1.00 27.92 346 THR A CA 1
ATOM 2765 C C . THR A 1 346 ? 6.498 -37.248 -9.871 1.00 27.92 346 THR A C 1
ATOM 2767 O O . THR A 1 346 ? 5.639 -36.813 -10.630 1.00 27.92 346 THR A O 1
ATOM 2770 N N . ALA A 1 347 ? 7.559 -36.528 -9.510 1.00 28.06 347 ALA A N 1
ATOM 2771 C CA . ALA A 1 347 ? 8.201 -35.568 -10.411 1.00 28.06 347 ALA A CA 1
ATOM 2772 C C . ALA A 1 347 ? 9.713 -35.536 -10.123 1.00 28.06 347 ALA A C 1
ATOM 2774 O O . ALA A 1 347 ? 10.312 -34.491 -9.910 1.00 28.06 347 ALA A O 1
ATOM 2775 N N . GLU A 1 348 ? 10.317 -36.720 -10.072 1.00 27.77 348 GLU A N 1
ATOM 2776 C CA . GLU A 1 348 ? 11.740 -36.904 -10.329 1.00 27.77 348 GLU A CA 1
ATOM 2777 C C . GLU A 1 348 ? 11.842 -37.950 -11.438 1.00 27.77 348 GLU A C 1
ATOM 2779 O O . GLU A 1 348 ? 11.117 -38.944 -11.404 1.00 27.77 348 GLU A O 1
ATOM 2784 N N . GLN A 1 349 ? 12.779 -37.712 -12.357 1.00 25.53 349 GLN A N 1
ATOM 2785 C CA . GLN A 1 349 ? 13.236 -38.561 -13.465 1.00 25.53 349 GLN A CA 1
ATOM 2786 C C . GLN A 1 349 ? 12.640 -38.275 -14.853 1.00 25.53 349 GLN A C 1
ATOM 2788 O O . GLN A 1 349 ? 11.493 -38.583 -15.154 1.00 25.53 349 GLN A O 1
ATOM 2793 N N . GLY A 1 350 ? 13.533 -37.810 -15.735 1.00 25.00 350 GLY A N 1
ATOM 2794 C CA . GLY A 1 350 ? 13.636 -38.354 -17.088 1.00 25.00 350 GLY A CA 1
ATOM 2795 C C . GLY A 1 350 ? 13.155 -37.457 -18.220 1.00 25.00 350 GLY A C 1
ATOM 2796 O O . GLY A 1 350 ? 12.034 -37.599 -18.693 1.00 25.00 350 GLY A O 1
ATOM 2797 N N . ALA A 1 351 ? 14.059 -36.626 -18.744 1.00 24.09 351 ALA A N 1
ATOM 2798 C CA . ALA A 1 351 ? 14.025 -36.271 -20.160 1.00 24.09 351 ALA A CA 1
ATOM 2799 C C . ALA A 1 351 ? 14.096 -37.546 -21.025 1.00 24.09 351 ALA A C 1
ATOM 2801 O O . ALA A 1 351 ? 14.781 -38.504 -20.651 1.00 24.09 351 ALA A O 1
ATOM 2802 N N . PRO A 1 352 ? 13.492 -37.518 -22.220 1.00 26.58 352 PRO A N 1
ATOM 2803 C CA . PRO A 1 352 ? 14.254 -37.962 -23.375 1.00 26.58 352 PRO A CA 1
ATOM 2804 C C . PRO A 1 352 ? 14.192 -36.957 -24.529 1.00 26.58 352 PRO A C 1
ATOM 2806 O O . PRO A 1 352 ? 13.174 -36.327 -24.805 1.00 26.58 352 PRO A O 1
ATOM 2809 N N . ALA A 1 353 ? 15.338 -36.844 -25.192 1.00 23.80 353 ALA A N 1
ATOM 2810 C CA . ALA A 1 353 ? 15.521 -36.214 -26.484 1.00 23.80 353 ALA A CA 1
ATOM 2811 C C . ALA A 1 353 ? 14.785 -36.989 -27.588 1.00 23.80 353 ALA A C 1
ATOM 2813 O O . ALA A 1 353 ? 14.730 -38.219 -27.542 1.00 23.80 353 ALA A O 1
ATOM 2814 N N . ALA A 1 354 ? 14.309 -36.278 -28.609 1.00 26.36 354 ALA A N 1
ATOM 2815 C CA . ALA A 1 354 ? 14.188 -36.812 -29.959 1.00 26.36 354 ALA A CA 1
ATOM 2816 C C . ALA A 1 354 ? 14.195 -35.666 -30.976 1.00 26.36 354 ALA A C 1
ATOM 2818 O O . ALA A 1 354 ? 13.407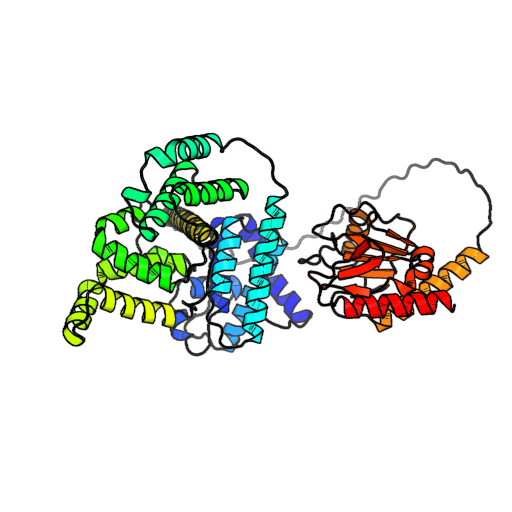 -34.725 -30.888 1.00 26.36 354 ALA A O 1
ATOM 2819 N N . ASP A 1 355 ? 15.129 -35.799 -31.909 1.00 22.91 355 ASP A N 1
ATOM 2820 C CA . ASP A 1 355 ? 15.279 -35.068 -33.156 1.00 22.91 355 ASP A CA 1
ATOM 2821 C C . ASP A 1 355 ? 14.028 -35.137 -34.045 1.00 22.91 355 ASP A C 1
ATOM 2823 O O . ASP A 1 355 ? 13.245 -36.087 -33.985 1.00 22.91 355 ASP A O 1
ATOM 2827 N N . GLY A 1 356 ? 13.885 -34.150 -34.929 1.00 25.78 356 GLY A N 1
ATOM 2828 C CA . GLY A 1 356 ? 12.856 -34.142 -35.963 1.00 25.78 356 GLY A CA 1
ATOM 2829 C C . GLY A 1 356 ? 12.844 -32.834 -36.739 1.00 25.78 356 GLY A C 1
ATOM 2830 O O . GLY A 1 356 ? 12.034 -31.952 -36.468 1.00 25.78 356 GLY A O 1
ATOM 2831 N N . GLU A 1 357 ? 13.777 -32.711 -37.682 1.00 24.00 357 GLU A N 1
ATOM 2832 C CA . GLU A 1 357 ? 13.747 -31.734 -38.770 1.00 24.00 357 GLU A CA 1
ATOM 2833 C C . GLU A 1 357 ? 12.425 -31.827 -39.547 1.00 24.00 357 GLU A C 1
ATOM 2835 O O . GLU A 1 357 ? 12.050 -32.911 -39.980 1.00 24.00 357 GLU A O 1
ATOM 2840 N N . GLU A 1 358 ? 11.785 -30.692 -39.840 1.00 25.78 358 GLU A N 1
ATOM 2841 C CA . GLU A 1 358 ? 11.136 -30.526 -41.142 1.00 25.78 358 GLU A CA 1
ATOM 2842 C C . GLU A 1 358 ? 11.040 -29.045 -41.529 1.00 25.78 358 GLU A C 1
ATOM 2844 O O . GLU A 1 358 ? 10.425 -28.207 -40.865 1.00 25.78 358 GLU A O 1
ATOM 2849 N N . ALA A 1 359 ? 11.732 -28.729 -42.620 1.00 22.20 359 ALA A N 1
ATOM 2850 C CA . ALA A 1 359 ? 11.805 -27.427 -43.249 1.00 22.20 359 ALA A CA 1
ATOM 2851 C C . ALA A 1 359 ? 10.568 -27.176 -44.123 1.00 22.20 359 ALA A C 1
ATOM 2853 O O . ALA A 1 359 ? 10.217 -28.001 -44.962 1.00 22.20 359 ALA A O 1
ATOM 2854 N N . VAL A 1 360 ? 9.976 -25.984 -44.018 1.00 25.59 360 VAL A N 1
ATOM 2855 C CA . VAL A 1 360 ? 9.029 -25.467 -45.016 1.00 25.59 360 VAL A CA 1
ATOM 2856 C C . VAL A 1 360 ? 9.534 -24.113 -45.508 1.00 25.59 360 VAL A C 1
ATOM 2858 O O . VAL A 1 360 ? 9.502 -23.111 -44.795 1.00 25.59 360 VAL A O 1
ATOM 2861 N N . GLN A 1 361 ? 10.052 -24.106 -46.738 1.00 25.53 361 GLN A N 1
ATOM 2862 C CA . GLN A 1 361 ? 10.452 -22.902 -47.467 1.00 25.53 361 GLN A CA 1
ATOM 2863 C C . GLN A 1 361 ? 9.228 -22.165 -48.049 1.00 25.53 361 GLN A C 1
ATOM 2865 O O . GLN A 1 361 ? 8.247 -22.808 -48.430 1.00 25.53 361 GLN A O 1
ATOM 2870 N N . PRO A 1 362 ? 9.283 -20.826 -48.174 1.00 26.94 362 PRO A N 1
ATOM 2871 C CA . PRO A 1 362 ? 8.174 -20.009 -48.651 1.00 26.94 362 PRO A CA 1
ATOM 2872 C C . PRO A 1 362 ? 8.168 -19.855 -50.181 1.00 26.94 362 PRO A C 1
ATOM 2874 O O . PRO A 1 362 ? 9.189 -19.595 -50.818 1.00 26.94 362 PRO A O 1
ATOM 2877 N N . THR A 1 363 ? 6.981 -19.943 -50.781 1.00 24.55 363 THR A N 1
ATOM 2878 C CA . THR A 1 363 ? 6.743 -19.653 -52.201 1.00 24.55 363 THR A CA 1
ATOM 2879 C C . THR A 1 363 ? 6.710 -18.151 -52.486 1.00 24.55 363 THR A C 1
ATOM 2881 O O . THR A 1 363 ? 5.840 -17.427 -52.004 1.00 24.55 363 THR A O 1
ATOM 2884 N N . LEU A 1 364 ? 7.628 -17.716 -53.350 1.00 23.61 364 LEU A N 1
ATOM 2885 C CA . LEU A 1 364 ? 7.643 -16.433 -54.053 1.00 23.61 364 LEU A CA 1
ATOM 2886 C C . LEU A 1 364 ? 6.524 -16.358 -55.109 1.00 23.61 364 LEU A C 1
ATOM 2888 O O . LEU A 1 364 ? 6.355 -17.281 -55.906 1.00 23.61 364 LEU A O 1
ATOM 2892 N N . ARG A 1 365 ? 5.854 -15.203 -55.213 1.00 24.58 365 ARG A N 1
ATOM 2893 C CA . ARG A 1 365 ? 5.275 -14.716 -56.477 1.00 24.58 365 ARG A CA 1
ATOM 2894 C C . ARG A 1 365 ? 5.601 -13.236 -56.680 1.00 24.58 365 ARG A C 1
ATOM 2896 O O . ARG A 1 365 ? 5.383 -12.408 -55.804 1.00 24.58 365 ARG A O 1
ATOM 2903 N N . HIS A 1 366 ? 6.161 -12.965 -57.854 1.00 25.89 366 HIS A N 1
ATOM 2904 C CA . HIS A 1 366 ? 6.532 -11.672 -58.428 1.00 25.89 366 HIS A CA 1
ATOM 2905 C C . HIS A 1 366 ? 5.335 -10.982 -59.105 1.00 25.89 366 HIS A C 1
ATOM 2907 O O . HIS A 1 366 ? 4.491 -11.669 -59.679 1.00 25.89 366 HIS A O 1
ATOM 2913 N N . ASN A 1 367 ? 5.337 -9.643 -59.100 1.00 25.33 367 ASN A N 1
ATOM 2914 C CA . ASN A 1 367 ? 5.118 -8.741 -60.254 1.00 25.33 367 ASN A CA 1
ATOM 2915 C C . ASN A 1 367 ? 5.286 -7.280 -59.762 1.00 25.33 367 ASN A C 1
ATOM 2917 O O . ASN A 1 367 ? 4.625 -6.897 -58.803 1.00 25.33 367 ASN A O 1
ATOM 2921 N N . ASN A 1 368 ? 6.350 -6.560 -60.171 1.00 26.30 368 ASN A N 1
ATOM 2922 C CA . ASN A 1 368 ? 6.440 -5.578 -61.288 1.00 26.30 368 ASN A CA 1
ATOM 2923 C C . ASN A 1 368 ? 5.436 -4.410 -61.158 1.00 26.30 368 ASN A C 1
ATOM 2925 O O . ASN A 1 368 ? 4.263 -4.672 -60.945 1.00 26.30 368 ASN A O 1
ATOM 2929 N N . GLN A 1 369 ? 5.743 -3.113 -61.303 1.00 26.23 369 GLN A N 1
ATOM 2930 C CA . GLN A 1 369 ? 6.843 -2.324 -61.893 1.00 26.23 369 GLN A CA 1
ATOM 2931 C C . GLN A 1 369 ? 6.727 -0.894 -61.293 1.00 26.23 369 GLN A C 1
ATOM 2933 O O . GLN A 1 369 ? 5.615 -0.420 -61.098 1.00 26.23 369 GLN A O 1
ATOM 2938 N N . VAL A 1 370 ? 7.785 -0.300 -60.731 1.00 25.55 370 VAL A N 1
ATOM 2939 C CA . VAL A 1 370 ? 8.656 0.763 -61.294 1.00 25.55 370 VAL A CA 1
ATOM 2940 C C . VAL A 1 370 ? 7.934 2.000 -61.857 1.00 25.55 370 VAL A C 1
ATOM 2942 O O . VAL A 1 370 ? 7.453 1.962 -62.980 1.00 25.55 370 VAL A O 1
ATOM 2945 N N . ASP A 1 371 ? 8.044 3.121 -61.133 1.00 24.12 371 ASP A N 1
ATOM 2946 C CA . ASP A 1 371 ? 8.131 4.472 -61.704 1.00 24.12 371 ASP A CA 1
ATOM 2947 C C . ASP A 1 371 ? 9.340 5.189 -61.076 1.00 24.12 371 ASP A C 1
ATOM 2949 O O . ASP A 1 371 ? 9.466 5.293 -59.854 1.00 24.12 371 ASP A O 1
ATOM 2953 N N . VAL A 1 372 ? 10.273 5.618 -61.929 1.00 29.59 372 VAL A N 1
ATOM 2954 C CA . VAL A 1 372 ? 11.539 6.282 -61.582 1.00 29.59 372 VAL A CA 1
ATOM 2955 C C . VAL A 1 372 ? 11.403 7.778 -61.850 1.00 29.59 372 VAL A C 1
ATOM 2957 O O . VAL A 1 372 ? 11.098 8.175 -62.971 1.00 29.59 372 VAL A O 1
ATOM 2960 N N . LEU A 1 373 ? 11.725 8.610 -60.857 1.00 25.03 373 LEU A N 1
ATOM 2961 C CA . LEU A 1 373 ? 12.002 10.044 -61.021 1.00 25.03 373 LEU A CA 1
ATOM 2962 C C . LEU A 1 373 ? 13.260 10.442 -60.213 1.00 25.03 373 LEU A C 1
ATOM 2964 O O . LEU A 1 373 ? 13.676 9.702 -59.321 1.00 25.03 373 LEU A O 1
ATOM 2968 N N . PRO A 1 374 ? 13.953 11.537 -60.586 1.00 32.16 374 PRO A N 1
ATOM 2969 C CA . PRO A 1 374 ? 15.391 11.486 -60.824 1.00 32.16 374 PRO A CA 1
ATOM 2970 C C . PRO A 1 374 ? 16.278 12.010 -59.686 1.00 32.16 374 PRO A C 1
ATOM 2972 O O . PRO A 1 374 ? 15.975 12.963 -58.978 1.00 32.16 374 PRO A O 1
ATOM 2975 N N . TYR A 1 375 ? 17.456 11.395 -59.645 1.00 36.16 375 TYR A N 1
ATOM 2976 C CA . TYR A 1 375 ? 18.747 11.816 -59.104 1.00 36.16 375 TYR A CA 1
ATOM 2977 C C . TYR A 1 375 ? 18.951 13.338 -58.890 1.00 36.16 375 TYR A C 1
ATOM 2979 O O . TYR A 1 375 ? 19.361 14.061 -59.798 1.00 36.16 375 TYR A O 1
ATOM 2987 N N . ARG A 1 376 ? 18.758 13.799 -57.648 1.00 35.25 376 ARG A N 1
ATOM 2988 C CA . ARG A 1 376 ? 19.305 15.046 -57.074 1.00 35.25 376 ARG A CA 1
ATOM 2989 C C . ARG A 1 376 ? 19.434 14.876 -55.555 1.00 35.25 376 ARG A C 1
ATOM 2991 O O . ARG A 1 376 ? 18.503 15.250 -54.867 1.00 35.25 376 ARG A O 1
ATOM 2998 N N . ASP A 1 377 ? 20.515 14.287 -55.020 1.00 42.38 377 ASP A N 1
ATOM 2999 C CA . ASP A 1 377 ? 20.690 14.289 -53.543 1.00 42.38 377 ASP A CA 1
ATOM 3000 C C . ASP A 1 377 ? 22.081 13.933 -52.969 1.00 42.38 377 ASP A C 1
ATOM 3002 O O . ASP A 1 377 ? 22.205 13.611 -51.789 1.00 42.38 377 ASP A O 1
ATOM 3006 N N . ARG A 1 378 ? 23.179 13.990 -53.742 1.00 42.06 378 ARG A N 1
ATOM 3007 C CA . ARG A 1 378 ? 24.511 13.679 -53.166 1.00 42.06 378 ARG A CA 1
ATOM 3008 C C . ARG A 1 378 ? 25.054 14.772 -52.230 1.00 42.06 378 ARG A C 1
ATOM 3010 O O . ARG A 1 378 ? 25.720 14.438 -51.250 1.00 42.06 378 ARG A O 1
ATOM 3017 N N . ASP A 1 379 ? 24.720 16.042 -52.466 1.00 43.66 379 ASP A N 1
ATOM 3018 C CA . ASP A 1 379 ? 25.206 17.165 -51.644 1.00 43.66 379 ASP A CA 1
ATOM 3019 C C . ASP A 1 379 ? 24.359 17.402 -50.381 1.00 43.66 379 ASP A C 1
ATOM 3021 O O . ASP A 1 379 ? 24.899 17.716 -49.320 1.00 43.66 379 ASP A O 1
ATOM 3025 N N . HIS A 1 380 ? 23.048 17.148 -50.435 1.00 50.00 380 HIS A N 1
ATOM 3026 C CA . HIS A 1 380 ? 22.191 17.188 -49.244 1.00 50.00 380 HIS A CA 1
ATOM 3027 C C . HIS A 1 380 ? 22.442 16.001 -48.308 1.00 50.00 380 HIS A C 1
ATOM 3029 O O . HIS A 1 380 ? 22.440 16.175 -47.088 1.00 50.00 380 HIS A O 1
ATOM 3035 N N . ALA A 1 381 ? 22.734 14.810 -48.845 1.00 53.94 381 ALA A N 1
ATOM 3036 C CA . ALA A 1 381 ? 23.075 13.645 -48.032 1.00 53.94 381 ALA A CA 1
ATOM 3037 C C . ALA A 1 381 ? 24.385 13.844 -47.246 1.00 53.94 381 ALA A C 1
ATOM 3039 O O . ALA A 1 381 ? 24.459 13.468 -46.074 1.00 53.94 381 ALA A O 1
ATOM 3040 N N . SER A 1 382 ? 25.397 14.476 -47.853 1.00 55.97 382 SER A N 1
ATOM 3041 C CA . SER A 1 382 ? 26.696 14.722 -47.211 1.00 55.97 382 SER A CA 1
ATOM 3042 C C . SER A 1 382 ? 26.624 15.810 -46.128 1.00 55.97 382 SER A C 1
ATOM 3044 O O . SER A 1 382 ? 27.176 15.624 -45.039 1.00 55.97 382 SER A O 1
ATOM 3046 N N . GLN A 1 383 ? 25.868 16.892 -46.357 1.00 59.00 383 GLN A N 1
ATOM 3047 C CA . GLN A 1 383 ? 25.578 17.899 -45.325 1.00 59.00 383 GLN A CA 1
ATOM 3048 C C . GLN A 1 383 ? 24.717 17.335 -44.186 1.00 59.00 383 GLN A C 1
ATOM 3050 O O . GLN A 1 383 ? 25.056 17.520 -43.017 1.00 59.00 383 GLN A O 1
ATOM 3055 N N . SER A 1 384 ? 23.660 16.577 -44.501 1.00 66.69 384 SER A N 1
ATOM 3056 C CA . SER A 1 384 ? 22.803 15.921 -43.501 1.00 66.69 384 SER A CA 1
ATOM 3057 C C . SER A 1 384 ? 23.593 14.935 -42.630 1.00 66.69 384 SER A C 1
ATOM 3059 O O . SER A 1 384 ? 23.410 14.871 -41.413 1.00 66.69 384 SER A O 1
ATOM 3061 N N . GLN A 1 385 ? 24.548 14.208 -43.217 1.00 76.88 385 GLN A N 1
ATOM 3062 C CA . GLN A 1 385 ? 25.421 13.296 -42.481 1.00 76.88 385 GLN A CA 1
ATOM 3063 C C . GLN A 1 385 ? 26.388 14.032 -41.544 1.00 76.88 385 GLN A C 1
ATOM 3065 O O . GLN A 1 385 ? 26.559 13.604 -40.400 1.00 76.88 385 GLN A O 1
ATOM 3070 N N . ARG A 1 386 ? 26.972 15.154 -41.981 1.00 78.75 386 ARG A N 1
ATOM 3071 C CA . ARG A 1 386 ? 27.832 15.997 -41.134 1.00 78.75 386 ARG A CA 1
ATOM 3072 C C . ARG A 1 386 ? 27.053 16.597 -39.958 1.00 78.75 386 ARG A C 1
ATOM 3074 O O . ARG A 1 386 ? 27.546 16.580 -38.832 1.00 78.75 386 ARG A O 1
ATOM 3081 N N . TYR A 1 387 ? 25.817 17.034 -40.196 1.00 81.25 387 TYR A N 1
ATOM 3082 C CA . TYR A 1 387 ? 24.926 17.571 -39.163 1.00 81.25 387 TYR A CA 1
ATOM 3083 C C . TYR A 1 387 ? 24.559 16.507 -38.117 1.00 81.25 387 TYR A C 1
ATOM 3085 O O . TYR A 1 387 ? 24.688 16.724 -36.913 1.00 81.25 387 TYR A O 1
ATOM 3093 N N . ARG A 1 388 ? 24.217 15.293 -38.568 1.00 85.56 388 ARG A N 1
ATOM 3094 C CA . ARG A 1 388 ? 23.959 14.140 -37.686 1.00 85.56 388 ARG A CA 1
ATOM 3095 C C . ARG A 1 388 ? 25.172 13.779 -36.827 1.00 85.56 388 ARG A C 1
ATOM 3097 O O . ARG A 1 388 ? 25.009 13.458 -35.650 1.00 85.56 388 ARG A O 1
ATOM 3104 N N . GLN A 1 389 ? 26.379 13.826 -37.394 1.00 87.00 389 GLN A N 1
ATOM 3105 C CA . GLN A 1 389 ? 27.621 13.571 -36.656 1.00 87.00 389 GLN A CA 1
ATOM 3106 C C . GLN A 1 389 ? 27.890 14.646 -35.600 1.00 87.00 389 GLN A C 1
ATOM 3108 O O . GLN A 1 389 ? 28.251 14.302 -34.475 1.00 87.00 389 GLN A O 1
ATOM 3113 N N . LEU A 1 390 ? 27.674 15.922 -35.936 1.00 88.94 390 LEU A N 1
ATOM 3114 C CA . LEU A 1 390 ? 27.827 17.041 -35.006 1.00 88.94 390 LEU A CA 1
ATOM 3115 C C . LEU A 1 390 ? 26.876 16.909 -33.811 1.00 88.94 390 LEU A C 1
ATOM 3117 O O . LEU A 1 390 ? 27.332 16.961 -32.668 1.00 88.94 390 LEU A O 1
ATOM 3121 N N . ILE A 1 391 ? 25.587 16.663 -34.078 1.00 90.81 391 ILE A N 1
ATOM 3122 C CA . ILE A 1 391 ? 24.576 16.452 -33.035 1.00 90.81 391 ILE A CA 1
ATOM 3123 C C . ILE A 1 391 ? 24.980 15.263 -32.162 1.00 90.81 391 ILE A C 1
ATOM 3125 O O . ILE A 1 391 ? 25.128 15.414 -30.955 1.00 90.81 391 ILE A O 1
ATOM 3129 N N . THR A 1 392 ? 25.248 14.097 -32.758 1.00 91.00 392 THR A N 1
ATOM 3130 C CA . THR A 1 392 ? 25.586 12.877 -32.001 1.00 91.00 392 THR A CA 1
ATOM 3131 C C . THR A 1 392 ? 26.825 13.072 -31.123 1.00 91.00 392 THR A C 1
ATOM 3133 O O . THR A 1 392 ? 26.826 12.648 -29.970 1.00 91.00 392 THR A O 1
ATOM 3136 N N . LYS A 1 393 ? 27.870 13.739 -31.633 1.00 90.50 393 LYS A N 1
ATOM 3137 C CA . LYS A 1 393 ? 29.092 14.016 -30.865 1.00 90.50 393 LYS A CA 1
ATOM 3138 C C . LYS A 1 393 ? 28.810 14.922 -29.668 1.00 90.50 393 LYS A C 1
ATOM 3140 O O . LYS A 1 393 ? 29.291 14.628 -28.583 1.00 90.50 393 LYS A O 1
ATOM 3145 N N . CYS A 1 394 ? 28.015 15.976 -29.861 1.00 90.81 394 CYS A N 1
ATOM 3146 C CA . CYS A 1 394 ? 27.597 16.850 -28.769 1.00 90.81 394 CYS A CA 1
ATOM 3147 C C . CYS A 1 394 ? 26.790 16.070 -27.722 1.00 90.81 394 CYS A C 1
ATOM 3149 O O . CYS A 1 394 ? 27.120 16.128 -26.547 1.00 90.81 394 CYS A O 1
ATOM 3151 N N . LEU A 1 395 ? 25.804 15.267 -28.134 1.00 92.12 395 LEU A N 1
ATOM 3152 C CA . LEU A 1 395 ? 24.973 14.500 -27.201 1.00 92.12 395 LEU A CA 1
ATOM 3153 C C . LEU A 1 395 ? 25.772 13.469 -26.386 1.00 92.12 395 LEU A C 1
ATOM 3155 O O . LEU A 1 395 ? 25.472 13.265 -25.214 1.00 92.12 395 LEU A O 1
ATOM 3159 N N . LEU A 1 396 ? 26.801 12.843 -26.969 1.00 89.75 396 LEU A N 1
ATOM 3160 C CA . LEU A 1 396 ? 27.665 11.891 -26.256 1.00 89.75 396 LEU A CA 1
ATOM 3161 C C . LEU A 1 396 ? 28.437 12.531 -25.090 1.00 89.75 396 LEU A C 1
ATOM 3163 O O . LEU A 1 396 ? 28.727 11.834 -24.122 1.00 89.75 396 LEU A O 1
ATOM 3167 N N . GLU A 1 397 ? 28.740 13.832 -25.151 1.00 90.31 397 GLU A N 1
ATOM 3168 C CA . GLU A 1 397 ? 29.383 14.570 -24.047 1.00 90.31 397 GLU A CA 1
ATOM 3169 C C . GLU A 1 397 ? 28.448 14.746 -22.836 1.00 90.31 397 GLU A C 1
ATOM 3171 O O . GLU A 1 397 ? 28.918 14.967 -21.722 1.00 90.31 397 GLU A O 1
ATOM 3176 N N . TYR A 1 398 ? 27.135 14.616 -23.050 1.00 88.31 398 TYR A N 1
ATOM 3177 C CA . TYR A 1 398 ? 26.092 14.735 -22.029 1.00 88.31 398 TYR A CA 1
ATOM 3178 C C . TYR A 1 398 ? 25.420 13.393 -21.707 1.00 88.31 398 TYR A C 1
ATOM 3180 O O . TYR A 1 398 ? 24.388 13.371 -21.042 1.00 88.31 398 TYR A O 1
ATOM 3188 N N . GLN A 1 399 ? 25.955 12.267 -22.195 1.00 84.94 399 GLN A N 1
ATOM 3189 C CA . GLN A 1 399 ? 25.357 10.961 -21.940 1.00 84.94 399 GLN A CA 1
ATOM 3190 C C . GLN A 1 399 ? 25.458 10.602 -20.448 1.00 84.94 399 GLN A C 1
ATOM 3192 O O . GLN A 1 399 ? 26.552 10.348 -19.950 1.00 84.94 399 GLN A O 1
ATOM 3197 N N . ASP A 1 400 ? 24.314 10.514 -19.768 1.00 74.75 400 ASP A N 1
ATOM 3198 C CA . ASP A 1 400 ? 24.218 10.126 -18.359 1.00 74.75 400 ASP A CA 1
ATOM 3199 C C . ASP A 1 400 ? 22.864 9.455 -18.062 1.00 74.75 400 ASP A C 1
ATOM 3201 O O . ASP A 1 400 ? 21.838 9.850 -18.619 1.00 74.75 400 ASP A O 1
ATOM 3205 N N . GLY A 1 401 ? 22.864 8.445 -17.186 1.00 73.31 401 GLY A N 1
ATOM 3206 C CA . GLY A 1 401 ? 21.670 7.747 -16.696 1.00 73.31 401 GLY A CA 1
ATOM 3207 C C . GLY A 1 401 ? 20.638 7.388 -17.776 1.00 73.31 401 GLY A C 1
ATOM 3208 O O . GLY A 1 401 ? 20.873 6.515 -18.611 1.00 73.31 401 GLY A O 1
ATOM 3209 N N . ASP A 1 402 ? 19.492 8.074 -17.731 1.00 76.69 402 ASP A N 1
ATOM 3210 C CA . ASP A 1 402 ? 18.303 7.846 -18.571 1.00 76.69 402 ASP A CA 1
ATOM 3211 C C . ASP A 1 402 ? 18.366 8.549 -19.946 1.00 76.69 402 ASP A C 1
ATOM 3213 O O . ASP A 1 402 ? 17.353 8.679 -20.642 1.00 76.69 402 ASP A O 1
ATOM 3217 N N . PHE A 1 403 ? 19.553 9.021 -20.350 1.00 90.25 403 PHE A N 1
ATOM 3218 C CA . PHE A 1 403 ? 19.800 9.594 -21.669 1.00 90.25 403 PHE A CA 1
ATOM 3219 C C . PHE A 1 403 ? 20.534 8.618 -22.599 1.00 90.25 403 PHE A C 1
ATOM 3221 O O . PHE A 1 403 ? 21.715 8.302 -22.423 1.00 90.25 403 PHE A O 1
ATOM 3228 N N . TYR A 1 404 ? 19.849 8.175 -23.652 1.00 91.25 404 TYR A N 1
ATOM 3229 C CA . TYR A 1 404 ? 20.395 7.272 -24.663 1.00 91.25 404 TYR A CA 1
ATOM 3230 C C . TYR A 1 404 ? 20.819 8.042 -25.913 1.00 91.25 404 TYR A C 1
ATOM 3232 O O . TYR A 1 404 ? 20.090 8.909 -26.386 1.00 91.25 404 TYR A O 1
ATOM 3240 N N . VAL A 1 405 ? 21.978 7.708 -26.487 1.00 92.56 405 VAL A N 1
ATOM 3241 C CA . VAL A 1 405 ? 22.537 8.422 -27.648 1.00 92.56 405 VAL A CA 1
ATOM 3242 C C . VAL A 1 405 ? 23.009 7.440 -28.719 1.00 92.56 405 VAL A C 1
ATOM 3244 O O . VAL A 1 405 ? 23.715 6.470 -28.430 1.00 92.56 405 VAL A O 1
ATOM 3247 N N . GLY A 1 406 ? 22.640 7.708 -29.973 1.00 89.00 406 GLY A N 1
ATOM 3248 C CA . GLY A 1 406 ? 23.065 6.946 -31.146 1.00 89.00 406 GLY A CA 1
ATOM 3249 C C . GLY A 1 406 ? 22.768 5.448 -31.038 1.00 89.00 406 GLY A C 1
ATOM 3250 O O . GLY A 1 406 ? 21.646 5.041 -30.762 1.00 89.00 406 GLY A O 1
ATOM 3251 N N . ALA A 1 407 ? 23.789 4.611 -31.235 1.00 82.56 407 ALA A N 1
ATOM 3252 C CA . ALA A 1 407 ? 23.650 3.150 -31.215 1.00 82.56 407 ALA A CA 1
ATOM 3253 C C . ALA A 1 407 ? 23.259 2.566 -29.841 1.00 82.56 407 ALA A C 1
ATOM 3255 O O . ALA A 1 407 ? 22.933 1.387 -29.757 1.00 82.56 407 ALA A O 1
ATOM 3256 N N . LYS A 1 408 ? 23.300 3.366 -28.767 1.00 86.88 408 LYS A N 1
ATOM 3257 C CA . LYS A 1 408 ? 22.902 2.942 -27.416 1.00 86.88 408 LYS A CA 1
ATOM 3258 C C . LYS A 1 408 ? 21.411 3.150 -27.135 1.00 86.88 408 LYS A C 1
ATOM 3260 O O . LYS A 1 408 ? 20.981 2.887 -26.017 1.00 86.88 408 LYS A O 1
ATOM 3265 N N . ILE A 1 409 ? 20.638 3.647 -28.101 1.00 90.06 409 ILE A N 1
ATOM 3266 C CA . ILE A 1 409 ? 19.182 3.761 -27.984 1.00 90.06 409 ILE A CA 1
ATOM 3267 C C . ILE A 1 409 ? 18.578 2.355 -28.127 1.00 90.06 409 ILE A C 1
ATOM 3269 O O . ILE A 1 409 ? 18.751 1.734 -29.177 1.00 90.06 409 ILE A O 1
ATOM 3273 N N . PRO A 1 410 ? 17.880 1.822 -27.105 1.00 90.81 410 PRO A N 1
ATOM 3274 C CA . PRO A 1 410 ? 17.225 0.524 -27.225 1.00 90.81 410 PRO A CA 1
ATOM 3275 C C . PRO A 1 410 ? 16.149 0.560 -28.317 1.00 90.81 410 PRO A C 1
ATOM 3277 O O . PRO A 1 410 ? 15.290 1.442 -28.306 1.00 90.81 410 PRO A O 1
ATOM 3280 N N . ALA A 1 411 ? 16.165 -0.415 -29.232 1.00 88.94 411 ALA A N 1
ATOM 3281 C CA . ALA A 1 411 ? 15.267 -0.450 -30.393 1.00 88.94 411 ALA A CA 1
ATOM 3282 C C . ALA A 1 411 ? 13.779 -0.385 -30.005 1.00 88.94 411 ALA A C 1
ATOM 3284 O O . ALA A 1 411 ? 12.983 0.272 -30.674 1.00 88.94 411 ALA A O 1
ATOM 3285 N N . GLU A 1 412 ? 13.415 -1.019 -28.890 1.00 85.81 412 GLU A N 1
ATOM 3286 C CA . GLU A 1 412 ? 12.045 -1.002 -28.383 1.00 85.81 412 GLU A CA 1
ATOM 3287 C C . GLU A 1 412 ? 11.633 0.383 -27.859 1.00 85.81 412 GLU A C 1
ATOM 3289 O O . GLU A 1 412 ? 10.540 0.855 -28.166 1.00 85.81 412 GLU A O 1
ATOM 3294 N N . LYS A 1 413 ? 12.536 1.097 -27.172 1.00 89.00 413 LYS A N 1
ATOM 3295 C CA . LYS A 1 413 ? 12.287 2.478 -26.727 1.00 89.00 413 LYS A CA 1
ATOM 3296 C C . LYS A 1 413 ? 12.165 3.433 -27.908 1.00 89.00 413 LYS A C 1
ATOM 3298 O O . LYS A 1 413 ? 11.277 4.278 -27.921 1.00 89.00 413 LYS A O 1
ATOM 3303 N N . GLU A 1 414 ? 13.006 3.273 -28.932 1.00 91.81 414 GLU A N 1
ATOM 3304 C CA . GLU A 1 414 ? 12.893 4.061 -30.164 1.00 91.81 414 GLU A CA 1
ATOM 3305 C C . GLU A 1 414 ? 11.545 3.815 -30.861 1.00 91.81 414 GLU A C 1
ATOM 3307 O O . GLU A 1 414 ? 10.894 4.760 -31.307 1.00 91.81 414 GLU A O 1
ATOM 3312 N N . ARG A 1 415 ? 11.091 2.556 -30.923 1.00 90.50 415 ARG A N 1
ATOM 3313 C CA . ARG A 1 415 ? 9.799 2.181 -31.513 1.00 90.50 415 ARG A CA 1
ATOM 3314 C C . ARG A 1 415 ? 8.631 2.856 -30.793 1.00 90.50 415 ARG A C 1
ATOM 3316 O O . ARG A 1 415 ? 7.740 3.394 -31.456 1.00 90.50 415 ARG A O 1
ATOM 3323 N N . VAL A 1 416 ? 8.635 2.845 -29.459 1.00 87.88 416 VAL A N 1
ATOM 3324 C CA . VAL A 1 416 ? 7.590 3.488 -28.650 1.00 87.88 416 VAL A CA 1
ATOM 3325 C C . VAL A 1 416 ? 7.652 5.010 -28.782 1.00 87.88 416 VAL A C 1
ATOM 3327 O O . VAL A 1 416 ? 6.633 5.622 -29.104 1.00 87.88 416 VAL A O 1
ATOM 3330 N N . ALA A 1 417 ? 8.838 5.613 -28.666 1.00 90.38 417 ALA A N 1
ATOM 3331 C CA . ALA A 1 417 ? 9.029 7.053 -28.829 1.00 90.38 417 ALA A CA 1
ATOM 3332 C C . ALA A 1 417 ? 8.547 7.542 -30.201 1.00 90.38 417 ALA A C 1
ATOM 3334 O O . ALA A 1 417 ? 7.846 8.547 -30.296 1.00 90.38 417 ALA A O 1
ATOM 3335 N N . ARG A 1 418 ? 8.836 6.803 -31.282 1.00 91.38 418 ARG A N 1
ATOM 3336 C CA . ARG A 1 418 ? 8.341 7.139 -32.628 1.00 91.38 418 ARG A CA 1
ATOM 3337 C C . ARG A 1 418 ? 6.819 7.189 -32.690 1.00 91.38 418 ARG A C 1
ATOM 3339 O O . ARG A 1 418 ? 6.268 8.119 -33.276 1.00 91.38 418 ARG A O 1
ATOM 3346 N N . LYS A 1 419 ? 6.147 6.223 -32.059 1.00 88.69 419 LYS A N 1
ATOM 3347 C CA . LYS A 1 419 ? 4.684 6.167 -31.989 1.00 88.69 419 LYS A CA 1
ATOM 3348 C C . LYS A 1 419 ? 4.118 7.309 -31.140 1.00 88.69 419 LYS A C 1
ATOM 3350 O O . LYS A 1 419 ? 3.241 8.027 -31.606 1.00 88.69 419 LYS A O 1
ATOM 3355 N N . CYS A 1 420 ? 4.610 7.487 -29.918 1.00 86.56 420 CYS A N 1
ATOM 3356 C CA . CYS A 1 420 ? 4.024 8.413 -28.946 1.00 86.56 420 CYS A CA 1
ATOM 3357 C C . CYS A 1 420 ? 4.379 9.878 -29.237 1.00 86.56 420 CYS A C 1
ATOM 3359 O O . CYS A 1 420 ? 3.542 10.772 -29.092 1.00 86.56 420 CYS A O 1
ATOM 3361 N N . PHE A 1 421 ? 5.598 10.140 -29.713 1.00 89.62 421 PHE A N 1
ATOM 3362 C CA . PHE A 1 421 ? 6.068 11.496 -30.010 1.00 89.62 421 PHE A CA 1
ATOM 3363 C C . PHE A 1 421 ? 5.717 11.912 -31.449 1.00 89.62 421 PHE A C 1
ATOM 3365 O O . PHE A 1 421 ? 5.990 13.046 -31.839 1.00 89.62 421 PHE A O 1
ATOM 3372 N N . HIS A 1 422 ? 5.073 11.018 -32.216 1.00 88.00 422 HIS A N 1
ATOM 3373 C CA . HIS A 1 422 ? 4.657 11.218 -33.608 1.00 88.00 422 HIS A CA 1
ATOM 3374 C C . HIS A 1 422 ? 5.837 11.574 -34.531 1.00 88.00 422 HIS A C 1
ATOM 3376 O O . HIS A 1 422 ? 5.766 12.503 -35.338 1.00 88.00 422 HIS A O 1
ATOM 3382 N N . ILE A 1 423 ? 6.943 10.837 -34.394 1.00 89.50 423 ILE A N 1
ATOM 3383 C CA . ILE A 1 423 ? 8.162 11.039 -35.188 1.00 89.50 423 ILE A CA 1
ATOM 3384 C C . ILE A 1 423 ? 7.997 10.323 -36.528 1.00 89.50 423 ILE A C 1
ATOM 3386 O O . ILE A 1 423 ? 7.724 9.122 -36.571 1.00 89.50 423 ILE A O 1
ATOM 3390 N N . ASP A 1 424 ? 8.208 11.048 -37.625 1.00 87.81 424 ASP A N 1
ATOM 3391 C CA . ASP A 1 424 ? 8.152 10.479 -38.971 1.00 87.81 424 ASP A CA 1
ATOM 3392 C C . ASP A 1 424 ? 9.195 9.352 -39.147 1.00 87.81 424 ASP A C 1
ATOM 3394 O O . ASP A 1 424 ? 10.315 9.411 -38.631 1.00 87.81 424 ASP A O 1
ATOM 3398 N N . ARG A 1 425 ? 8.837 8.306 -39.899 1.00 85.44 425 ARG A N 1
ATOM 3399 C CA . ARG A 1 425 ? 9.704 7.148 -40.178 1.00 85.44 425 ARG A CA 1
ATOM 3400 C C . ARG A 1 425 ? 11.029 7.512 -40.859 1.00 85.44 425 ARG A C 1
ATOM 3402 O O . ARG A 1 425 ? 11.987 6.755 -40.740 1.00 85.44 425 ARG A O 1
ATOM 3409 N N . TYR A 1 426 ? 11.086 8.637 -41.571 1.00 85.62 426 TYR A N 1
ATOM 3410 C CA . TYR A 1 426 ? 12.287 9.116 -42.260 1.00 85.62 426 TYR A CA 1
ATOM 3411 C C . TYR A 1 426 ? 13.193 9.979 -41.374 1.00 85.62 426 TYR A C 1
ATOM 3413 O O . TYR A 1 426 ? 14.349 10.216 -41.725 1.00 85.62 426 TYR A O 1
ATOM 3421 N N . VAL A 1 427 ? 12.690 10.424 -40.220 1.00 88.75 427 VAL A N 1
ATOM 3422 C CA . VAL A 1 427 ? 13.440 11.226 -39.252 1.00 88.75 427 VAL A CA 1
ATOM 3423 C C . VAL A 1 427 ? 14.315 10.309 -38.406 1.00 88.75 427 VAL A C 1
ATOM 3425 O O . VAL A 1 427 ? 13.865 9.277 -37.888 1.00 88.75 427 VAL A O 1
ATOM 3428 N N . LYS A 1 428 ? 15.592 10.671 -38.264 1.00 90.75 428 LYS A N 1
ATOM 3429 C CA . LYS A 1 428 ? 16.553 9.868 -37.507 1.00 90.75 428 LYS A CA 1
ATOM 3430 C C . LYS A 1 428 ? 16.611 10.348 -36.062 1.00 90.75 428 LYS A C 1
ATOM 3432 O O . LYS A 1 428 ? 16.959 11.498 -35.813 1.00 90.75 428 LYS A O 1
ATOM 3437 N N . VAL A 1 429 ? 16.328 9.447 -35.122 1.00 94.00 429 VAL A N 1
ATOM 3438 C CA . VAL A 1 429 ? 16.497 9.698 -33.686 1.00 94.00 429 VAL A CA 1
ATOM 3439 C C . VAL A 1 429 ? 17.983 9.562 -33.346 1.00 94.00 429 VAL A C 1
ATOM 3441 O O . VAL A 1 429 ? 18.619 8.562 -33.679 1.00 94.00 429 VAL A O 1
ATOM 3444 N N . LEU A 1 430 ? 18.559 10.601 -32.746 1.00 94.50 430 LEU A N 1
ATOM 3445 C CA . LEU A 1 430 ? 19.986 10.702 -32.415 1.00 94.50 430 LEU A CA 1
ATOM 3446 C C . LEU A 1 430 ? 20.227 10.676 -30.904 1.00 94.50 430 LEU A C 1
ATOM 3448 O O . LEU A 1 430 ? 21.276 10.207 -30.464 1.00 94.50 430 LEU A O 1
ATOM 3452 N N . GLY A 1 431 ? 19.254 11.134 -30.120 1.00 95.62 431 GLY A N 1
ATOM 3453 C CA . GLY A 1 431 ? 19.235 11.000 -28.672 1.00 95.62 431 GLY A CA 1
ATOM 3454 C C . GLY A 1 431 ? 17.815 10.837 -28.152 1.00 95.62 431 GLY A C 1
ATOM 3455 O O . GLY A 1 431 ? 16.863 11.307 -28.774 1.00 95.62 431 GLY A O 1
ATOM 3456 N N . LEU A 1 432 ? 17.677 10.171 -27.016 1.00 94.62 432 LEU A N 1
ATOM 3457 C CA . LEU A 1 432 ? 16.395 9.871 -26.405 1.00 94.62 432 LEU A CA 1
ATOM 3458 C C . LEU A 1 432 ? 16.513 10.005 -24.892 1.00 94.62 432 LEU A C 1
ATOM 3460 O O . LEU A 1 432 ? 17.259 9.261 -24.259 1.00 94.62 432 LEU A O 1
ATOM 3464 N N . ILE A 1 433 ? 15.797 10.975 -24.335 1.00 93.50 433 ILE A N 1
ATOM 3465 C CA . ILE A 1 433 ? 15.593 11.115 -22.897 1.00 93.50 433 ILE A CA 1
ATOM 3466 C C . ILE A 1 433 ? 14.272 10.444 -22.584 1.00 93.50 433 ILE A C 1
ATOM 3468 O O . ILE A 1 433 ? 13.222 10.898 -23.041 1.00 93.50 433 ILE A O 1
ATOM 3472 N N . ASP A 1 434 ? 14.345 9.371 -21.814 1.00 87.38 434 ASP A N 1
ATOM 3473 C CA . ASP A 1 434 ? 13.169 8.670 -21.341 1.00 87.38 434 ASP A CA 1
ATOM 3474 C C . ASP A 1 434 ? 12.735 9.270 -20.005 1.00 87.38 434 ASP A C 1
ATOM 3476 O O . ASP A 1 434 ? 13.465 9.191 -19.020 1.00 87.38 434 ASP A O 1
ATOM 3480 N N . THR A 1 435 ? 11.570 9.914 -19.990 1.00 83.31 435 THR A N 1
ATOM 3481 C CA . THR A 1 435 ? 10.957 10.413 -18.752 1.00 83.31 435 THR A CA 1
ATOM 3482 C C . THR A 1 435 ? 9.850 9.498 -18.272 1.00 83.31 435 THR A C 1
ATOM 3484 O O . THR A 1 435 ? 9.260 9.750 -17.224 1.00 83.31 435 THR A O 1
ATOM 3487 N N . THR A 1 436 ? 9.562 8.421 -19.012 1.00 70.62 436 THR A N 1
ATOM 3488 C CA . THR A 1 436 ? 8.646 7.430 -18.485 1.00 70.62 436 THR A CA 1
ATOM 3489 C C . THR A 1 436 ? 9.277 6.742 -17.313 1.00 70.62 436 THR A C 1
ATOM 3491 O O . THR A 1 436 ? 10.390 6.220 -17.305 1.00 70.62 436 THR A O 1
ATOM 3494 N N . PHE A 1 437 ? 8.447 6.669 -16.318 1.00 47.06 437 PHE A N 1
ATOM 3495 C CA . PHE A 1 437 ? 8.811 6.225 -15.014 1.00 47.06 437 PHE A CA 1
ATOM 3496 C C . PHE A 1 437 ? 9.107 4.719 -14.912 1.00 47.06 437 PHE A C 1
ATOM 3498 O O . PHE A 1 437 ? 9.762 4.274 -13.969 1.00 47.06 437 PHE A O 1
ATOM 3505 N N . PHE A 1 438 ? 8.680 3.947 -15.921 1.00 45.56 438 PHE A N 1
ATOM 3506 C CA . PHE A 1 438 ? 8.993 2.521 -16.099 1.00 45.56 438 PHE A CA 1
ATOM 3507 C C . PHE A 1 438 ? 9.869 2.242 -17.320 1.00 45.56 438 PHE A C 1
ATOM 3509 O O . PHE A 1 438 ? 10.006 1.098 -17.741 1.00 45.56 438 PHE A O 1
ATOM 3516 N N . GLY A 1 439 ? 10.465 3.280 -17.908 1.00 63.28 439 GLY A N 1
ATOM 3517 C CA . GLY A 1 439 ? 11.399 3.122 -19.014 1.00 63.28 439 GLY A CA 1
ATOM 3518 C C . GLY A 1 439 ? 10.765 2.645 -20.331 1.00 63.28 439 GLY A C 1
ATOM 3519 O O . GLY A 1 439 ? 11.469 2.081 -21.167 1.00 63.28 439 GLY A O 1
ATOM 3520 N N . GLY A 1 440 ? 9.451 2.818 -20.502 1.00 71.00 440 GLY A N 1
ATOM 3521 C CA . GLY A 1 440 ? 8.703 2.478 -21.717 1.00 71.00 440 GLY A CA 1
ATOM 3522 C C . GLY A 1 440 ? 8.823 3.510 -22.847 1.00 71.00 440 GLY A C 1
ATOM 3523 O O . GLY A 1 440 ? 8.479 3.208 -23.981 1.00 71.00 440 GLY A O 1
ATOM 3524 N N . CYS A 1 441 ? 9.339 4.708 -22.567 1.00 84.06 441 CYS A N 1
ATOM 3525 C CA . CYS A 1 441 ? 9.552 5.810 -23.508 1.00 84.06 441 CYS A CA 1
ATOM 3526 C C . CYS A 1 441 ? 8.295 6.337 -24.236 1.00 84.06 441 CYS A C 1
ATOM 3528 O O . CYS A 1 441 ? 8.362 6.889 -25.333 1.00 84.06 441 CYS A O 1
ATOM 3530 N N . GLU A 1 442 ? 7.125 6.187 -23.613 1.00 83.62 442 GLU A N 1
ATOM 3531 C CA . GLU A 1 442 ? 5.853 6.810 -24.017 1.00 83.62 442 GLU A CA 1
ATOM 3532 C C . GLU A 1 442 ? 5.828 8.335 -23.783 1.00 83.62 442 GLU A C 1
ATOM 3534 O O . GLU A 1 442 ? 5.101 9.062 -24.461 1.00 83.62 442 GLU A O 1
ATOM 3539 N N . GLU A 1 443 ? 6.683 8.816 -22.884 1.00 87.69 443 GLU A N 1
ATOM 3540 C CA . GLU A 1 443 ? 6.915 10.206 -22.503 1.00 87.69 443 GLU A CA 1
ATOM 3541 C C . GLU A 1 443 ? 8.420 10.481 -22.502 1.00 87.69 443 GLU A C 1
ATOM 3543 O O . GLU A 1 443 ? 9.235 9.585 -22.251 1.00 87.69 443 GLU A O 1
ATOM 3548 N N . GLY A 1 444 ? 8.801 11.719 -22.799 1.00 91.12 444 GLY A N 1
ATOM 3549 C CA . GLY A 1 444 ? 10.207 12.089 -22.857 1.00 91.12 444 GLY A CA 1
ATOM 3550 C C . GLY A 1 444 ? 10.518 13.092 -23.942 1.00 91.12 444 GLY A C 1
ATOM 3551 O O . GLY A 1 444 ? 9.642 13.804 -24.436 1.00 91.12 444 GLY A O 1
ATOM 3552 N N . MET A 1 445 ? 11.795 13.154 -24.307 1.00 94.12 445 MET A N 1
ATOM 3553 C CA . MET A 1 445 ? 12.284 14.014 -25.376 1.00 94.12 445 MET A CA 1
ATOM 3554 C C . MET A 1 445 ? 13.153 13.214 -26.342 1.00 94.12 445 MET A C 1
ATOM 3556 O O . MET A 1 445 ? 14.151 12.617 -25.945 1.00 94.12 445 MET A O 1
ATOM 3560 N N . ALA A 1 446 ? 12.810 13.249 -27.627 1.00 95.62 446 ALA A N 1
ATOM 3561 C CA . ALA A 1 446 ? 13.651 12.728 -28.695 1.00 95.62 446 ALA A CA 1
ATOM 3562 C C . ALA A 1 446 ? 14.392 13.876 -29.383 1.00 95.62 446 ALA A C 1
ATOM 3564 O O . ALA A 1 446 ? 13.781 14.814 -29.898 1.00 95.62 446 ALA A O 1
ATOM 3565 N N . ILE A 1 447 ? 15.716 13.770 -29.433 1.00 95.94 447 ILE A N 1
ATOM 3566 C CA . ILE A 1 447 ? 16.578 14.638 -30.226 1.00 95.94 447 ILE A CA 1
ATOM 3567 C C . ILE A 1 447 ? 16.800 13.974 -31.580 1.00 95.94 447 ILE A C 1
ATOM 3569 O O . ILE A 1 447 ? 17.380 12.891 -31.662 1.00 95.94 447 ILE A O 1
ATOM 3573 N N . CYS A 1 448 ? 16.334 14.623 -32.639 1.00 94.50 448 CYS A N 1
ATOM 3574 C CA . CYS A 1 448 ? 16.340 14.103 -33.999 1.00 94.50 448 CYS A CA 1
ATOM 3575 C C . CYS A 1 448 ? 17.196 14.967 -34.930 1.00 94.50 448 CYS A C 1
ATOM 3577 O O . CYS A 1 448 ? 17.637 16.062 -34.586 1.00 94.50 448 CYS A O 1
ATOM 3579 N N . ASP A 1 449 ? 17.435 14.493 -36.146 1.00 90.19 449 ASP A N 1
ATOM 3580 C CA . ASP A 1 449 ? 18.190 15.249 -37.147 1.00 90.19 449 ASP A CA 1
ATOM 3581 C C . ASP A 1 449 ? 17.481 16.518 -37.651 1.00 90.19 449 ASP A C 1
ATOM 3583 O O . ASP A 1 449 ? 18.153 17.448 -38.089 1.00 90.19 449 ASP A O 1
ATOM 3587 N N . ASN A 1 450 ? 16.157 16.604 -37.524 1.00 90.94 450 ASN A N 1
ATOM 3588 C CA . ASN A 1 450 ? 15.351 17.763 -37.925 1.00 90.94 450 ASN A CA 1
ATOM 3589 C C . ASN A 1 450 ? 14.931 18.694 -36.766 1.00 90.94 450 ASN A C 1
ATOM 3591 O O . ASN A 1 450 ? 14.408 19.782 -37.023 1.00 90.94 450 ASN A O 1
ATOM 3595 N N . GLY A 1 451 ? 15.135 18.295 -35.508 1.00 93.12 451 GLY A N 1
ATOM 3596 C CA . GLY A 1 451 ? 14.735 19.075 -34.338 1.00 93.12 451 GLY A CA 1
ATOM 3597 C C . GLY A 1 451 ? 14.546 18.229 -33.082 1.00 93.12 451 GLY A C 1
ATOM 3598 O O . GLY A 1 451 ? 15.032 17.102 -32.995 1.00 93.12 451 GLY A O 1
ATOM 3599 N N . ILE A 1 452 ? 13.806 18.768 -32.114 1.00 94.81 452 ILE A N 1
ATOM 3600 C CA . ILE A 1 452 ? 13.425 18.058 -30.887 1.00 94.81 452 ILE A CA 1
ATOM 3601 C C . ILE A 1 452 ? 11.924 17.782 -30.869 1.00 94.81 452 ILE A C 1
ATOM 3603 O O . ILE A 1 452 ? 11.120 18.651 -31.210 1.00 94.81 452 ILE A O 1
ATOM 3607 N N . TYR A 1 453 ? 11.560 16.584 -30.426 1.00 94.12 453 TYR A N 1
ATOM 3608 C CA . TYR A 1 453 ? 10.188 16.170 -30.144 1.00 94.12 453 TYR A CA 1
ATOM 3609 C C . TYR A 1 453 ? 10.052 15.887 -28.656 1.00 94.12 453 TYR A C 1
ATOM 3611 O O . TYR A 1 453 ? 10.991 15.364 -28.059 1.00 94.12 453 TYR A O 1
ATOM 3619 N N . TRP A 1 454 ? 8.906 16.192 -28.054 1.00 92.81 454 TRP A N 1
ATOM 3620 C CA . TRP A 1 454 ? 8.680 15.861 -26.648 1.00 92.81 454 TRP A CA 1
ATOM 3621 C C . TRP A 1 454 ? 7.217 15.582 -26.314 1.00 92.81 454 TRP A C 1
ATOM 3623 O O . TRP A 1 454 ? 6.296 16.130 -26.923 1.00 92.81 454 TRP A O 1
ATOM 3633 N N . VAL A 1 455 ? 7.011 14.760 -25.291 1.00 89.06 455 VAL A N 1
ATOM 3634 C CA . VAL A 1 455 ? 5.709 14.477 -24.683 1.00 89.06 455 VAL A CA 1
ATOM 3635 C C . VAL A 1 455 ? 5.864 14.609 -23.172 1.00 89.06 455 VAL A C 1
ATOM 3637 O O . VAL A 1 455 ? 6.770 14.014 -22.597 1.00 89.06 455 VAL A O 1
ATOM 3640 N N . ASN A 1 456 ? 4.994 15.411 -22.552 1.00 86.69 456 ASN A N 1
ATOM 3641 C CA . ASN A 1 456 ? 4.932 15.580 -21.100 1.00 86.69 456 ASN A CA 1
ATOM 3642 C C . ASN A 1 456 ? 3.718 14.814 -20.539 1.00 86.69 456 ASN A C 1
ATOM 3644 O O . ASN A 1 456 ? 2.688 14.807 -21.222 1.00 86.69 456 ASN A O 1
ATOM 3648 N N . PRO A 1 457 ? 3.794 14.306 -19.295 1.00 66.06 457 PRO A N 1
ATOM 3649 C CA . PRO A 1 457 ? 2.697 13.576 -18.652 1.00 66.06 457 PRO A CA 1
ATOM 3650 C C . PRO A 1 457 ? 1.397 14.394 -18.535 1.00 66.06 457 PRO A C 1
ATOM 3652 O O . PRO A 1 457 ? 0.320 13.916 -18.876 1.00 66.06 457 PRO A O 1
ATOM 3655 N N . ASP A 1 458 ? 1.492 15.679 -18.164 1.00 62.09 458 ASP A N 1
ATOM 3656 C CA . ASP A 1 458 ? 0.319 16.475 -17.750 1.00 62.09 458 ASP A CA 1
ATOM 3657 C C . ASP A 1 458 ? -0.165 17.530 -18.767 1.00 62.09 458 ASP A C 1
ATOM 3659 O O . ASP A 1 458 ? -0.855 18.484 -18.394 1.00 62.09 458 ASP A O 1
ATOM 3663 N N . ALA A 1 459 ? 0.221 17.457 -20.050 1.00 57.47 459 ALA A N 1
ATOM 3664 C CA . ALA A 1 459 ? 0.008 18.589 -20.965 1.00 57.47 459 ALA A CA 1
ATOM 3665 C C . ALA A 1 459 ? -0.620 18.243 -22.335 1.00 57.47 459 ALA A C 1
ATOM 3667 O O . ALA A 1 459 ? 0.042 17.669 -23.212 1.00 57.47 459 ALA A O 1
ATOM 3668 N N . PRO A 1 460 ? -1.839 18.745 -22.628 1.00 52.22 460 PRO A N 1
ATOM 3669 C CA . PRO A 1 460 ? -2.328 18.907 -23.993 1.00 52.22 460 PRO A CA 1
ATOM 3670 C C . PRO A 1 460 ? -1.691 20.162 -24.619 1.00 52.22 460 PRO A C 1
ATOM 3672 O O . PRO A 1 460 ? -2.349 21.163 -24.886 1.00 52.22 460 PRO A O 1
ATOM 3675 N N . THR A 1 461 ? -0.371 20.171 -24.816 1.00 52.44 461 THR A N 1
ATOM 3676 C CA . THR A 1 461 ? 0.284 21.231 -25.596 1.00 52.44 461 THR A CA 1
ATOM 3677 C C . THR A 1 461 ? 0.151 20.927 -27.089 1.00 52.44 461 THR A C 1
ATOM 3679 O O . THR A 1 461 ? 0.638 19.910 -27.577 1.00 52.44 461 THR A O 1
ATOM 3682 N N . ASN A 1 462 ? -0.472 21.844 -27.838 1.00 51.91 462 ASN A N 1
ATOM 3683 C CA . ASN A 1 462 ? -0.722 21.730 -29.287 1.00 51.91 462 ASN A CA 1
ATOM 3684 C C . ASN A 1 462 ? 0.548 21.708 -30.167 1.00 51.91 462 ASN A C 1
ATOM 3686 O O . ASN A 1 462 ? 0.452 21.530 -31.379 1.00 51.91 462 ASN A O 1
ATOM 3690 N N . ARG A 1 463 ? 1.746 21.909 -29.598 1.00 61.72 463 ARG A N 1
ATOM 3691 C CA . ARG A 1 463 ? 3.029 21.795 -30.310 1.00 61.72 463 ARG A CA 1
ATOM 3692 C C . ARG A 1 463 ? 4.038 21.021 -29.464 1.00 61.72 463 ARG A C 1
ATOM 3694 O O . ARG A 1 463 ? 4.468 21.508 -28.424 1.00 61.72 463 ARG A O 1
ATOM 3701 N N . ARG A 1 464 ? 4.396 19.836 -29.964 1.00 79.75 464 ARG A N 1
ATOM 3702 C CA . ARG A 1 464 ? 5.293 18.826 -29.368 1.00 79.75 464 ARG A CA 1
ATOM 3703 C C . ARG A 1 464 ? 6.593 18.645 -30.167 1.00 79.75 464 ARG A C 1
ATOM 3705 O O . ARG A 1 464 ? 7.267 17.631 -30.042 1.00 79.75 464 ARG A O 1
ATOM 3712 N N . PHE A 1 465 ? 6.900 19.617 -31.029 1.00 91.31 465 PHE A N 1
ATOM 3713 C CA . PHE A 1 465 ? 8.054 19.630 -31.925 1.00 91.31 465 PHE A CA 1
ATOM 3714 C C . PHE A 1 465 ? 8.602 21.053 -32.081 1.00 91.31 465 PHE A C 1
ATOM 3716 O O . PHE A 1 465 ? 7.832 22.018 -32.174 1.00 91.31 465 PHE A O 1
ATOM 3723 N N . MET A 1 466 ? 9.927 21.177 -32.141 1.00 90.69 466 MET A N 1
ATOM 3724 C CA . MET A 1 466 ? 10.628 22.383 -32.581 1.00 90.69 466 MET A CA 1
ATOM 3725 C C . MET A 1 466 ? 11.767 22.008 -33.512 1.00 90.69 466 MET A C 1
ATOM 3727 O O . MET A 1 466 ? 12.589 21.157 -33.174 1.00 90.69 466 MET A O 1
ATOM 3731 N N . SER A 1 467 ? 11.831 22.681 -34.660 1.00 92.12 467 SER A N 1
ATOM 3732 C CA . SER A 1 467 ? 12.946 22.519 -35.585 1.00 92.12 467 SER A CA 1
ATOM 3733 C C . SER A 1 467 ? 14.223 23.145 -35.022 1.00 92.12 467 SER A C 1
ATOM 3735 O O . SER A 1 467 ? 14.174 24.029 -34.159 1.00 92.12 467 SER A O 1
ATOM 3737 N N . TRP A 1 468 ? 15.380 22.735 -35.544 1.00 91.44 468 TRP A N 1
ATOM 3738 C CA . TRP A 1 468 ? 16.651 23.372 -35.183 1.00 91.44 468 TRP A CA 1
ATOM 3739 C C . TRP A 1 468 ? 16.666 24.875 -35.493 1.00 91.44 468 TRP A C 1
ATOM 3741 O O . TRP A 1 468 ? 17.137 25.659 -34.673 1.00 91.44 468 TRP A O 1
ATOM 3751 N N . GLY A 1 469 ? 16.070 25.296 -36.615 1.00 87.88 469 GLY A N 1
ATOM 3752 C CA . GLY A 1 469 ? 15.948 26.713 -36.976 1.00 87.88 469 GLY A CA 1
ATOM 3753 C C . GLY A 1 469 ? 15.111 27.523 -35.979 1.00 87.88 469 GLY A C 1
ATOM 3754 O O . GLY A 1 469 ? 15.492 28.640 -35.618 1.00 87.88 469 GLY A O 1
ATOM 3755 N N . ASP A 1 470 ? 14.016 26.947 -35.472 1.00 89.25 470 ASP A N 1
ATOM 3756 C CA . ASP A 1 470 ? 13.203 27.585 -34.431 1.00 89.25 470 ASP A CA 1
ATOM 3757 C C . ASP A 1 470 ? 13.991 27.735 -33.126 1.00 89.25 470 ASP A C 1
ATOM 3759 O O . ASP A 1 470 ? 13.959 28.800 -32.514 1.00 89.25 470 ASP A O 1
ATOM 3763 N N . LEU A 1 471 ? 14.719 26.689 -32.714 1.00 90.50 471 LEU A N 1
ATOM 3764 C CA . LEU A 1 471 ? 15.526 26.694 -31.489 1.00 90.50 471 LEU A CA 1
ATOM 3765 C C . LEU A 1 471 ? 16.669 27.712 -31.544 1.00 90.50 471 LEU A C 1
ATOM 3767 O O . LEU A 1 471 ? 16.889 28.421 -30.562 1.00 90.50 471 LEU A O 1
ATOM 3771 N N . ILE A 1 472 ? 17.357 27.823 -32.686 1.00 90.88 472 ILE A N 1
ATOM 3772 C CA . ILE A 1 472 ? 18.398 28.836 -32.918 1.00 90.88 472 ILE A CA 1
ATOM 3773 C C . ILE A 1 472 ? 17.789 30.242 -32.821 1.00 90.88 472 ILE A C 1
ATOM 3775 O O . ILE A 1 472 ? 18.299 31.097 -32.094 1.00 90.88 472 ILE A O 1
ATOM 3779 N N . SER A 1 473 ? 16.642 30.462 -33.470 1.00 88.31 473 SER A N 1
ATOM 3780 C CA . SER A 1 473 ? 15.939 31.753 -33.450 1.00 88.31 473 SER A CA 1
ATOM 3781 C C . SER A 1 473 ? 15.439 32.131 -32.047 1.00 88.31 473 SER A C 1
ATOM 3783 O O . SER A 1 473 ? 15.411 33.308 -31.687 1.00 88.31 473 SER A O 1
ATOM 3785 N N . SER A 1 474 ? 15.081 31.142 -31.219 1.00 87.69 474 SER A N 1
ATOM 3786 C CA . SER A 1 474 ? 14.594 31.335 -29.850 1.00 87.69 474 SER A CA 1
ATOM 3787 C C . SER A 1 474 ? 15.641 31.065 -28.762 1.00 87.69 474 SER A C 1
ATOM 3789 O O . SER A 1 474 ? 15.262 30.877 -27.606 1.00 87.69 474 SER A O 1
ATOM 3791 N N . LYS A 1 475 ? 16.946 31.044 -29.077 1.00 87.75 475 LYS A N 1
ATOM 3792 C CA . LYS A 1 475 ? 18.003 30.605 -28.138 1.00 87.75 475 LYS A CA 1
ATOM 3793 C C . LYS A 1 475 ? 18.017 31.344 -26.794 1.00 87.75 475 LYS A C 1
ATOM 3795 O O . LYS A 1 475 ? 18.242 30.740 -25.753 1.00 87.75 475 LYS A O 1
ATOM 3800 N N . HIS A 1 476 ? 17.686 32.636 -26.798 1.00 87.88 476 HIS A N 1
ATOM 3801 C CA . HIS A 1 476 ? 17.593 33.485 -25.602 1.00 87.88 476 HIS A CA 1
ATOM 3802 C C . HIS A 1 476 ? 16.401 33.139 -24.689 1.00 87.88 476 HIS A C 1
ATOM 3804 O O . HIS A 1 476 ? 16.350 33.577 -23.543 1.00 87.88 476 HIS A O 1
ATOM 3810 N N . SER A 1 477 ? 15.436 32.366 -25.191 1.00 88.50 477 SER A N 1
ATOM 3811 C CA . SER A 1 477 ? 14.268 31.900 -24.439 1.00 88.50 477 SER A CA 1
ATOM 3812 C C . SER A 1 477 ? 14.468 30.517 -23.806 1.00 88.50 477 SER A C 1
ATOM 3814 O O . SER A 1 477 ? 13.599 30.082 -23.047 1.00 88.50 477 SER A O 1
ATOM 3816 N N . ILE A 1 478 ? 15.583 29.832 -24.101 1.00 92.31 478 ILE A N 1
ATOM 3817 C CA . ILE A 1 478 ? 15.887 28.501 -23.566 1.00 92.31 478 ILE A CA 1
ATOM 3818 C C . ILE A 1 478 ? 16.397 28.641 -22.130 1.00 92.31 478 ILE A C 1
ATOM 3820 O O . ILE A 1 478 ? 17.503 29.123 -21.899 1.00 92.31 478 ILE A O 1
ATOM 3824 N N . ALA A 1 479 ? 15.583 28.251 -21.148 1.00 93.56 479 ALA A N 1
ATOM 3825 C CA . ALA A 1 479 ? 15.912 28.430 -19.734 1.00 93.56 479 ALA A CA 1
ATOM 3826 C C . ALA A 1 479 ? 15.238 27.389 -18.834 1.00 93.56 479 ALA A C 1
ATOM 3828 O O . ALA A 1 479 ? 14.158 26.888 -19.145 1.00 93.56 479 ALA A O 1
ATOM 3829 N N . ALA A 1 480 ? 15.849 27.119 -17.678 1.00 92.75 480 ALA A N 1
ATOM 3830 C CA . ALA A 1 480 ? 15.256 26.282 -16.640 1.00 92.75 480 ALA A CA 1
ATOM 3831 C C . ALA A 1 480 ? 14.395 27.148 -15.706 1.00 92.75 480 ALA A C 1
ATOM 3833 O O . ALA A 1 480 ? 14.911 28.092 -15.103 1.00 92.75 480 ALA A O 1
ATOM 3834 N N . LYS A 1 481 ? 13.098 26.846 -15.576 1.00 88.81 481 LYS A N 1
ATOM 3835 C CA . LYS A 1 481 ? 12.167 27.549 -14.668 1.00 88.81 481 LYS A CA 1
ATOM 3836 C C . LYS A 1 481 ? 11.232 26.546 -13.997 1.00 88.81 481 LYS A C 1
ATOM 3838 O O . LYS A 1 481 ? 10.571 25.802 -14.710 1.00 88.81 481 LYS A O 1
ATOM 3843 N N . ASN A 1 482 ? 11.142 26.560 -12.663 1.00 84.44 482 ASN A N 1
ATOM 3844 C CA . ASN A 1 482 ? 10.287 25.652 -11.874 1.00 84.44 482 ASN A CA 1
ATOM 3845 C C . ASN A 1 482 ? 10.438 24.179 -12.302 1.00 84.44 482 ASN A C 1
ATOM 3847 O O . ASN A 1 482 ? 9.449 23.524 -12.619 1.00 84.44 482 ASN A O 1
ATOM 3851 N N . ASP A 1 483 ? 11.688 23.721 -12.430 1.00 84.44 483 ASP A N 1
ATOM 3852 C CA . ASP A 1 483 ? 12.055 22.370 -12.888 1.00 84.44 483 ASP A CA 1
ATOM 3853 C C . ASP A 1 483 ? 11.577 21.988 -14.301 1.00 84.44 483 ASP A C 1
ATOM 3855 O O . ASP A 1 483 ? 11.600 20.823 -14.689 1.00 84.44 483 ASP A O 1
ATOM 3859 N N . LYS A 1 484 ? 11.223 22.984 -15.124 1.00 89.06 484 LYS A N 1
ATOM 3860 C CA . LYS A 1 484 ? 10.876 22.823 -16.542 1.00 89.06 484 LYS A CA 1
ATOM 3861 C C . LYS A 1 484 ? 11.984 23.351 -17.441 1.00 89.06 484 LYS A C 1
ATOM 3863 O O . LYS A 1 484 ? 12.607 24.371 -17.139 1.00 89.06 484 LYS A O 1
ATOM 3868 N N . VAL A 1 485 ? 12.171 22.703 -18.584 1.00 91.38 485 VAL A N 1
ATOM 3869 C CA . VAL A 1 485 ? 12.984 23.199 -19.699 1.00 91.38 485 VAL A CA 1
ATOM 3870 C C . VAL A 1 485 ? 12.071 24.022 -20.600 1.00 91.38 485 VAL A C 1
ATOM 3872 O O . VAL A 1 485 ? 11.238 23.464 -21.307 1.00 91.38 485 VAL A O 1
ATOM 3875 N N . CYS A 1 486 ? 12.171 25.346 -20.554 1.00 91.19 486 CYS A N 1
ATOM 3876 C CA . CYS A 1 486 ? 11.336 26.242 -21.355 1.00 91.19 486 CYS A CA 1
ATOM 3877 C C . CYS A 1 486 ? 12.016 26.565 -22.690 1.00 91.19 486 CYS A C 1
ATOM 3879 O O . CYS A 1 486 ? 13.203 26.866 -22.695 1.00 91.19 486 CYS A O 1
ATOM 3881 N N . PHE A 1 487 ? 11.257 26.578 -23.790 1.00 88.44 487 PHE A N 1
ATOM 3882 C CA . PHE A 1 487 ? 11.725 26.922 -25.145 1.00 88.44 487 PHE A CA 1
ATOM 3883 C C . PHE A 1 487 ? 11.083 28.208 -25.706 1.00 88.44 487 PHE A C 1
ATOM 3885 O O . PHE A 1 487 ? 11.192 28.503 -26.894 1.00 88.44 487 PHE A O 1
ATOM 3892 N N . GLY A 1 488 ? 10.351 28.958 -24.878 1.00 80.75 488 GLY A N 1
ATOM 3893 C CA . GLY A 1 488 ? 9.564 30.127 -25.282 1.00 80.75 488 GLY A CA 1
ATOM 3894 C C . GLY A 1 488 ? 8.197 30.164 -24.600 1.00 80.75 488 GLY A C 1
ATOM 3895 O O . GLY A 1 488 ? 7.931 29.390 -23.678 1.00 80.75 488 GLY A O 1
ATOM 3896 N N . GLN A 1 489 ? 7.312 31.062 -25.041 1.00 69.56 489 GLN A N 1
ATOM 3897 C CA . GLN A 1 489 ? 5.961 31.166 -24.479 1.00 69.56 489 GLN A CA 1
ATOM 3898 C C . GLN A 1 489 ? 5.187 29.854 -24.688 1.00 69.56 489 GLN A C 1
ATOM 3900 O O . GLN A 1 489 ? 5.005 29.397 -25.816 1.00 69.56 489 GLN A O 1
ATOM 3905 N N . SER A 1 490 ? 4.762 29.242 -23.580 1.00 73.88 490 SER A N 1
ATOM 3906 C CA . SER A 1 490 ? 3.945 28.018 -23.532 1.00 73.88 490 SER A CA 1
ATOM 3907 C C . SER A 1 490 ? 4.566 26.750 -24.144 1.00 73.88 490 SER A C 1
ATOM 3909 O O . SER A 1 490 ? 3.863 25.754 -24.306 1.00 73.88 490 SER A O 1
ATOM 3911 N N . LYS A 1 491 ? 5.873 26.740 -24.446 1.00 86.31 491 LYS A N 1
ATOM 3912 C CA . LYS A 1 491 ? 6.608 25.547 -24.903 1.00 86.31 491 LYS A CA 1
ATOM 3913 C C . LYS A 1 491 ? 7.587 25.105 -23.829 1.00 86.31 491 LYS A C 1
ATOM 3915 O O . LYS A 1 491 ? 8.511 25.849 -23.499 1.00 86.31 491 LYS A O 1
ATOM 3920 N N . TYR A 1 492 ? 7.389 23.910 -23.290 1.00 89.62 492 TYR A N 1
ATOM 3921 C CA . TYR A 1 492 ? 8.261 23.380 -22.252 1.00 89.62 492 TYR A CA 1
ATOM 3922 C C . TYR A 1 492 ? 8.316 21.855 -22.263 1.00 89.62 492 TYR A C 1
ATOM 3924 O O . TYR A 1 492 ? 7.349 21.198 -22.651 1.00 89.62 492 TYR A O 1
ATOM 3932 N N . PHE A 1 493 ? 9.429 21.326 -21.771 1.00 89.69 493 PHE A N 1
ATOM 3933 C CA . PHE A 1 493 ? 9.657 19.916 -21.485 1.00 89.69 493 PHE A CA 1
ATOM 3934 C C . PHE A 1 493 ? 9.821 19.704 -19.972 1.00 89.69 493 PHE A C 1
ATOM 3936 O O . PHE A 1 493 ? 10.441 20.525 -19.286 1.00 89.69 493 PHE A O 1
ATOM 3943 N N . LEU A 1 494 ? 9.231 18.625 -19.457 1.00 88.12 494 LEU A N 1
ATOM 3944 C CA . LEU A 1 494 ? 9.318 18.199 -18.063 1.00 88.12 494 LEU A CA 1
ATOM 3945 C C . LEU A 1 494 ? 10.219 16.964 -17.959 1.00 88.12 494 LEU A C 1
ATOM 3947 O O . LEU A 1 494 ? 9.768 15.876 -18.302 1.00 88.12 494 LEU A O 1
ATOM 3951 N N . PRO A 1 495 ? 11.448 17.081 -17.432 1.00 84.94 495 PRO A N 1
ATOM 3952 C CA . PRO A 1 495 ? 12.292 15.925 -17.143 1.00 84.94 495 PRO A CA 1
ATOM 3953 C C . PRO A 1 495 ? 11.866 15.203 -15.843 1.00 84.94 495 PRO A C 1
ATOM 3955 O O . PRO A 1 495 ? 12.709 14.776 -15.058 1.00 84.94 495 PRO A O 1
ATOM 3958 N N . LEU A 1 496 ? 10.558 15.100 -15.580 1.00 75.50 496 LEU A N 1
ATOM 3959 C CA . LEU A 1 496 ? 10.012 14.374 -14.428 1.00 75.50 496 LEU A CA 1
ATOM 3960 C C . LEU A 1 496 ? 10.134 12.868 -14.673 1.00 75.50 496 LEU 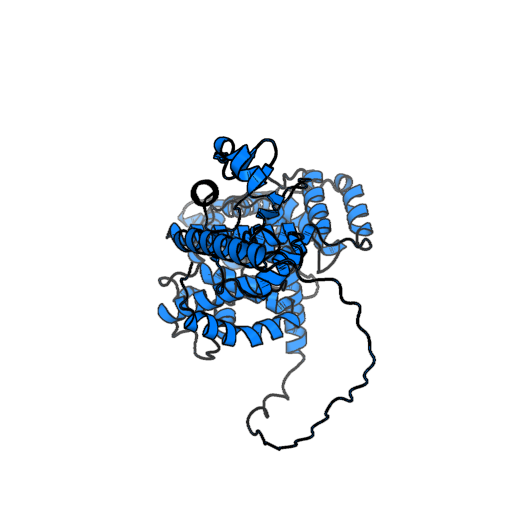A C 1
ATOM 3962 O O . LEU A 1 496 ? 9.772 12.411 -15.742 1.00 75.50 496 LEU A O 1
ATOM 3966 N N . GLY A 1 497 ? 10.627 12.097 -13.703 1.00 66.56 497 GLY A N 1
ATOM 3967 C CA . GLY A 1 497 ? 10.763 10.640 -13.849 1.00 66.56 497 GLY A CA 1
ATOM 3968 C C . GLY A 1 497 ? 12.092 10.160 -14.446 1.00 66.56 497 GLY A C 1
ATOM 3969 O O . GLY A 1 497 ? 12.279 8.957 -14.582 1.00 66.56 497 GLY A O 1
ATOM 3970 N N . CYS A 1 498 ? 13.034 11.068 -14.728 1.00 78.25 498 CYS A N 1
ATOM 3971 C CA . CYS A 1 498 ? 14.408 10.735 -15.121 1.00 78.25 498 CYS A CA 1
ATOM 3972 C C . CYS A 1 498 ? 15.436 11.375 -14.171 1.00 78.25 498 CYS A C 1
ATOM 3974 O O . CYS A 1 498 ? 15.133 12.333 -13.457 1.00 78.25 498 CYS A O 1
ATOM 3976 N N . LYS A 1 499 ? 16.679 10.882 -14.169 1.00 81.44 499 LYS A N 1
ATOM 3977 C CA . LYS A 1 499 ? 17.771 11.413 -13.325 1.00 81.44 499 LYS A CA 1
ATOM 3978 C C . LYS A 1 499 ? 18.292 12.795 -13.757 1.00 81.44 499 LYS A C 1
ATOM 3980 O O . LYS A 1 499 ? 19.096 13.398 -13.044 1.00 81.44 499 LYS A O 1
ATOM 3985 N N . LEU A 1 500 ? 17.866 13.313 -14.911 1.00 85.12 500 LEU A N 1
ATOM 3986 C CA . LEU A 1 500 ? 18.392 14.552 -15.487 1.00 85.12 500 LEU A CA 1
ATOM 3987 C C . LEU A 1 500 ? 17.663 15.781 -14.933 1.00 85.12 500 LEU A C 1
ATOM 3989 O O . LEU A 1 500 ? 16.457 15.935 -15.090 1.00 85.12 500 LEU A O 1
ATOM 3993 N N . SER A 1 501 ? 18.403 16.728 -14.354 1.00 89.50 501 SER A N 1
ATOM 3994 C CA . SER A 1 501 ? 17.806 18.004 -13.936 1.00 89.50 501 SER A CA 1
ATOM 3995 C C . SER A 1 501 ? 17.460 18.901 -15.135 1.00 89.50 501 SER A C 1
ATOM 3997 O O . SER A 1 501 ? 18.171 18.922 -16.142 1.00 89.50 501 SER A O 1
ATOM 3999 N N . ALA A 1 502 ? 16.437 19.753 -15.006 1.00 91.00 502 ALA A N 1
ATOM 4000 C CA . ALA A 1 502 ? 16.093 20.729 -16.048 1.00 91.00 502 ALA A CA 1
ATOM 4001 C C . ALA A 1 502 ? 17.265 21.659 -16.417 1.00 91.00 502 ALA A C 1
ATOM 4003 O O . ALA A 1 502 ? 17.447 22.001 -17.584 1.00 91.00 502 ALA A O 1
ATOM 4004 N N . LYS A 1 503 ? 18.108 22.032 -15.444 1.00 91.88 503 LYS A N 1
ATOM 4005 C CA . LYS A 1 503 ? 19.326 22.827 -15.688 1.00 91.88 503 LYS A CA 1
ATOM 4006 C C . LYS A 1 503 ? 20.335 22.077 -16.559 1.00 91.88 503 LYS A C 1
ATOM 4008 O O . LYS A 1 503 ? 20.957 22.687 -17.426 1.00 91.88 503 LYS A O 1
ATOM 4013 N N . TYR A 1 504 ? 20.482 20.773 -16.335 1.00 92.50 504 TYR A N 1
ATOM 4014 C CA . TYR A 1 504 ? 21.361 19.916 -17.123 1.00 92.50 504 TYR A CA 1
ATOM 4015 C C . TYR A 1 504 ? 20.890 19.829 -18.577 1.00 92.50 504 TYR A C 1
ATOM 4017 O O . TYR A 1 504 ? 21.662 20.098 -19.496 1.00 92.50 504 TYR A O 1
ATOM 4025 N N . VAL A 1 505 ? 19.597 19.565 -18.782 1.00 92.31 505 VAL A N 1
ATOM 4026 C CA . VAL A 1 505 ? 18.999 19.481 -20.123 1.00 92.31 505 VAL A CA 1
ATOM 4027 C C . VAL A 1 505 ? 19.086 20.824 -20.860 1.00 92.31 505 VAL A C 1
ATOM 4029 O O . VAL A 1 505 ? 19.431 20.855 -22.038 1.00 92.31 505 VAL A O 1
ATOM 4032 N N . VAL A 1 506 ? 18.858 21.952 -20.175 1.00 94.75 506 VAL A N 1
ATOM 4033 C CA . VAL A 1 506 ? 19.048 23.294 -20.759 1.00 94.75 506 VAL A CA 1
ATOM 4034 C C . VAL A 1 506 ? 20.490 23.509 -21.203 1.00 94.75 506 VAL A C 1
ATOM 4036 O O . VAL A 1 506 ? 20.708 23.974 -22.317 1.00 94.75 506 VAL A O 1
ATOM 4039 N N . ARG A 1 507 ? 21.475 23.151 -20.370 1.00 93.81 507 ARG A N 1
ATOM 4040 C CA . ARG A 1 507 ? 22.896 23.283 -20.720 1.00 93.81 507 ARG A CA 1
ATOM 4041 C C . ARG A 1 507 ? 23.235 22.486 -21.981 1.00 93.81 507 ARG A C 1
ATOM 4043 O O . ARG A 1 507 ? 23.869 23.037 -22.875 1.00 93.81 507 ARG A O 1
ATOM 4050 N N . MET A 1 508 ? 22.760 21.243 -22.065 1.00 94.56 508 MET A N 1
ATOM 4051 C CA . MET A 1 508 ? 22.932 20.386 -23.240 1.00 94.56 508 MET A CA 1
ATOM 4052 C C . MET A 1 508 ? 22.322 21.018 -24.499 1.00 94.56 508 MET A C 1
ATOM 4054 O O . MET A 1 508 ? 22.983 21.100 -25.530 1.00 94.56 508 MET A O 1
ATOM 4058 N N . ILE A 1 509 ? 21.074 21.493 -24.425 1.00 94.25 509 ILE A N 1
ATOM 4059 C CA . ILE A 1 509 ? 20.381 22.069 -25.587 1.00 94.25 509 ILE A CA 1
ATOM 4060 C C . ILE A 1 509 ? 21.028 23.389 -26.021 1.00 94.25 509 ILE A C 1
ATOM 4062 O O . ILE A 1 509 ? 21.165 23.626 -27.217 1.00 94.25 509 ILE A O 1
ATOM 4066 N N . VAL A 1 510 ? 21.453 24.240 -25.084 1.00 94.00 510 VAL A N 1
ATOM 4067 C CA . VAL A 1 510 ? 22.127 25.509 -25.401 1.00 94.00 510 VAL A CA 1
ATOM 4068 C C . VAL A 1 510 ? 23.481 25.271 -26.074 1.00 94.00 510 VAL A C 1
ATOM 4070 O O . VAL A 1 510 ? 23.772 25.924 -27.074 1.00 94.00 510 VAL A O 1
ATOM 4073 N N . ASP A 1 511 ? 24.284 24.327 -25.575 1.00 93.44 511 ASP A N 1
ATOM 4074 C CA . ASP A 1 511 ? 25.559 23.947 -26.203 1.00 93.44 511 ASP A CA 1
ATOM 4075 C C . ASP A 1 511 ? 25.330 23.363 -27.605 1.00 93.44 511 ASP A C 1
ATOM 4077 O O . ASP A 1 511 ? 25.975 23.767 -28.573 1.00 93.44 511 ASP A O 1
ATOM 4081 N N . LEU A 1 512 ? 24.326 22.492 -27.752 1.00 93.00 512 LEU A N 1
ATOM 4082 C CA . LEU A 1 512 ? 23.946 21.942 -29.049 1.00 93.00 512 LEU A CA 1
ATOM 4083 C C . LEU A 1 512 ? 23.535 23.042 -30.038 1.00 93.00 512 LEU A C 1
ATOM 4085 O O . LEU A 1 512 ? 24.056 23.084 -31.148 1.00 93.00 512 LEU A O 1
ATOM 4089 N N . VAL A 1 513 ? 22.655 23.962 -29.635 1.00 92.69 513 VAL A N 1
ATOM 4090 C CA . VAL A 1 513 ? 22.211 25.091 -30.471 1.00 92.69 513 VAL A CA 1
ATOM 4091 C C . VAL A 1 513 ? 23.386 25.986 -30.872 1.00 92.69 513 VAL A C 1
ATOM 4093 O O . VAL A 1 513 ? 23.471 26.377 -32.032 1.00 92.69 513 VAL A O 1
ATOM 4096 N N . ALA A 1 514 ? 24.323 26.265 -29.962 1.00 91.19 514 ALA A N 1
ATOM 4097 C CA . ALA A 1 514 ? 25.512 27.061 -30.267 1.00 91.19 514 ALA A CA 1
ATOM 4098 C C . ALA A 1 514 ? 26.429 26.373 -31.295 1.00 91.19 514 ALA A C 1
ATOM 4100 O O . ALA A 1 514 ? 26.940 27.024 -32.206 1.00 91.19 514 ALA A O 1
ATOM 4101 N N . ARG A 1 515 ? 26.612 25.050 -31.194 1.00 90.62 515 ARG A N 1
ATOM 4102 C CA . ARG A 1 515 ? 27.405 24.274 -32.164 1.00 90.62 515 ARG A CA 1
ATOM 4103 C C . ARG A 1 515 ? 26.730 24.190 -33.529 1.00 90.62 515 ARG A C 1
ATOM 4105 O O . ARG A 1 515 ? 27.425 24.240 -34.536 1.00 90.62 515 ARG A O 1
ATOM 4112 N N . LEU A 1 516 ? 25.403 24.082 -33.555 1.00 87.12 516 LEU A N 1
ATOM 4113 C CA . LEU A 1 516 ? 24.603 24.079 -34.782 1.00 87.12 516 LEU A CA 1
ATOM 4114 C C . LEU A 1 516 ? 24.527 25.457 -35.459 1.00 87.12 516 LEU A C 1
ATOM 4116 O O . LEU A 1 516 ? 24.283 25.522 -36.657 1.00 87.12 516 LEU A O 1
ATOM 4120 N N . GLU A 1 517 ? 24.707 26.546 -34.708 1.00 86.00 517 GLU A N 1
ATOM 4121 C CA . GLU A 1 517 ? 24.832 27.909 -35.245 1.00 86.00 517 GLU A CA 1
ATOM 4122 C C . GLU A 1 517 ? 26.239 28.173 -35.816 1.00 86.00 517 GLU A C 1
ATOM 4124 O O . GLU A 1 517 ? 26.391 28.957 -36.749 1.00 86.00 517 GLU A O 1
ATOM 4129 N N . ALA A 1 518 ? 27.268 27.521 -35.262 1.00 80.31 518 ALA A N 1
ATOM 4130 C CA . ALA A 1 518 ? 28.670 27.722 -35.635 1.00 80.31 518 ALA A CA 1
ATOM 4131 C C . ALA A 1 518 ? 29.189 26.802 -36.758 1.00 80.31 518 ALA A C 1
ATOM 4133 O O . ALA A 1 518 ? 30.252 27.082 -37.319 1.00 80.31 518 ALA A O 1
ATOM 4134 N N . GLY A 1 519 ? 28.507 25.687 -37.036 1.00 64.56 519 GLY A N 1
ATOM 4135 C CA . GLY A 1 519 ? 28.915 24.661 -38.006 1.00 64.56 519 GLY A CA 1
ATOM 4136 C C . GLY A 1 519 ? 27.979 24.570 -39.193 1.00 64.56 519 GLY A C 1
ATOM 4137 O O . GLY A 1 519 ? 28.505 24.288 -40.296 1.00 64.56 519 GLY A O 1
#

pLDDT: mean 77.46, std 18.26, range [22.2, 95.94]

Organism: Azospirillum brasilense (NCBI:txid192)

Sequence (519 aa):
MFDFAATELQRIDEVLEPKLAWARERQTHCEQMALDASRLLACVEDRLSDYASQGFFRRCWSTLSGKSGEVERANAHDLIEMQKHAWRYINLLQERDLLMAHSVITVKNNLLTLSVQQNETRSEITRLAERVYDRFVALESRVDQIEVASNIHRWLLTIETREYDEKYAPCLRLLRVVGDFHTLKGESWNADELKYLQKALRDVGLNPKQAWTLNDLVNGLIDEIEGHGFDTFAALTEIDREQRIDSGFVLDAIAAPAFGALYQVKNNYTVSSRVIRALQKRLEVSHADAMKMILHDFVAEHGVNTSSSIPLQHLAVELLGCWSLARRLALAGETAGKASPKARVTAEQGAPAADGEEAVQPTLRHNNQVDVLPYRDRDHASQSQRYRQLITKCLLEYQDGDFYVGAKIPAEKERVARKCFHIDRYVKVLGLIDTTFFGGCEEGMAICDNGIYWVNPDAPTNRRFMSWGDLISSKHSIAAKNDKVCFGQSKYFLPLGCKLSAKYVVRMIVDLVARLEAG

Secondary structure (DSSP, 8-state):
-----HHHHHHHHHHHHHHHHHHHH-HHHHHHHHHHHHHHTT--GGGHHHHHTSHHHHHHHHHHS---S-GGG--HHHHHHHHHHHHHHHHHHHHTT-S-HHHHHHHHHHHHTB--S-HHHHHHHHHHHHHHHHHHHHHHTT----SSHHHHHHHHHTSGGG-HHHHS-HHHHHHHHHHHHHHHH-S---HHHHHHHHHHHHHTT--TT-EEEHHHHHHHHHHHHHHH-HHHHHHHT-S-TTTT--HHHHHHH---HHHHHHHHHHHHHHH-HHHHHHHHHHHT--HHHHHHHHHHHHHHHTTB-TT-EEEHHHHHHHHHHHHHHHHHHHHHHHHHHTS-SS--S---------------PPPP-------------HHHHHHHHHHHHHHHHHHHHT--TTEEEGGGS-HHHHHHHHHHTT--TTSPEEEEEE--TTS--SSEEEEESSEEEEE-TT---S--EEEHHHHHHTGGG-EEETTEEEEETTEEE--TTSS--HHHHHHHHHHHHHHHHH-

Radius of gyration: 28.85 Å; chains: 1; bounding box: 59×73×101 Å